Protein AF-0000000078282947 (afdb_homodimer)

Nearest PDB structures (foldseek):
  6z9y-assembly2_B  TM=3.401E-01  e=4.275E+00  Pseudomonas aeruginosa PAO1
  6z9n-assembly1_A  TM=3.709E-01  e=5.200E+00  Pseudomonas aeruginosa PAO1
  3m8d-assembly1_A  TM=2.777E-01  e=8.080E+00  Escherichia coli
  4ql0-assembly1_A  TM=2.095E-01  e=9.829E+00  Bordetella pertussis Tohama I
  5o67-assembly1_C  TM=4.154E-01  e=1.786E+00  Pseudomonas sp. UK4

Organism: NCBI:txid1796616

Radius of gyration: 22.36 Å; Cα contacts (8 Å, |Δi|>4): 1139; chains: 2; bounding box: 47×69×42 Å

Structure (mmCIF, N/CA/C/O backbone):
data_AF-0000000078282947-model_v1
#
loop_
_entity.id
_entity.type
_entity.pdbx_description
1 polymer 'Uncharacterized protein'
#
loop_
_atom_site.group_PDB
_atom_site.id
_atom_site.type_symbol
_atom_site.label_atom_id
_atom_site.label_alt_id
_atom_site.label_comp_id
_atom_site.label_asym_id
_atom_site.label_entity_id
_atom_site.label_seq_id
_atom_site.pdbx_PDB_ins_code
_atom_site.Cartn_x
_atom_site.Cartn_y
_atom_site.Cartn_z
_atom_site.occupancy
_atom_site.B_iso_or_equiv
_atom_site.auth_seq_id
_atom_site.auth_comp_id
_atom_site.auth_asym_id
_atom_site.auth_atom_id
_atom_site.pdbx_PDB_model_num
ATOM 1 N N . MET A 1 1 ? 20.797 -3.238 -6.414 1 92.81 1 MET A N 1
ATOM 2 C CA . MET A 1 1 ? 19.625 -3.043 -7.266 1 92.81 1 MET A CA 1
ATOM 3 C C . MET A 1 1 ? 19.969 -3.309 -8.727 1 92.81 1 MET A C 1
ATOM 5 O O . MET A 1 1 ? 19.297 -4.09 -9.398 1 92.81 1 MET A O 1
ATOM 9 N N . LYS A 1 2 ? 21.141 -2.906 -9.164 1 92.19 2 LYS A N 1
ATOM 10 C CA . LYS A 1 2 ? 21.5 -3.049 -10.57 1 92.19 2 LYS A CA 1
ATOM 11 C C . LYS A 1 2 ? 21.609 -4.52 -10.969 1 92.19 2 LYS A C 1
ATOM 13 O O . LYS A 1 2 ? 21.141 -4.918 -12.031 1 92.19 2 LYS A O 1
ATOM 18 N N . GLU A 1 3 ? 22.234 -5.293 -10.172 1 95.94 3 GLU A N 1
ATOM 19 C CA . GLU A 1 3 ? 22.391 -6.715 -10.469 1 95.94 3 GLU A CA 1
ATOM 20 C C . GLU A 1 3 ? 21.047 -7.422 -10.516 1 95.94 3 GLU A C 1
ATOM 22 O O . GLU A 1 3 ? 20.828 -8.312 -11.352 1 95.94 3 GLU A O 1
ATOM 27 N N . ILE A 1 4 ? 20.203 -7.008 -9.633 1 97.38 4 ILE A N 1
ATOM 28 C CA . ILE A 1 4 ? 18.875 -7.621 -9.586 1 97.38 4 ILE A CA 1
ATOM 29 C C . ILE A 1 4 ? 18.094 -7.227 -10.828 1 97.38 4 ILE A C 1
ATOM 31 O O . ILE A 1 4 ? 17.438 -8.07 -11.453 1 97.38 4 ILE A O 1
ATOM 35 N N . ILE A 1 5 ? 18.172 -6 -11.25 1 96.81 5 ILE A N 1
ATOM 36 C CA . ILE A 1 5 ? 17.5 -5.531 -12.453 1 96.81 5 ILE A CA 1
ATOM 37 C C . ILE A 1 5 ? 18.047 -6.27 -13.672 1 96.81 5 ILE A C 1
ATOM 39 O O . ILE A 1 5 ? 17.281 -6.699 -14.539 1 96.81 5 ILE A O 1
ATOM 43 N N . ASN A 1 6 ? 19.328 -6.387 -13.727 1 97.25 6 ASN A N 1
ATOM 44 C CA . ASN A 1 6 ? 19.922 -7.129 -14.82 1 97.25 6 ASN A CA 1
ATOM 45 C C . ASN A 1 6 ? 19.438 -8.57 -14.867 1 97.25 6 ASN A C 1
ATOM 47 O O . ASN A 1 6 ? 19.109 -9.086 -15.945 1 97.25 6 ASN A O 1
ATOM 51 N N . PHE A 1 7 ? 19.453 -9.203 -13.727 1 98.12 7 PHE A N 1
ATOM 52 C CA . PHE A 1 7 ? 18.953 -10.57 -13.664 1 98.12 7 PHE A CA 1
ATOM 53 C C . PHE A 1 7 ? 17.516 -10.633 -14.18 1 98.12 7 PHE A C 1
ATOM 55 O O . PHE A 1 7 ? 17.172 -11.523 -14.969 1 98.12 7 PHE A O 1
ATOM 62 N N . MET A 1 8 ? 16.688 -9.734 -13.766 1 98 8 MET A N 1
ATOM 63 C CA . MET A 1 8 ? 15.289 -9.727 -14.164 1 98 8 MET A CA 1
ATOM 64 C C . MET A 1 8 ? 15.156 -9.453 -15.664 1 98 8 MET A C 1
ATOM 66 O O . MET A 1 8 ? 14.328 -10.07 -16.328 1 98 8 MET A O 1
ATOM 70 N N . GLU A 1 9 ? 15.883 -8.555 -16.125 1 97.75 9 GLU A N 1
ATOM 71 C CA . GLU A 1 9 ? 15.844 -8.195 -17.547 1 97.75 9 GLU A CA 1
ATOM 72 C C . GLU A 1 9 ? 16.25 -9.375 -18.422 1 97.75 9 GLU A C 1
ATOM 74 O O . GLU A 1 9 ? 15.602 -9.641 -19.438 1 97.75 9 GLU A O 1
ATOM 79 N N . VAL A 1 10 ? 17.25 -10.055 -18.062 1 97.56 10 VAL A N 1
ATOM 80 C CA . VAL A 1 10 ? 17.828 -11.109 -18.891 1 97.56 10 VAL A CA 1
ATOM 81 C C . VAL A 1 10 ? 17 -12.383 -18.75 1 97.56 10 VAL A C 1
ATOM 83 O O . VAL A 1 10 ? 16.75 -13.086 -19.734 1 97.56 10 VAL A O 1
ATOM 86 N N . ASN A 1 11 ? 16.516 -12.617 -17.516 1 98.31 11 ASN A N 1
ATOM 87 C CA . ASN A 1 11 ? 16.047 -13.977 -17.281 1 98.31 11 ASN A CA 1
ATOM 88 C C . ASN A 1 11 ? 14.539 -14.016 -17.047 1 98.31 11 ASN A C 1
ATOM 90 O O . ASN A 1 11 ? 13.906 -15.062 -17.188 1 98.31 11 ASN A O 1
ATOM 94 N N . VAL A 1 12 ? 13.992 -12.938 -16.594 1 98.56 12 VAL A N 1
ATOM 95 C CA . VAL A 1 12 ? 12.625 -13.023 -16.094 1 98.56 12 VAL A CA 1
ATOM 96 C C . VAL A 1 12 ? 11.672 -12.281 -17.016 1 98.56 12 VAL A C 1
ATOM 98 O O . VAL A 1 12 ? 10.656 -12.828 -17.438 1 98.56 12 VAL A O 1
ATOM 101 N N . ASP A 1 13 ? 12.008 -11.039 -17.391 1 98.44 13 ASP A N 1
ATOM 102 C CA . ASP A 1 13 ? 11.148 -10.188 -18.203 1 98.44 13 ASP A CA 1
ATOM 103 C C . ASP A 1 13 ? 10.883 -10.82 -19.562 1 98.44 13 ASP A C 1
ATOM 105 O O . ASP A 1 13 ? 11.82 -11.242 -20.25 1 98.44 13 ASP A O 1
ATOM 109 N N . GLY A 1 14 ? 9.625 -10.883 -19.953 1 97.94 14 GLY A N 1
ATOM 110 C CA . GLY A 1 14 ? 9.242 -11.445 -21.234 1 97.94 14 GLY A CA 1
ATOM 111 C C . GLY A 1 14 ? 9.031 -12.945 -21.188 1 97.94 14 GLY A C 1
ATOM 112 O O . GLY A 1 14 ? 8.672 -13.562 -22.203 1 97.94 14 GLY A O 1
ATOM 113 N N . LYS A 1 15 ? 9.227 -13.578 -20.062 1 98.38 15 LYS A N 1
ATOM 114 C CA . LYS A 1 15 ? 9.117 -15.031 -19.984 1 98.38 15 LYS A CA 1
ATOM 115 C C . LYS A 1 15 ? 7.719 -15.453 -19.547 1 98.38 15 LYS A C 1
ATOM 117 O O . LYS A 1 15 ? 7.051 -14.742 -18.797 1 98.38 15 LYS A O 1
ATOM 122 N N . THR A 1 16 ? 7.359 -16.562 -20.016 1 98.44 16 THR A N 1
ATOM 123 C CA . THR A 1 16 ? 6.105 -17.203 -19.656 1 98.44 16 THR A CA 1
ATOM 124 C C . THR A 1 16 ? 6.363 -18.594 -19.062 1 98.44 16 THR A C 1
ATOM 126 O O . THR A 1 16 ? 7.133 -19.375 -19.609 1 98.44 16 THR A O 1
ATOM 129 N N . LEU A 1 17 ? 5.762 -18.828 -17.938 1 98.62 17 LEU A N 1
ATOM 130 C CA . LEU A 1 17 ? 5.945 -20.062 -17.188 1 98.62 17 LEU A CA 1
ATOM 131 C C . LEU A 1 17 ? 4.613 -20.781 -16.984 1 98.62 17 LEU A C 1
ATOM 133 O O . LEU A 1 17 ? 3.551 -20.156 -17.078 1 98.62 17 LEU A O 1
ATOM 137 N N . PHE A 1 18 ? 4.781 -22.062 -16.703 1 96.94 18 PHE A N 1
ATOM 138 C CA . PHE A 1 18 ? 3.611 -22.906 -16.484 1 96.94 18 PHE A CA 1
ATOM 139 C C . PHE A 1 18 ? 3.736 -23.703 -15.195 1 96.94 18 PHE A C 1
ATOM 141 O O . PHE A 1 18 ? 4.805 -24.234 -14.891 1 96.94 18 PHE A O 1
ATOM 148 N N . THR A 1 19 ? 2.691 -23.656 -14.492 1 94.44 19 THR A N 1
ATOM 149 C CA . THR A 1 19 ? 2.576 -24.469 -13.289 1 94.44 19 THR A CA 1
ATOM 150 C C . THR A 1 19 ? 1.706 -25.703 -13.555 1 94.44 19 THR A C 1
ATOM 152 O O . THR A 1 19 ? 0.556 -25.578 -13.977 1 94.44 19 THR A O 1
ATOM 155 N N . LYS A 1 20 ? 2.35 -26.812 -13.32 1 87.75 20 LYS A N 1
ATOM 156 C CA . LYS A 1 20 ? 1.528 -28.016 -13.445 1 87.75 20 LYS A CA 1
ATOM 157 C C . LYS A 1 20 ? 0.442 -28.047 -12.375 1 87.75 20 LYS A C 1
ATOM 159 O O . LYS A 1 20 ? 0.584 -27.422 -11.32 1 87.75 20 LYS A O 1
ATOM 164 N N . GLU A 1 21 ? -0.53 -28.688 -12.742 1 91.06 21 GLU A N 1
ATOM 165 C CA . GLU A 1 21 ? -1.685 -28.781 -11.859 1 91.06 21 GLU A CA 1
ATOM 166 C C . GLU A 1 21 ? -1.265 -29.203 -10.445 1 91.06 21 GLU A C 1
ATOM 168 O O . GLU A 1 21 ? -0.495 -30.141 -10.273 1 91.06 21 GLU A O 1
ATOM 173 N N . LEU A 1 22 ? -1.725 -28.438 -9.516 1 93.12 22 LEU A N 1
ATOM 174 C CA . LEU A 1 22 ? -1.438 -28.672 -8.109 1 93.12 22 LEU A CA 1
ATOM 175 C C . LEU A 1 22 ? -2.725 -28.922 -7.324 1 93.12 22 LEU A C 1
ATOM 177 O O . LEU A 1 22 ? -3.762 -28.312 -7.621 1 93.12 22 LEU A O 1
ATOM 181 N N . VAL A 1 23 ? -2.561 -29.891 -6.422 1 92.94 23 VAL A N 1
ATOM 182 C CA . VAL A 1 23 ? -3.674 -30.203 -5.535 1 92.94 23 VAL A CA 1
ATOM 183 C C . VAL A 1 23 ? -3.334 -29.781 -4.105 1 92.94 23 VAL A C 1
ATOM 185 O O . VAL A 1 23 ? -2.211 -29.984 -3.641 1 92.94 23 VAL A O 1
ATOM 188 N N . TYR A 1 24 ? -4.312 -29.125 -3.504 1 92.88 24 TYR A N 1
ATOM 189 C CA . TYR A 1 24 ? -4.121 -28.719 -2.115 1 92.88 24 TYR A CA 1
ATOM 190 C C . TYR A 1 24 ? -5.398 -28.922 -1.309 1 92.88 24 TYR A C 1
ATOM 192 O O . TYR A 1 24 ? -6.477 -29.109 -1.877 1 92.88 24 TYR A O 1
ATOM 200 N N . ASN A 1 25 ? -5.168 -29.016 0.058 1 92.5 25 ASN A N 1
ATOM 201 C CA . ASN A 1 25 ? -6.293 -29.297 0.947 1 92.5 25 ASN A CA 1
ATOM 202 C C . ASN A 1 25 ? -6.582 -28.109 1.869 1 92.5 25 ASN A C 1
ATOM 204 O O . ASN A 1 25 ? -5.66 -27.469 2.363 1 92.5 25 ASN A O 1
ATOM 208 N N . LEU A 1 26 ? -7.816 -27.859 1.987 1 92.56 26 LEU A N 1
ATOM 209 C CA . LEU A 1 26 ? -8.32 -26.828 2.896 1 92.56 26 LEU A CA 1
ATOM 210 C C . LEU A 1 26 ? -9.211 -27.453 3.969 1 92.56 26 LEU A C 1
ATOM 212 O O . LEU A 1 26 ? -9.789 -28.516 3.764 1 92.56 26 LEU A O 1
ATOM 216 N N . GLU A 1 27 ? -9.281 -26.719 5.113 1 91.5 27 GLU A N 1
ATOM 217 C CA . GLU A 1 27 ? -10.172 -27.125 6.199 1 91.5 27 GLU A CA 1
ATOM 218 C C . GLU A 1 27 ? -9.961 -28.578 6.57 1 91.5 27 GLU A C 1
ATOM 220 O O . GLU A 1 27 ? -10.914 -29.359 6.621 1 91.5 27 GLU A O 1
ATOM 225 N N . ASN A 1 28 ? -8.773 -28.922 6.785 1 89.81 28 ASN A N 1
ATOM 226 C CA . ASN A 1 28 ? -8.398 -30.25 7.219 1 89.81 28 ASN A CA 1
ATOM 227 C C . ASN A 1 28 ? -8.906 -31.328 6.25 1 89.81 28 ASN A C 1
ATOM 229 O O . ASN A 1 28 ? -9.391 -32.375 6.68 1 89.81 28 ASN A O 1
ATOM 233 N N . GLY A 1 29 ? -8.969 -31 4.98 1 90.88 29 GLY A N 1
ATOM 234 C CA . GLY A 1 29 ? -9.32 -31.984 3.961 1 90.88 29 GLY A CA 1
ATOM 235 C C . GLY A 1 29 ? -10.789 -31.938 3.564 1 90.88 29 GLY A C 1
ATOM 236 O O . GLY A 1 29 ? -11.211 -32.625 2.645 1 90.88 29 GLY A O 1
ATOM 237 N N . ALA A 1 30 ? -11.477 -31.156 4.246 1 91.94 30 ALA A N 1
ATOM 238 C CA . ALA A 1 30 ? -12.891 -31.031 3.889 1 91.94 30 ALA A CA 1
ATOM 239 C C . ALA A 1 30 ? -13.055 -30.391 2.516 1 91.94 30 ALA A C 1
ATOM 241 O O . ALA A 1 30 ? -14.078 -30.594 1.855 1 91.94 30 ALA A O 1
ATOM 242 N N . LEU A 1 31 ? -12.102 -29.688 2.113 1 94.69 31 LEU A N 1
ATOM 243 C CA . LEU A 1 31 ? -12.047 -29.109 0.775 1 94.69 31 LEU A CA 1
ATOM 244 C C . LEU A 1 31 ? -10.734 -29.453 0.082 1 94.69 31 LEU A C 1
ATOM 246 O O . LEU A 1 31 ? -9.688 -29.531 0.729 1 94.69 31 LEU A O 1
ATOM 250 N N . GLN A 1 32 ? -10.883 -29.672 -1.205 1 94.44 32 GLN A N 1
ATOM 251 C CA . GLN A 1 32 ? -9.711 -29.922 -2.047 1 94.44 32 GLN A CA 1
ATOM 252 C C . GLN A 1 32 ? -9.664 -28.938 -3.211 1 94.44 32 GLN A C 1
ATOM 254 O O . GLN A 1 32 ? -10.664 -28.734 -3.906 1 94.44 32 GLN A O 1
ATOM 259 N N . GLY A 1 33 ? -8.555 -28.297 -3.326 1 94.31 33 GLY A N 1
ATOM 260 C CA . GLY A 1 33 ? -8.344 -27.391 -4.43 1 94.31 33 GLY A CA 1
ATOM 261 C C . GLY A 1 33 ? -7.418 -27.938 -5.5 1 94.31 33 GLY A C 1
ATOM 262 O O . GLY A 1 33 ? -6.465 -28.656 -5.188 1 94.31 33 GLY A O 1
ATOM 263 N N . VAL A 1 34 ? -7.805 -27.734 -6.75 1 93.69 34 VAL A N 1
ATOM 264 C CA . VAL A 1 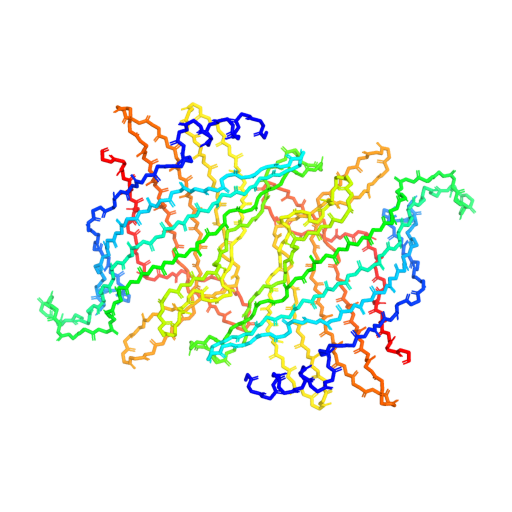34 ? -6.977 -28.016 -7.918 1 93.69 34 VAL A CA 1
ATOM 265 C C . VAL A 1 34 ? -6.648 -26.719 -8.648 1 93.69 34 VAL A C 1
ATOM 267 O O . VAL A 1 34 ? -7.551 -25.953 -8.992 1 93.69 34 VAL A O 1
ATOM 270 N N . TYR A 1 35 ? -5.316 -26.531 -8.812 1 93.56 35 TYR A N 1
ATOM 271 C CA . TYR A 1 35 ? -4.871 -25.234 -9.328 1 93.56 35 TYR A CA 1
ATOM 272 C C . TYR A 1 35 ? -3.832 -25.422 -10.422 1 93.56 35 TYR A C 1
ATOM 274 O O . TYR A 1 35 ? -2.955 -26.281 -10.32 1 93.56 35 TYR A O 1
ATOM 282 N N . SER A 1 36 ? -4.047 -24.672 -11.523 1 93.25 36 SER A N 1
ATOM 283 C CA . SER A 1 36 ? -3.039 -24.531 -12.57 1 93.25 36 SER A CA 1
ATOM 284 C C . SER A 1 36 ? -2.977 -23.094 -13.094 1 93.25 36 SER A C 1
ATOM 286 O O . SER A 1 36 ? -3.965 -22.375 -13.023 1 93.25 36 SER A O 1
ATOM 288 N N . ASP A 1 37 ? -1.728 -22.812 -13.539 1 95.44 37 ASP A N 1
ATOM 289 C CA . ASP A 1 37 ? -1.649 -21.453 -14.07 1 95.44 37 ASP A CA 1
ATOM 290 C C . ASP A 1 37 ? -0.543 -21.328 -15.117 1 95.44 37 ASP A C 1
ATOM 292 O O . ASP A 1 37 ? 0.203 -22.281 -15.352 1 95.44 37 ASP A O 1
ATOM 296 N N . GLN A 1 38 ? -0.722 -20.328 -15.898 1 96.88 38 GLN A N 1
ATOM 297 C CA . GLN A 1 38 ? 0.31 -19.75 -16.75 1 96.88 38 GLN A CA 1
ATOM 298 C C . GLN A 1 38 ? 0.687 -18.344 -16.266 1 96.88 38 GLN A C 1
ATOM 300 O O . GLN A 1 38 ? -0.183 -17.5 -16.094 1 96.88 38 GLN A O 1
ATOM 305 N N . ILE A 1 39 ? 1.977 -18.172 -16.047 1 98.06 39 ILE A N 1
ATOM 306 C CA . ILE A 1 39 ? 2.467 -16.906 -15.523 1 98.06 39 ILE A CA 1
ATOM 307 C C . ILE A 1 39 ? 3.371 -16.25 -16.562 1 98.06 39 ILE A C 1
ATOM 309 O O . ILE A 1 39 ? 4.27 -16.891 -17.109 1 98.06 39 ILE A O 1
ATOM 313 N N . SER A 1 40 ? 3.09 -14.969 -16.859 1 98.5 40 SER A N 1
ATOM 314 C CA . SER A 1 40 ? 3.969 -14.18 -17.719 1 98.5 40 SER A CA 1
ATOM 315 C C . SER A 1 40 ? 4.473 -12.938 -16.984 1 98.5 40 SER A C 1
ATOM 317 O O . SER A 1 40 ? 3.691 -12.219 -16.359 1 98.5 40 SER A O 1
ATOM 319 N N . PHE A 1 41 ? 5.746 -12.805 -17.094 1 98.56 41 PHE A N 1
ATOM 320 C CA . PHE A 1 41 ? 6.367 -11.609 -16.547 1 98.56 41 PHE A CA 1
ATOM 321 C C . PHE A 1 41 ? 6.695 -10.609 -17.641 1 98.56 41 PHE A C 1
ATOM 323 O O . PHE A 1 41 ? 7.25 -10.984 -18.688 1 98.56 41 PHE A O 1
ATOM 330 N N . SER A 1 42 ? 6.289 -9.352 -17.422 1 98.06 42 SER A N 1
ATOM 331 C CA . SER A 1 42 ? 6.566 -8.328 -18.438 1 98.06 42 SER A CA 1
ATOM 332 C C . SER A 1 42 ? 6.539 -6.93 -17.812 1 98.06 42 SER A C 1
ATOM 334 O O . SER A 1 42 ? 6.375 -6.781 -16.609 1 98.06 42 SER A O 1
ATOM 336 N N . ASN A 1 43 ? 6.871 -5.918 -18.625 1 97.94 43 ASN A N 1
ATOM 337 C CA . ASN A 1 43 ? 6.777 -4.504 -18.281 1 97.94 43 ASN A CA 1
ATOM 338 C C . ASN A 1 43 ? 7.75 -4.137 -17.156 1 97.94 43 ASN A C 1
ATOM 340 O O . ASN A 1 43 ? 7.383 -3.434 -16.219 1 97.94 43 ASN A O 1
ATOM 344 N N . LEU A 1 44 ? 8.898 -4.719 -17.281 1 98.25 44 LEU A N 1
ATOM 345 C CA . LEU A 1 44 ? 9.945 -4.266 -16.375 1 98.25 44 LEU A CA 1
ATOM 346 C C . LEU A 1 44 ? 10.305 -2.809 -16.625 1 98.25 44 LEU A C 1
ATOM 348 O O . LEU A 1 44 ? 10.688 -2.449 -17.75 1 98.25 44 LEU A O 1
ATOM 352 N N . LYS A 1 45 ? 10.094 -2.057 -15.719 1 96.06 45 LYS A N 1
ATOM 353 C CA . LYS A 1 45 ? 10.453 -0.642 -15.727 1 96.06 45 LYS A CA 1
ATOM 354 C C . LYS A 1 45 ? 11.273 -0.276 -14.484 1 96.06 45 LYS A C 1
ATOM 356 O O . LYS A 1 45 ? 11.039 -0.809 -13.398 1 96.06 45 LYS A O 1
ATOM 361 N N . TYR A 1 46 ? 12.195 0.547 -14.617 1 92.06 46 TYR A N 1
ATOM 362 C CA . TYR A 1 46 ? 12.969 0.924 -13.445 1 92.06 46 TYR A CA 1
ATOM 363 C C . TYR A 1 46 ? 13.398 2.383 -13.523 1 92.06 46 TYR A C 1
ATOM 365 O O . TYR A 1 46 ? 13.438 2.973 -14.602 1 92.06 46 TYR A O 1
ATOM 373 N N . SER A 1 47 ? 13.484 2.934 -12.5 1 87.31 47 SER A N 1
ATOM 374 C CA . SER A 1 47 ? 14.016 4.273 -12.281 1 87.31 47 SER A CA 1
ATOM 375 C C . SER A 1 47 ? 15.359 4.223 -11.562 1 87.31 47 SER A C 1
ATOM 377 O O . SER A 1 47 ? 15.977 3.162 -11.461 1 87.31 47 SER A O 1
ATOM 379 N N . GLN A 1 48 ? 15.742 5.484 -11.102 1 86.25 48 GLN A N 1
ATOM 380 C CA . GLN A 1 48 ? 17 5.555 -10.359 1 86.25 48 GLN A CA 1
ATOM 381 C C . GLN A 1 48 ? 16.875 4.863 -9.008 1 86.25 48 GLN A C 1
ATOM 383 O O . GLN A 1 48 ? 17.875 4.363 -8.469 1 86.25 48 GLN A O 1
ATOM 388 N N . SER A 1 49 ? 15.742 4.641 -8.602 1 88.44 49 SER A N 1
ATOM 389 C CA . SER A 1 49 ? 15.641 4.203 -7.215 1 88.44 49 SER A CA 1
ATOM 390 C C . SER A 1 49 ? 14.805 2.932 -7.098 1 88.44 49 SER A C 1
ATOM 392 O O . SER A 1 49 ? 14.727 2.334 -6.023 1 88.44 49 SER A O 1
ATOM 394 N N . GLY A 1 50 ? 14.156 2.562 -8.109 1 92.75 50 GLY A N 1
ATOM 395 C CA . GLY A 1 50 ? 13.297 1.398 -7.969 1 92.75 50 GLY A CA 1
ATOM 396 C C . GLY A 1 50 ? 12.906 0.777 -9.297 1 92.75 50 GLY A C 1
ATOM 397 O O . GLY A 1 50 ? 13.375 1.213 -10.352 1 92.75 50 GLY A O 1
ATOM 398 N N . PHE A 1 51 ? 12.234 -0.284 -9.258 1 95.62 51 PHE A N 1
ATOM 399 C CA . PHE A 1 51 ? 11.758 -0.948 -10.469 1 95.62 51 PHE A CA 1
ATOM 400 C C . PHE A 1 51 ? 10.406 -1.61 -10.227 1 95.62 51 PHE A C 1
ATOM 402 O O . PHE A 1 51 ? 9.977 -1.749 -9.078 1 95.62 51 PHE A O 1
ATOM 409 N N . GLN A 1 52 ? 9.688 -1.871 -11.25 1 97.69 52 GLN A N 1
ATOM 410 C CA . GLN A 1 52 ? 8.438 -2.615 -11.195 1 97.69 52 GLN A CA 1
ATOM 411 C C . GLN A 1 52 ? 8.406 -3.715 -12.258 1 97.69 52 GLN A C 1
ATOM 413 O O . GLN A 1 52 ? 9.062 -3.605 -13.297 1 97.69 52 GLN A O 1
ATOM 418 N N . LEU A 1 53 ? 7.75 -4.754 -12.023 1 98.62 53 LEU A N 1
ATOM 419 C CA . LEU A 1 53 ? 7.559 -5.906 -12.898 1 98.62 53 LEU A CA 1
ATOM 420 C C . LEU A 1 53 ? 6.137 -6.453 -12.781 1 98.62 53 LEU A C 1
ATOM 422 O O . LEU A 1 53 ? 5.645 -6.672 -11.672 1 98.62 53 LEU A O 1
ATOM 426 N N . ASP A 1 54 ? 5.508 -6.598 -13.914 1 98.69 54 ASP A N 1
ATOM 427 C CA . ASP A 1 54 ? 4.152 -7.141 -13.945 1 98.69 54 ASP A CA 1
ATOM 428 C C . ASP A 1 54 ? 4.172 -8.664 -14.031 1 98.69 54 ASP A C 1
ATOM 430 O O . ASP A 1 54 ? 5.008 -9.242 -14.727 1 98.69 54 ASP A O 1
ATOM 434 N N . MET A 1 55 ? 3.332 -9.25 -13.32 1 98.56 55 MET A N 1
ATOM 435 C CA . MET A 1 55 ? 3.059 -10.688 -13.336 1 98.56 55 MET A CA 1
ATOM 436 C C . MET A 1 55 ? 1.628 -10.961 -13.789 1 98.56 55 MET A C 1
ATOM 438 O O . MET A 1 55 ? 0.677 -10.688 -13.055 1 98.56 55 MET A O 1
ATOM 442 N N . PHE A 1 56 ? 1.481 -11.484 -14.953 1 97.94 56 PHE A N 1
ATOM 443 C CA . PHE A 1 56 ? 0.197 -11.906 -15.5 1 97.94 56 PHE A CA 1
ATOM 444 C C . PHE A 1 56 ? -0.051 -13.383 -15.227 1 97.94 56 PHE A C 1
ATOM 446 O O . PHE A 1 56 ? 0.805 -14.227 -15.5 1 97.94 56 PHE A O 1
ATOM 453 N N . ILE A 1 57 ? -1.197 -13.656 -14.695 1 96.62 57 ILE A N 1
ATOM 454 C CA . ILE A 1 57 ? -1.521 -15.039 -14.352 1 96.62 57 ILE A CA 1
ATOM 455 C C . ILE A 1 57 ? -2.836 -15.438 -15.016 1 96.62 57 ILE A C 1
ATOM 457 O O . ILE A 1 57 ? -3.873 -14.812 -14.781 1 96.62 57 ILE A O 1
ATOM 461 N N . VAL A 1 58 ? -2.789 -16.344 -15.914 1 94.94 58 VAL A N 1
ATOM 462 C CA . VAL A 1 58 ? -3.969 -17.094 -16.359 1 94.94 58 VAL A CA 1
ATOM 463 C C . VAL A 1 58 ? -4.152 -18.328 -15.492 1 94.94 58 VAL A C 1
ATOM 465 O O . VAL A 1 58 ? -3.32 -19.25 -15.523 1 94.94 58 VAL A O 1
ATOM 468 N N . SER A 1 59 ? -5.199 -18.312 -14.68 1 92.88 59 SER A N 1
ATOM 469 C CA . SER A 1 59 ? -5.297 -19.391 -13.695 1 92.88 59 SER A CA 1
ATOM 470 C C . SER A 1 59 ? -6.645 -20.109 -13.789 1 92.88 59 SER A C 1
ATOM 472 O O . SER A 1 59 ? -7.633 -19.516 -14.219 1 92.88 59 SER A O 1
ATOM 474 N N . ASN A 1 60 ? -6.582 -21.328 -13.508 1 91.56 60 ASN A N 1
ATOM 475 C CA . ASN A 1 60 ? -7.738 -22.188 -13.273 1 91.56 60 ASN A CA 1
ATOM 476 C C . ASN A 1 60 ? -7.703 -22.812 -11.883 1 91.56 60 ASN A C 1
ATOM 478 O O . ASN A 1 60 ? -6.695 -23.391 -11.484 1 91.56 60 ASN A O 1
ATOM 482 N N . GLU A 1 61 ? -8.789 -22.562 -11.164 1 91.56 61 GLU A N 1
ATOM 483 C CA . GLU A 1 61 ? -8.883 -23.125 -9.82 1 91.56 61 GLU A CA 1
ATOM 484 C C . GLU A 1 61 ? -10.273 -23.688 -9.555 1 91.56 61 GLU A C 1
ATOM 486 O O . GLU A 1 61 ? -11.281 -23.031 -9.812 1 91.56 61 GLU A O 1
ATOM 491 N N . LYS A 1 62 ? -10.297 -24.922 -9.156 1 92.94 62 LYS A N 1
ATOM 492 C CA . LYS A 1 62 ? -11.516 -25.547 -8.641 1 92.94 62 LYS A CA 1
ATOM 493 C C . LYS A 1 62 ? -11.336 -25.969 -7.184 1 92.94 62 LYS A C 1
ATOM 495 O O . LYS A 1 62 ? -10.266 -26.453 -6.801 1 92.94 62 LYS A O 1
ATOM 500 N N . ILE A 1 63 ? -12.312 -25.75 -6.426 1 92.88 63 ILE A N 1
ATOM 501 C CA . ILE A 1 63 ? -12.359 -26.234 -5.055 1 92.88 63 ILE A CA 1
ATOM 502 C C . ILE A 1 63 ? -13.609 -27.094 -4.863 1 92.88 63 ILE A C 1
ATOM 504 O O . ILE A 1 63 ? -14.719 -26.688 -5.199 1 92.88 63 ILE A O 1
ATOM 508 N N . TRP A 1 64 ? -13.352 -28.281 -4.344 1 95 64 TRP A N 1
ATOM 509 C CA . TRP A 1 64 ? -14.43 -29.25 -4.148 1 95 64 TRP A CA 1
ATOM 510 C C . TRP A 1 64 ? -14.672 -29.5 -2.666 1 95 64 TRP A C 1
ATOM 512 O O . TRP A 1 64 ? -13.719 -29.578 -1.88 1 95 64 TRP A O 1
ATOM 522 N N . LEU A 1 65 ? -15.883 -29.625 -2.367 1 94.69 65 LEU A N 1
ATOM 523 C CA . LEU A 1 65 ? -16.234 -30.281 -1.108 1 94.69 65 LEU A CA 1
ATOM 524 C C . LEU A 1 65 ? -15.961 -31.781 -1.17 1 94.69 65 LEU A C 1
ATOM 526 O O . LEU A 1 65 ? -16.359 -32.438 -2.121 1 94.69 65 LEU A O 1
ATOM 530 N N . MET A 1 66 ? -15.391 -32.156 -0.127 1 94.19 66 MET A N 1
ATOM 531 C CA . MET A 1 66 ? -15.008 -33.562 -0.103 1 94.19 66 MET A CA 1
ATOM 532 C C . MET A 1 66 ? -15.969 -34.375 0.768 1 94.19 66 MET A C 1
ATOM 534 O O . MET A 1 66 ? -16.375 -33.906 1.84 1 94.19 66 MET A O 1
ATOM 538 N N . GLY A 1 67 ? -16.25 -35.531 0.285 1 91.25 67 GLY A N 1
ATOM 539 C CA . GLY A 1 67 ? -17.062 -36.438 1.066 1 91.25 67 GLY A CA 1
ATOM 540 C C . GLY A 1 67 ? -16.25 -37.281 2.049 1 91.25 67 GLY A C 1
ATOM 541 O O . GLY A 1 67 ? -15.023 -37.25 2.014 1 91.25 67 GLY A O 1
ATOM 542 N N . LYS A 1 68 ? -16.953 -37.938 2.707 1 90.25 68 LYS A N 1
ATOM 543 C CA . LYS A 1 68 ? -16.328 -38.844 3.672 1 90.25 68 LYS A CA 1
ATOM 544 C C . LYS A 1 68 ? -15.531 -39.938 2.967 1 90.25 68 LYS A C 1
ATOM 546 O O . LYS A 1 68 ? -14.57 -40.469 3.525 1 90.25 68 LYS A O 1
ATOM 551 N N . ASP A 1 69 ? -15.898 -40.25 1.861 1 91.12 69 ASP A N 1
ATOM 552 C CA . ASP A 1 69 ? -15.234 -41.312 1.106 1 91.12 69 ASP A CA 1
ATOM 553 C C . ASP A 1 69 ? -14.016 -40.75 0.364 1 91.12 69 ASP A C 1
ATOM 555 O O . ASP A 1 69 ? -13.344 -41.5 -0.359 1 91.12 69 ASP A O 1
ATOM 559 N N . GLY A 1 70 ? -13.859 -39.406 0.472 1 89.31 70 GLY A N 1
ATOM 560 C CA . GLY A 1 70 ? -12.68 -38.844 -0.161 1 89.31 70 GLY A CA 1
ATOM 561 C C . GLY A 1 70 ? -12.938 -38.375 -1.586 1 89.31 70 GLY A C 1
ATOM 562 O O . GLY A 1 70 ? -12.008 -37.969 -2.293 1 89.31 70 GLY A O 1
ATOM 563 N N . GLN A 1 71 ? -14.156 -38.562 -1.923 1 92.62 71 GLN A N 1
ATOM 564 C CA . GLN A 1 71 ? -14.508 -38.156 -3.283 1 92.62 71 GLN A CA 1
ATOM 565 C C . GLN A 1 71 ? -15.031 -36.719 -3.324 1 92.62 71 GLN A C 1
ATOM 567 O O . GLN A 1 71 ? -15.562 -36.219 -2.332 1 92.62 71 GLN A O 1
ATOM 572 N N . ARG A 1 72 ? -14.758 -36.188 -4.426 1 93.88 72 ARG A N 1
ATOM 573 C CA . ARG A 1 72 ? -15.312 -34.875 -4.645 1 93.88 72 ARG A CA 1
ATOM 574 C C . ARG A 1 72 ? -16.828 -34.906 -4.707 1 93.88 72 ARG A C 1
ATOM 576 O O . ARG A 1 72 ? -17.406 -35.656 -5.484 1 93.88 72 ARG A O 1
ATOM 583 N N . GLU A 1 73 ? -17.5 -34.031 -4.043 1 93.19 73 GLU A N 1
ATOM 584 C CA . GLU A 1 73 ? -18.953 -34.062 -3.971 1 93.19 73 GLU A CA 1
ATOM 585 C C . GLU A 1 73 ? -19.562 -32.844 -4.645 1 93.19 73 GLU A C 1
ATOM 587 O O . GLU A 1 73 ? -20.5 -32.969 -5.43 1 93.19 73 GLU A O 1
ATOM 592 N N . LYS A 1 74 ? -19.078 -31.75 -4.207 1 92.06 74 LYS A N 1
ATOM 593 C CA . LYS A 1 74 ? -19.672 -30.516 -4.711 1 92.06 74 LYS A CA 1
ATOM 594 C C . LYS A 1 74 ? -18.609 -29.484 -5.039 1 92.06 74 LYS A C 1
ATOM 596 O O . LYS A 1 74 ? -17.656 -29.297 -4.281 1 92.06 74 LYS A O 1
ATOM 601 N N . LEU A 1 75 ? -18.844 -28.797 -6.141 1 92.81 75 LEU A N 1
ATOM 602 C CA . LEU A 1 75 ? -17.953 -27.734 -6.555 1 92.81 75 LEU A CA 1
ATOM 603 C C . LEU A 1 75 ? -18.25 -26.438 -5.797 1 92.81 75 LEU A C 1
ATOM 605 O O . LEU A 1 75 ? -19.375 -25.938 -5.859 1 92.81 75 LEU A O 1
ATOM 609 N N . ARG A 1 76 ? -17.281 -26.047 -5.156 1 89.75 76 ARG A N 1
ATOM 610 C CA . ARG A 1 76 ? -17.422 -24.859 -4.324 1 89.75 76 A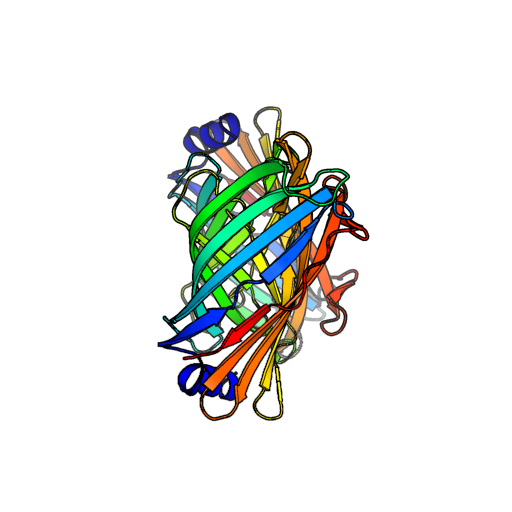RG A CA 1
ATOM 611 C C . ARG A 1 76 ? -16.906 -23.625 -5.043 1 89.75 76 ARG A C 1
ATOM 613 O O . ARG A 1 76 ? -17.406 -22.516 -4.828 1 89.75 76 ARG A O 1
ATOM 620 N N . LYS A 1 77 ? -15.883 -23.781 -5.719 1 87.88 77 LYS A N 1
ATOM 621 C CA . LYS A 1 77 ? -15.273 -22.703 -6.492 1 87.88 77 LYS A CA 1
ATOM 622 C C . LYS A 1 77 ? -14.836 -23.203 -7.867 1 87.88 77 LYS A C 1
ATOM 624 O O . LYS A 1 77 ? -14.258 -24.281 -7.992 1 87.88 77 LYS A O 1
ATOM 629 N N . ASP A 1 78 ? -15.258 -22.547 -8.867 1 88.75 78 ASP A N 1
ATOM 630 C CA . ASP A 1 78 ? -14.836 -22.734 -10.25 1 88.75 78 ASP A CA 1
ATOM 631 C C . ASP A 1 78 ? -14.398 -21.422 -10.875 1 88.75 78 ASP A C 1
ATOM 633 O O . ASP A 1 78 ? -15.234 -20.641 -11.352 1 88.75 78 ASP A O 1
ATOM 637 N N . PHE A 1 79 ? -13.023 -21.344 -10.852 1 86.62 79 PHE A N 1
ATOM 638 C CA . PHE A 1 79 ? -12.469 -20.047 -11.273 1 86.62 79 PHE A CA 1
ATOM 639 C C . PHE A 1 79 ? -11.523 -20.234 -12.453 1 86.62 79 PHE A C 1
ATOM 641 O O . PHE A 1 79 ? -10.656 -21.109 -12.43 1 86.62 79 PHE A O 1
ATOM 648 N N . SER A 1 80 ? -11.852 -19.484 -13.508 1 88 80 SER A N 1
ATOM 649 C CA . SER A 1 80 ? -10.945 -19.281 -14.633 1 88 80 SER A CA 1
ATOM 650 C C . SER A 1 80 ? -10.82 -17.797 -14.977 1 88 80 SER A C 1
ATOM 652 O O . SER A 1 80 ? -11.82 -17.125 -15.227 1 88 80 SER A O 1
ATOM 654 N N . GLY A 1 81 ? -9.555 -17.375 -14.914 1 90.69 81 GLY A N 1
ATOM 655 C CA . GLY A 1 81 ? -9.43 -15.953 -15.164 1 90.69 81 GLY A CA 1
ATOM 656 C C . GLY A 1 81 ? -7.992 -15.5 -15.328 1 90.69 81 GLY A C 1
ATOM 657 O O . GLY A 1 81 ? -7.07 -16.312 -15.312 1 90.69 81 GLY A O 1
ATOM 658 N N . VAL A 1 82 ? -7.996 -14.219 -15.656 1 94.06 82 VAL A N 1
ATOM 659 C CA . VAL A 1 82 ? -6.715 -13.547 -15.836 1 94.06 82 VAL A CA 1
ATOM 660 C C . VAL A 1 82 ? -6.555 -12.453 -14.781 1 94.06 82 VAL A C 1
ATOM 662 O O . VAL A 1 82 ? -7.492 -11.703 -14.516 1 94.06 82 VAL A O 1
ATOM 665 N N . SER A 1 83 ? -5.352 -12.633 -14.172 1 94.5 83 SER A N 1
ATOM 666 C CA . SER A 1 83 ? -5.039 -11.617 -13.164 1 94.5 83 SER A CA 1
ATOM 667 C C . SER A 1 83 ? -3.691 -10.961 -13.445 1 94.5 83 SER A C 1
ATOM 669 O O . SER A 1 83 ? -2.805 -11.578 -14.039 1 94.5 83 SER A O 1
ATOM 671 N N . LEU A 1 84 ? -3.684 -9.703 -13.117 1 97.69 84 LEU A N 1
ATOM 672 C CA . LEU A 1 84 ? -2.445 -8.938 -13.188 1 97.69 84 LEU A CA 1
ATOM 673 C C . LEU A 1 84 ? -2.018 -8.461 -11.805 1 97.69 84 LEU A C 1
ATOM 675 O O . LEU A 1 84 ? -2.803 -7.824 -11.094 1 97.69 84 LEU A O 1
ATOM 679 N N . PHE A 1 85 ? -0.821 -8.867 -11.398 1 98.12 85 PHE A N 1
ATOM 680 C CA . PHE A 1 85 ? -0.155 -8.383 -10.195 1 98.12 85 PHE A CA 1
ATOM 681 C C . PHE A 1 85 ? 1.092 -7.582 -10.562 1 98.12 85 PHE A C 1
ATOM 683 O O . PHE A 1 85 ? 1.638 -7.734 -11.656 1 98.12 85 PHE A O 1
ATOM 690 N N . ARG A 1 86 ? 1.553 -6.762 -9.711 1 98.44 86 ARG A N 1
ATOM 691 C CA . ARG A 1 86 ? 2.742 -5.957 -9.969 1 98.44 86 ARG A CA 1
ATOM 692 C C . ARG A 1 86 ? 3.662 -5.938 -8.75 1 98.44 86 ARG A C 1
ATOM 694 O O . ARG A 1 86 ? 3.211 -5.691 -7.629 1 98.44 86 ARG A O 1
ATOM 701 N N . PHE A 1 87 ? 4.883 -6.238 -9 1 98.69 87 PHE A N 1
ATOM 702 C CA . PHE A 1 87 ? 5.957 -5.93 -8.062 1 98.69 87 PHE A CA 1
ATOM 703 C C . PHE A 1 87 ? 6.398 -4.477 -8.203 1 98.69 87 PHE A C 1
ATOM 705 O O . PHE A 1 87 ? 6.637 -4 -9.32 1 98.69 87 PHE A O 1
ATOM 712 N N . GLU A 1 88 ? 6.465 -3.814 -7.199 1 97.94 88 GLU A N 1
ATOM 713 C CA . GLU A 1 88 ? 7.055 -2.482 -7.125 1 97.94 88 GLU A CA 1
ATOM 714 C C . GLU A 1 88 ? 8.055 -2.383 -5.973 1 97.94 88 GLU A C 1
ATOM 716 O O . GLU A 1 88 ? 7.68 -2.504 -4.805 1 97.94 88 GLU A O 1
ATOM 721 N N . LEU A 1 89 ? 9.281 -2.137 -6.266 1 97.88 89 LEU A N 1
ATOM 722 C CA . LEU A 1 89 ? 10.336 -2.125 -5.258 1 97.88 89 LEU A CA 1
ATOM 723 C C . LEU A 1 89 ? 11.219 -0.89 -5.406 1 97.88 89 LEU A C 1
ATOM 725 O O . LEU A 1 89 ? 11.312 -0.317 -6.496 1 97.88 89 LEU A O 1
ATOM 729 N N . ALA A 1 90 ? 11.82 -0.545 -4.418 1 96.25 90 ALA A N 1
ATOM 730 C CA . ALA A 1 90 ? 12.75 0.58 -4.391 1 96.25 90 ALA A CA 1
ATOM 731 C C . ALA A 1 90 ? 13.844 0.359 -3.355 1 96.25 90 ALA A C 1
ATOM 733 O O . ALA A 1 90 ? 13.648 -0.364 -2.377 1 96.25 90 ALA A O 1
ATOM 734 N N . GLU A 1 91 ? 14.883 0.949 -3.6 1 95.12 91 GLU A N 1
ATOM 735 C CA . GLU A 1 91 ? 16 0.902 -2.662 1 95.12 91 GLU A CA 1
ATOM 736 C C . GLU A 1 91 ? 15.797 1.884 -1.512 1 95.12 91 GLU A C 1
ATOM 738 O O . GLU A 1 91 ? 15.43 3.037 -1.731 1 95.12 91 GLU A O 1
ATOM 743 N N . ARG A 1 92 ? 16.031 1.328 -0.33 1 95.69 92 ARG A N 1
ATOM 744 C CA . ARG A 1 92 ? 15.945 2.164 0.864 1 95.69 92 ARG A CA 1
ATOM 745 C C . ARG A 1 92 ? 17.312 2.717 1.234 1 95.69 92 ARG A C 1
ATOM 747 O O . ARG A 1 92 ? 18.266 1.954 1.422 1 95.69 92 ARG A O 1
ATOM 754 N N . LYS A 1 93 ? 17.359 4.012 1.485 1 92.5 93 LYS A N 1
ATOM 755 C CA . LYS A 1 93 ? 18.625 4.668 1.821 1 92.5 93 LYS A CA 1
ATOM 756 C C . LYS A 1 93 ? 19.094 4.266 3.215 1 92.5 93 LYS A C 1
ATOM 758 O O . LYS A 1 93 ? 20.297 4.203 3.471 1 92.5 93 LYS A O 1
ATOM 763 N N . SER A 1 94 ? 18.203 4.027 3.992 1 94 94 SER A N 1
ATOM 764 C CA . SER A 1 94 ? 18.531 3.742 5.387 1 94 94 SER A CA 1
ATOM 765 C C . SER A 1 94 ? 19.219 2.389 5.527 1 94 94 SER A C 1
ATOM 767 O O . SER A 1 94 ? 20.062 2.203 6.402 1 94 94 SER A O 1
ATOM 769 N N . THR A 1 95 ? 18.875 1.445 4.695 1 95.44 95 THR A N 1
ATOM 770 C CA . THR A 1 95 ? 19.344 0.083 4.914 1 95.44 95 THR A CA 1
ATOM 771 C C . THR A 1 95 ? 20.031 -0.465 3.664 1 95.44 95 THR A C 1
ATOM 773 O O . THR A 1 95 ? 20.656 -1.523 3.707 1 95.44 95 THR A O 1
ATOM 776 N N . ASN A 1 96 ? 19.953 0.231 2.527 1 93.19 96 ASN A N 1
ATOM 777 C CA . ASN A 1 96 ? 20.453 -0.211 1.229 1 93.19 96 ASN A CA 1
ATOM 778 C C . ASN A 1 96 ? 19.734 -1.479 0.762 1 93.19 96 ASN A C 1
ATOM 780 O O . ASN A 1 96 ? 20.266 -2.217 -0.075 1 93.19 96 ASN A O 1
ATOM 784 N N . SER A 1 97 ? 18.641 -1.711 1.408 1 95.88 97 SER A N 1
ATOM 785 C CA . SER A 1 97 ? 17.828 -2.867 1.011 1 95.88 97 SER A CA 1
ATOM 786 C C . SER A 1 97 ? 16.766 -2.477 0 1 95.88 97 SER A C 1
ATOM 788 O O . SER A 1 97 ? 16.406 -1.302 -0.11 1 95.88 97 SER A O 1
ATOM 790 N N . LEU A 1 98 ? 16.391 -3.512 -0.738 1 96.31 98 LEU A N 1
ATOM 791 C CA . LEU A 1 98 ? 15.234 -3.359 -1.614 1 96.31 98 LEU A CA 1
ATOM 792 C C . LEU A 1 98 ? 13.953 -3.809 -0.911 1 96.31 98 LEU A C 1
ATOM 794 O O . LEU A 1 98 ? 13.883 -4.93 -0.405 1 96.31 98 LEU A O 1
ATOM 798 N N . THR A 1 99 ? 13.008 -2.852 -0.809 1 97.62 99 THR A N 1
ATOM 799 C CA . THR A 1 99 ? 11.688 -3.191 -0.284 1 97.62 99 THR A CA 1
ATOM 800 C C . THR A 1 99 ? 10.586 -2.648 -1.191 1 97.62 99 THR A C 1
ATOM 802 O O . THR A 1 99 ? 10.852 -1.824 -2.07 1 97.62 99 THR A O 1
ATOM 805 N N . GLY A 1 100 ? 9.445 -3.16 -0.988 1 98 100 GLY A N 1
ATOM 806 C CA . GLY A 1 100 ? 8.312 -2.674 -1.759 1 98 100 GLY A CA 1
ATOM 807 C C . GLY A 1 100 ? 7.062 -3.508 -1.571 1 98 100 GLY A C 1
ATOM 808 O O . GLY A 1 100 ? 6.766 -3.951 -0.46 1 98 100 GLY A O 1
ATOM 809 N N . CYS A 1 101 ? 6.359 -3.588 -2.68 1 98.44 101 CYS A N 1
ATOM 810 C CA . CYS A 1 101 ? 5.078 -4.27 -2.543 1 98.44 101 CYS A CA 1
ATOM 811 C C . CYS A 1 101 ? 4.785 -5.133 -3.764 1 98.44 101 CYS A C 1
ATOM 813 O O . CYS A 1 101 ? 5.418 -4.973 -4.809 1 98.44 101 CYS A O 1
ATOM 815 N N . PHE A 1 102 ? 4.047 -6.168 -3.533 1 98.56 102 PHE A N 1
ATOM 816 C CA . PHE A 1 102 ? 3.373 -7.008 -4.516 1 98.56 102 PHE A CA 1
ATOM 817 C C . PHE A 1 102 ? 1.861 -6.859 -4.406 1 98.56 102 PHE A C 1
ATOM 819 O O . PHE A 1 102 ? 1.274 -7.164 -3.365 1 98.56 102 PHE A O 1
ATOM 826 N N . ARG A 1 103 ? 1.265 -6.262 -5.559 1 97.88 103 ARG A N 1
ATOM 827 C CA . ARG A 1 103 ? -0.138 -5.902 -5.379 1 97.88 103 ARG A CA 1
ATOM 828 C C . ARG A 1 103 ? -0.977 -6.359 -6.57 1 97.88 103 ARG A C 1
ATOM 830 O O . ARG A 1 103 ? -0.468 -6.473 -7.688 1 97.88 103 ARG A O 1
ATOM 837 N N . PHE A 1 104 ? -2.201 -6.559 -6.27 1 96.25 104 PHE A N 1
ATOM 838 C CA . PHE A 1 104 ? -3.207 -6.836 -7.289 1 96.25 104 PHE A CA 1
ATOM 839 C C . PHE A 1 104 ? -3.518 -5.582 -8.094 1 96.25 104 PHE A C 1
ATOM 841 O O . PHE A 1 104 ? -3.695 -4.5 -7.531 1 96.25 104 PHE A O 1
ATOM 848 N N . ILE A 1 105 ? -3.502 -5.652 -9.406 1 95.12 105 ILE A N 1
ATOM 849 C CA . ILE A 1 105 ? -3.809 -4.535 -10.289 1 95.12 105 ILE A CA 1
ATOM 850 C C . ILE A 1 105 ? -5.227 -4.684 -10.836 1 95.12 105 ILE A C 1
ATOM 852 O O . ILE A 1 105 ? -6.055 -3.779 -10.688 1 95.12 105 ILE A O 1
ATOM 856 N N . SER A 1 106 ? -5.438 -5.914 -11.43 1 92.19 106 SER A N 1
ATOM 857 C CA . SER A 1 106 ? -6.738 -6.145 -12.055 1 92.19 106 SER A CA 1
ATOM 858 C C . SER A 1 106 ? -6.938 -7.621 -12.383 1 92.19 106 SER A C 1
ATOM 860 O O . SER A 1 106 ? -5.973 -8.391 -12.414 1 92.19 106 SER A O 1
ATOM 862 N N . ALA A 1 107 ? -8.156 -7.98 -12.477 1 90.81 107 ALA A N 1
ATOM 863 C CA . ALA A 1 107 ? -8.508 -9.312 -12.953 1 90.81 107 ALA A CA 1
ATOM 864 C C . ALA A 1 107 ? -9.828 -9.305 -13.711 1 90.81 107 ALA A C 1
ATOM 866 O O . ALA A 1 107 ? -10.625 -8.367 -13.57 1 90.81 107 ALA A O 1
ATOM 867 N N . SER A 1 108 ? -9.836 -10.406 -14.594 1 85.44 108 SER A N 1
ATOM 868 C CA . SER A 1 108 ? -11.125 -10.641 -15.234 1 85.44 108 SER A CA 1
ATOM 869 C C . SER A 1 108 ? -12.055 -11.445 -14.344 1 85.44 108 SER A C 1
ATOM 871 O O . SER A 1 108 ? -11.617 -12.367 -13.648 1 85.44 108 SER A O 1
ATOM 873 N N . GLY A 1 109 ? -13.266 -10.852 -14.117 1 76.06 109 GLY A N 1
ATOM 874 C CA . GLY A 1 109 ? -14.25 -11.656 -13.398 1 76.06 109 GLY A CA 1
ATOM 875 C C . GLY A 1 109 ? -15.055 -10.852 -12.398 1 76.06 109 GLY A C 1
ATOM 876 O O . GLY A 1 109 ? -14.742 -9.688 -12.133 1 76.06 109 GLY A O 1
ATOM 877 N N . LYS A 1 110 ? -15.922 -11.742 -11.961 1 72.12 110 LYS A N 1
ATOM 878 C CA . LYS A 1 110 ? -16.781 -11.172 -10.922 1 72.12 110 LYS A CA 1
ATOM 879 C C . LYS A 1 110 ? -16.266 -11.531 -9.531 1 72.12 110 LYS A C 1
ATOM 881 O O . LYS A 1 110 ? -15.742 -12.625 -9.312 1 72.12 110 LYS A O 1
ATOM 886 N N . ASN A 1 111 ? -16.188 -10.625 -8.594 1 71.06 111 ASN A N 1
ATOM 887 C CA . ASN A 1 111 ? -15.844 -10.867 -7.195 1 71.06 111 ASN A CA 1
ATOM 888 C C . ASN A 1 111 ? -14.398 -11.32 -7.039 1 71.06 111 ASN A C 1
ATOM 890 O O . ASN A 1 111 ? -14.133 -12.367 -6.453 1 71.06 111 ASN A O 1
ATOM 894 N N . VAL A 1 112 ? -13.555 -10.68 -7.5 1 75.25 112 VAL A N 1
ATOM 895 C CA . VAL A 1 112 ? -12.125 -10.977 -7.453 1 75.25 112 VAL A CA 1
ATOM 896 C C . VAL A 1 112 ? -11.625 -10.883 -6.012 1 75.25 112 VAL A C 1
ATOM 898 O O . VAL A 1 112 ? -11.602 -9.805 -5.426 1 75.25 112 VAL A O 1
ATOM 901 N N . ALA A 1 113 ? -11.25 -12.055 -5.414 1 74.06 113 ALA A N 1
ATOM 902 C CA . ALA A 1 113 ? -10.852 -12.156 -4.012 1 74.06 113 ALA A CA 1
ATOM 903 C C . ALA A 1 113 ? -9.602 -11.32 -3.738 1 74.06 113 ALA A C 1
ATOM 905 O O . ALA A 1 113 ? -9.414 -10.82 -2.625 1 74.06 113 ALA A O 1
ATOM 906 N N . ALA A 1 114 ? -8.836 -11.125 -4.738 1 80.19 114 ALA A N 1
ATOM 907 C CA . ALA A 1 114 ? -7.547 -10.469 -4.559 1 80.19 114 ALA A CA 1
ATOM 908 C C . ALA A 1 114 ? -7.676 -8.953 -4.719 1 80.19 114 ALA A C 1
ATOM 910 O O . ALA A 1 114 ? -6.688 -8.227 -4.621 1 80.19 114 ALA A O 1
ATOM 911 N N . GLU A 1 115 ? -8.875 -8.5 -4.953 1 89.31 115 GLU A N 1
ATOM 912 C CA . GLU A 1 115 ? -9.023 -7.062 -5.145 1 89.31 115 GLU A CA 1
ATOM 913 C C . GLU A 1 115 ? -8.531 -6.289 -3.926 1 89.31 115 GLU A C 1
ATOM 915 O O . GLU A 1 115 ? -8.859 -6.637 -2.789 1 89.31 115 GLU A O 1
ATOM 920 N N . ALA A 1 116 ? -7.676 -5.324 -4.164 1 94.88 116 ALA A N 1
ATOM 921 C CA . ALA A 1 116 ? -7.117 -4.398 -3.178 1 94.88 116 ALA A CA 1
ATOM 922 C C . ALA A 1 116 ? -6.18 -5.125 -2.219 1 94.88 116 ALA A C 1
ATOM 924 O O . ALA A 1 116 ? -5.938 -4.656 -1.104 1 94.88 116 ALA A O 1
ATOM 925 N N . ILE A 1 117 ? -5.68 -6.301 -2.584 1 96.31 117 ILE A N 1
ATOM 926 C CA . ILE A 1 117 ? -4.703 -7.027 -1.781 1 96.31 117 ILE A CA 1
ATOM 927 C C . ILE A 1 117 ? -3.295 -6.539 -2.119 1 96.31 117 ILE A C 1
ATOM 929 O O . ILE A 1 117 ? -2.98 -6.297 -3.287 1 96.31 117 ILE A O 1
ATOM 933 N N . VAL A 1 118 ? -2.543 -6.461 -1.117 1 98 118 VAL A N 1
ATOM 934 C CA . VAL A 1 118 ? -1.153 -6.047 -1.264 1 98 118 VAL A CA 1
ATOM 935 C C . VAL A 1 118 ? -0.28 -6.797 -0.262 1 98 118 VAL A C 1
ATOM 937 O O . VAL A 1 118 ? -0.762 -7.234 0.786 1 98 118 VAL A O 1
ATOM 940 N N . SER A 1 119 ? 0.896 -7.02 -0.582 1 98.38 119 SER A N 1
ATOM 941 C CA . SER A 1 119 ? 1.91 -7.621 0.278 1 98.38 119 SER A CA 1
ATOM 942 C C . SER A 1 119 ? 3.176 -6.77 0.32 1 98.38 119 SER A C 1
ATOM 944 O O . SER A 1 119 ? 3.477 -6.047 -0.634 1 98.38 119 SER A O 1
ATOM 946 N N . GLY A 1 120 ? 3.807 -6.805 1.431 1 98.44 120 GLY A N 1
ATOM 947 C CA . GLY A 1 120 ? 5.148 -6.254 1.495 1 98.44 120 GLY A CA 1
ATOM 948 C C . GLY A 1 120 ? 6.211 -7.203 0.974 1 98.44 120 GLY A C 1
ATOM 949 O O . GLY A 1 120 ? 6.148 -8.406 1.224 1 98.44 120 GLY A O 1
ATOM 950 N N . ILE A 1 121 ? 7.086 -6.707 0.217 1 98.62 121 ILE A N 1
ATOM 951 C CA . ILE A 1 121 ? 8.227 -7.469 -0.288 1 98.62 121 ILE A CA 1
ATOM 952 C C . ILE A 1 121 ? 9.508 -6.969 0.367 1 98.62 121 ILE A C 1
ATOM 954 O O . ILE A 1 121 ? 9.773 -5.766 0.392 1 98.62 121 ILE A O 1
ATOM 958 N N . TYR A 1 122 ? 10.25 -7.887 0.936 1 98.06 122 TYR A N 1
ATOM 959 C CA . TYR A 1 122 ? 11.492 -7.547 1.621 1 98.06 122 TYR A CA 1
ATOM 960 C C . TYR A 1 122 ? 12.5 -8.688 1.515 1 98.06 122 TYR A C 1
ATOM 962 O O . TYR A 1 122 ? 12.227 -9.711 0.884 1 98.06 122 TYR A O 1
ATOM 970 N N . ASP A 1 123 ? 13.695 -8.43 1.999 1 97.25 123 ASP A N 1
ATOM 971 C CA . ASP A 1 123 ? 14.781 -9.406 1.971 1 97.25 123 ASP A CA 1
ATOM 972 C C . ASP A 1 123 ? 15.039 -9.898 0.549 1 97.25 123 ASP A C 1
ATOM 974 O O . ASP A 1 123 ? 15.07 -11.109 0.301 1 97.25 123 ASP A O 1
ATOM 978 N N . VAL A 1 124 ? 15.141 -8.992 -0.325 1 97.88 124 VAL A N 1
ATOM 979 C CA . VAL A 1 124 ? 15.414 -9.281 -1.728 1 97.88 124 VAL A CA 1
ATOM 980 C C . VAL A 1 124 ? 16.922 -9.484 -1.924 1 97.88 124 VAL A C 1
ATOM 982 O O . VAL A 1 124 ? 17.719 -8.586 -1.646 1 97.88 124 VAL A O 1
ATOM 985 N N . ARG A 1 125 ? 17.266 -10.641 -2.449 1 96.69 125 ARG A N 1
ATOM 986 C CA . ARG A 1 125 ? 18.672 -10.969 -2.602 1 96.69 125 ARG A CA 1
ATOM 987 C C . ARG A 1 125 ? 18.906 -11.82 -3.848 1 96.69 125 ARG A C 1
ATOM 989 O O . ARG A 1 125 ? 18.094 -12.672 -4.184 1 96.69 125 ARG A O 1
ATOM 996 N N . LEU A 1 126 ? 19.906 -11.508 -4.422 1 98.12 126 LEU A N 1
ATOM 997 C CA . LEU A 1 126 ? 20.453 -12.344 -5.492 1 98.12 126 LEU A CA 1
ATOM 998 C C . LEU A 1 126 ? 21.734 -13.039 -5.051 1 98.12 126 LEU A C 1
ATOM 1000 O O . LEU A 1 126 ? 22.766 -12.391 -4.855 1 98.12 126 LEU A O 1
ATOM 1004 N N . GLU A 1 127 ? 21.594 -14.344 -4.793 1 96.69 127 GLU A N 1
ATOM 1005 C CA . GLU A 1 127 ? 22.719 -15.164 -4.371 1 96.69 127 GLU A CA 1
ATOM 1006 C C . GLU A 1 127 ? 22.844 -16.422 -5.227 1 96.69 127 GLU A C 1
ATOM 1008 O O . GLU A 1 127 ? 21.891 -17.188 -5.355 1 96.69 127 GLU A O 1
ATOM 1013 N N . ASN A 1 128 ? 24.031 -16.594 -5.727 1 96.69 128 ASN A N 1
ATOM 1014 C CA . ASN A 1 128 ? 24.297 -17.766 -6.555 1 96.69 128 ASN A CA 1
ATOM 1015 C C . ASN A 1 128 ? 23.266 -17.906 -7.668 1 96.69 128 ASN A C 1
ATOM 1017 O O . ASN A 1 128 ? 22.719 -19 -7.879 1 96.69 128 ASN A O 1
ATOM 1021 N N . ASP A 1 129 ? 22.906 -16.828 -8.305 1 96.38 129 ASP A N 1
ATOM 1022 C CA . ASP A 1 129 ? 22.031 -16.75 -9.469 1 96.38 129 ASP A CA 1
ATOM 1023 C C . ASP A 1 129 ? 20.594 -17.156 -9.109 1 96.38 129 ASP A C 1
ATOM 1025 O O . ASP A 1 129 ? 19.859 -17.672 -9.953 1 96.38 129 ASP A O 1
ATOM 1029 N N . VAL A 1 130 ? 20.344 -17.125 -7.891 1 98.44 130 VAL A N 1
ATOM 1030 C CA . VAL A 1 130 ? 18.984 -17.297 -7.422 1 98.44 130 VAL A CA 1
ATOM 1031 C C . VAL A 1 130 ? 18.469 -16.016 -6.785 1 98.44 130 VAL A C 1
ATOM 1033 O O . VAL A 1 130 ? 19.062 -15.516 -5.82 1 98.44 130 VAL A O 1
ATOM 1036 N N . LEU A 1 131 ? 17.438 -15.477 -7.41 1 98.75 131 LEU A N 1
ATOM 1037 C CA . LEU A 1 131 ? 16.781 -14.312 -6.824 1 98.75 131 LEU A CA 1
ATOM 1038 C C . LEU A 1 131 ? 15.695 -14.734 -5.84 1 98.75 131 LEU A C 1
ATOM 1040 O O . LEU A 1 131 ? 14.781 -15.484 -6.195 1 98.75 131 LEU A O 1
ATOM 1044 N N . LYS A 1 132 ? 15.891 -14.227 -4.66 1 98.5 132 LYS A N 1
ATOM 1045 C CA . LYS A 1 132 ? 14.938 -14.547 -3.6 1 98.5 132 LYS A CA 1
ATOM 1046 C C . LYS A 1 132 ? 14.266 -13.289 -3.061 1 98.5 132 LYS A C 1
ATOM 1048 O O . LYS A 1 132 ? 14.922 -12.258 -2.885 1 98.5 132 LYS A O 1
ATOM 1053 N N . LEU A 1 133 ? 12.945 -13.391 -2.842 1 98.12 133 LEU A N 1
ATOM 1054 C CA . LEU A 1 133 ? 12.172 -12.336 -2.199 1 98.12 133 LEU A CA 1
ATOM 1055 C C . LEU A 1 133 ? 11.242 -12.914 -1.132 1 98.12 133 LEU A C 1
ATOM 1057 O O . LEU A 1 133 ? 10.648 -13.969 -1.329 1 98.12 133 LEU A O 1
ATOM 1061 N N . SER A 1 134 ? 11.18 -12.195 -0.058 1 98.25 134 SER A N 1
ATOM 1062 C CA . SER A 1 134 ? 10.195 -12.539 0.964 1 98.25 134 SER A CA 1
ATOM 1063 C C . SER A 1 134 ? 8.953 -11.672 0.842 1 98.25 134 SER A C 1
ATOM 1065 O O . SER A 1 134 ? 9.047 -10.469 0.584 1 98.25 134 SER A O 1
ATOM 1067 N N . GLU A 1 135 ? 7.828 -12.297 0.943 1 98.38 135 GLU A N 1
ATOM 1068 C CA . GLU A 1 135 ? 6.527 -11.641 0.857 1 98.38 135 GLU A CA 1
ATOM 1069 C C . GLU A 1 135 ? 5.738 -11.805 2.154 1 98.38 135 GLU A C 1
ATOM 1071 O O . GLU A 1 135 ? 5.691 -12.898 2.723 1 98.38 135 GLU A O 1
ATOM 1076 N N . ASP A 1 136 ? 5.148 -10.773 2.629 1 97.81 136 ASP A N 1
ATOM 1077 C CA . ASP A 1 136 ? 4.242 -10.789 3.775 1 97.81 136 ASP A CA 1
ATOM 1078 C C . ASP A 1 136 ? 2.941 -10.055 3.455 1 97.81 136 ASP A C 1
ATOM 1080 O O . ASP A 1 136 ? 2.928 -8.828 3.328 1 97.81 136 ASP A O 1
ATOM 1084 N N . GLN A 1 137 ? 1.934 -10.812 3.303 1 97.69 137 GLN A N 1
ATOM 1085 C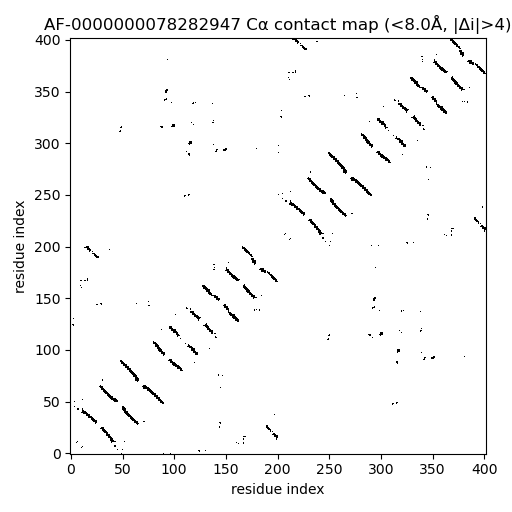 CA . GLN A 1 137 ? 0.652 -10.234 2.908 1 97.69 137 GLN A CA 1
ATOM 1086 C C . GLN A 1 137 ? 0.123 -9.289 3.979 1 97.69 137 GLN A C 1
ATOM 1088 O O . GLN A 1 137 ? 0.181 -9.594 5.172 1 97.69 137 GLN A O 1
ATOM 1093 N N . VAL A 1 138 ? -0.358 -8.18 3.527 1 97.12 138 VAL A N 1
ATOM 1094 C CA . VAL A 1 138 ? -0.911 -7.148 4.395 1 97.12 138 VAL A CA 1
ATOM 1095 C C . VAL A 1 138 ? -2.371 -7.465 4.715 1 97.12 138 VAL A C 1
ATOM 1097 O O . VAL A 1 138 ? -3.146 -7.812 3.818 1 97.12 138 VAL A O 1
ATOM 1100 N N . LEU A 1 139 ? -2.656 -7.367 6 1 97.5 139 LEU A N 1
ATOM 1101 C CA . LEU A 1 139 ? -4.016 -7.625 6.461 1 97.5 139 LEU A CA 1
ATOM 1102 C C . LEU A 1 139 ? -4.453 -9.039 6.113 1 97.5 139 LEU A C 1
ATOM 1104 O O . LEU A 1 139 ? -3.855 -10.016 6.586 1 97.5 139 LEU A O 1
ATOM 1108 N N . TYR A 1 140 ? -5.594 -9.156 5.422 1 96.94 140 TYR A N 1
ATOM 1109 C CA . TYR A 1 140 ? -6.102 -10.484 5.113 1 96.94 140 TYR A CA 1
ATOM 1110 C C . TYR A 1 140 ? -6.914 -10.477 3.822 1 96.94 140 TYR A C 1
ATOM 1112 O O . TYR A 1 140 ? -7.273 -9.406 3.32 1 96.94 140 TYR A O 1
ATOM 1120 N N . ARG A 1 141 ? -7.125 -11.609 3.248 1 95.31 141 ARG A N 1
ATOM 1121 C CA . ARG A 1 141 ? -8.016 -11.867 2.123 1 95.31 141 ARG A CA 1
ATOM 1122 C C . ARG A 1 141 ? -9.016 -12.961 2.459 1 95.31 141 ARG A C 1
ATOM 1124 O O . ARG A 1 141 ? -8.977 -13.531 3.551 1 95.31 141 ARG A O 1
ATOM 1131 N N . ASP A 1 142 ? -9.82 -13.266 1.521 1 92.94 142 ASP A N 1
ATOM 1132 C CA . ASP A 1 142 ? -10.883 -14.242 1.747 1 92.94 142 ASP A CA 1
ATOM 1133 C C . ASP A 1 142 ? -10.477 -15.625 1.252 1 92.94 142 ASP A C 1
ATOM 1135 O O . ASP A 1 142 ? -9.938 -15.766 0.152 1 92.94 142 ASP A O 1
ATOM 1139 N N . GLN A 1 143 ? -10.742 -16.531 1.964 1 90.38 143 GLN A N 1
ATOM 1140 C CA . GLN A 1 143 ? -10.609 -17.953 1.605 1 90.38 143 GLN A CA 1
ATOM 1141 C C . GLN A 1 143 ? -11.945 -18.672 1.738 1 90.38 143 GLN A C 1
ATOM 1143 O O . GLN A 1 143 ? -12.57 -18.641 2.801 1 90.38 143 GLN A O 1
ATOM 1148 N N . PRO A 1 144 ? -12.305 -19.328 0.66 1 87.75 144 PRO A N 1
ATOM 1149 C CA . PRO A 1 144 ? -13.555 -20.078 0.76 1 87.75 144 PRO A CA 1
ATOM 1150 C C . PRO A 1 144 ? -13.484 -21.203 1.785 1 87.75 144 PRO A C 1
ATOM 1152 O O . PRO A 1 144 ? -12.445 -21.859 1.916 1 87.75 144 PRO A O 1
ATOM 1155 N N . ILE A 1 145 ? -14.586 -21.344 2.461 1 89.69 145 ILE A N 1
ATOM 1156 C CA . ILE A 1 145 ? -14.766 -22.469 3.371 1 89.69 145 ILE A CA 1
ATOM 1157 C C . ILE A 1 145 ? -16.109 -23.141 3.1 1 89.69 145 ILE A C 1
ATOM 1159 O O . ILE A 1 145 ? -16.766 -22.859 2.09 1 89.69 145 ILE A O 1
ATOM 1163 N N . GLN A 1 146 ? -16.391 -24.078 3.945 1 84.19 146 GLN A N 1
ATOM 1164 C CA . GLN A 1 146 ? -17.625 -24.844 3.721 1 84.19 146 GLN A CA 1
ATOM 1165 C C . GLN A 1 146 ? -18.859 -23.938 3.832 1 84.19 146 GLN A C 1
ATOM 1167 O O . GLN A 1 146 ? -18.766 -22.844 4.367 1 84.19 146 GLN A O 1
ATOM 1172 N N . GLU A 1 147 ? -19.922 -24.359 3.182 1 81.81 147 GLU A N 1
ATOM 1173 C CA . GLU A 1 147 ? -21.266 -23.797 3.289 1 81.81 147 GLU A CA 1
ATOM 1174 C C . GLU A 1 147 ? -21.328 -22.375 2.73 1 81.81 147 GLU A C 1
ATOM 1176 O O . GLU A 1 147 ? -22 -21.516 3.289 1 81.81 147 GLU A O 1
ATOM 1181 N N . GLY A 1 148 ? -20.453 -22.094 1.85 1 81.25 148 GLY A N 1
ATOM 1182 C CA . GLY A 1 148 ? -20.531 -20.844 1.116 1 81.25 148 GLY A CA 1
ATOM 1183 C C . GLY A 1 148 ? -19.953 -19.656 1.88 1 81.25 148 GLY A C 1
ATOM 1184 O O . GLY A 1 148 ? -20.156 -18.516 1.494 1 81.25 148 GLY A O 1
ATOM 1185 N N . HIS A 1 149 ? -19.219 -20.031 2.877 1 90.06 149 HIS A N 1
ATOM 1186 C CA . HIS A 1 149 ? -18.656 -18.984 3.711 1 90.06 149 HIS A CA 1
ATOM 1187 C C . HIS A 1 149 ? -17.188 -18.75 3.379 1 90.06 149 HIS A C 1
ATOM 1189 O O . HIS A 1 149 ? -16.609 -19.453 2.535 1 90.06 149 HIS A O 1
ATOM 1195 N N . PHE A 1 150 ? -16.672 -17.625 4.023 1 93.38 150 PHE A N 1
ATOM 1196 C CA . PHE A 1 150 ? -15.266 -17.266 3.84 1 93.38 150 PHE A CA 1
ATOM 1197 C C . PHE A 1 150 ? -14.602 -16.969 5.18 1 93.38 150 PHE A C 1
ATOM 1199 O O . PHE A 1 150 ? -15.266 -16.547 6.129 1 93.38 150 PHE A O 1
ATOM 1206 N N . LYS A 1 151 ? -13.43 -17.266 5.133 1 94.25 151 LYS A N 1
ATOM 1207 C CA . LYS A 1 151 ? -12.656 -16.875 6.305 1 94.25 151 LYS A CA 1
ATOM 1208 C C . LYS A 1 151 ? -11.5 -15.969 5.918 1 94.25 151 LYS A C 1
ATOM 1210 O O . LYS A 1 151 ? -10.984 -16.047 4.797 1 94.25 151 LYS A O 1
ATOM 1215 N N . PRO A 1 152 ? -11.094 -15.07 6.859 1 96.19 152 PRO A N 1
ATOM 1216 C CA . PRO A 1 152 ? -9.93 -14.219 6.598 1 96.19 152 PRO A CA 1
ATOM 1217 C C . PRO A 1 152 ? -8.609 -14.969 6.773 1 96.19 152 PRO A C 1
ATOM 1219 O O . PRO A 1 152 ? -8.375 -15.594 7.812 1 96.19 152 PRO A O 1
ATOM 1222 N N . VAL A 1 153 ? -7.766 -14.852 5.73 1 96.75 153 VAL A N 1
ATOM 1223 C CA . VAL A 1 153 ? -6.461 -15.5 5.781 1 96.75 153 VAL A CA 1
ATOM 1224 C C . VAL A 1 153 ? -5.387 -14.547 5.273 1 96.75 153 VAL A C 1
ATOM 1226 O O . VAL A 1 153 ? -5.691 -13.547 4.617 1 96.75 153 VAL A O 1
ATOM 1229 N N . ALA A 1 154 ? -4.184 -14.766 5.641 1 96.88 154 ALA A N 1
ATOM 1230 C CA . ALA A 1 154 ? -3.018 -14.047 5.133 1 96.88 154 ALA A CA 1
ATOM 1231 C C . ALA A 1 154 ? -1.868 -15.008 4.84 1 96.88 154 ALA A C 1
ATOM 1233 O O . ALA A 1 154 ? -1.756 -16.062 5.473 1 96.88 154 ALA A O 1
ATOM 1234 N N . PHE A 1 155 ? -1.022 -14.648 3.879 1 96.19 155 PHE A N 1
ATOM 1235 C CA . PHE A 1 155 ? 0.081 -15.5 3.453 1 96.19 155 PHE A CA 1
ATOM 1236 C C . PHE A 1 155 ? 1.422 -14.836 3.75 1 96.19 155 PHE A C 1
ATOM 1238 O O . PHE A 1 155 ? 1.544 -13.609 3.689 1 96.19 155 PHE A O 1
ATOM 1245 N N . GLN A 1 156 ? 2.32 -15.57 4.172 1 96.88 156 GLN A N 1
ATOM 1246 C CA . GLN A 1 156 ? 3.748 -15.266 4.133 1 96.88 156 GLN A CA 1
ATOM 1247 C C . GLN A 1 156 ? 4.488 -16.219 3.207 1 96.88 156 GLN A C 1
ATOM 1249 O O . GLN A 1 156 ? 4.312 -17.438 3.299 1 96.88 156 GLN A O 1
ATOM 1254 N N . SER A 1 157 ? 5.309 -15.68 2.277 1 97.19 157 SER A N 1
ATOM 1255 C CA . SER A 1 157 ? 5.852 -16.562 1.251 1 97.19 157 SER A CA 1
ATOM 1256 C C . SER A 1 157 ? 7.273 -16.156 0.874 1 97.19 157 SER A C 1
ATOM 1258 O O . SER A 1 157 ? 7.723 -15.062 1.211 1 97.19 157 SER A O 1
ATOM 1260 N N . GLU A 1 158 ? 7.918 -17.016 0.339 1 97.94 158 GLU A N 1
ATOM 1261 C CA . GLU A 1 158 ? 9.195 -16.797 -0.341 1 97.94 158 GLU A CA 1
ATOM 1262 C C . GLU A 1 158 ? 9.07 -17.062 -1.838 1 97.94 158 GLU A C 1
ATOM 1264 O O . GLU A 1 158 ? 8.492 -18.062 -2.248 1 97.94 158 GLU A O 1
ATOM 1269 N N . HIS A 1 159 ? 9.523 -16.141 -2.625 1 98.38 159 HIS A N 1
ATOM 1270 C CA . HIS A 1 159 ? 9.656 -16.281 -4.07 1 98.38 159 HIS A CA 1
ATOM 1271 C C . HIS A 1 159 ? 11.094 -16.594 -4.465 1 98.38 159 HIS A C 1
ATOM 1273 O O . HIS A 1 159 ? 12.031 -15.984 -3.936 1 98.38 159 HIS A O 1
ATOM 1279 N N . ARG A 1 160 ? 11.242 -17.469 -5.352 1 98.38 160 ARG A N 1
ATOM 1280 C CA . ARG A 1 160 ? 12.555 -17.766 -5.902 1 98.38 160 ARG A CA 1
ATOM 1281 C C . ARG A 1 160 ? 12.516 -17.797 -7.43 1 98.38 160 ARG A C 1
ATOM 1283 O O . ARG A 1 160 ? 11.641 -18.438 -8.016 1 98.38 160 ARG A O 1
ATOM 1290 N N . PHE A 1 161 ? 13.406 -17.078 -7.992 1 98.75 161 PHE A N 1
ATOM 1291 C CA . PHE A 1 161 ? 13.656 -17.109 -9.43 1 98.75 161 PHE A CA 1
ATOM 1292 C C . PHE A 1 161 ? 15.047 -17.656 -9.727 1 98.75 161 PHE A C 1
ATOM 1294 O O . PHE A 1 161 ? 16.031 -17.188 -9.164 1 98.75 161 PHE A O 1
ATOM 1301 N N . TYR A 1 162 ? 15.109 -18.625 -10.586 1 98.44 162 TYR A N 1
ATOM 1302 C CA . TYR A 1 162 ? 16.422 -19.125 -11 1 98.44 162 TYR A CA 1
ATOM 1303 C C . TYR A 1 162 ? 16.328 -19.797 -12.359 1 98.44 162 TYR A C 1
ATOM 1305 O O . TYR A 1 162 ? 15.242 -20.156 -12.812 1 98.44 162 TYR A O 1
ATOM 1313 N N . VAL A 1 163 ? 17.453 -19.922 -12.93 1 98.19 163 VAL A N 1
ATOM 1314 C CA . VAL A 1 163 ? 17.562 -20.578 -14.227 1 98.19 163 VAL A CA 1
ATOM 1315 C C . VAL A 1 163 ? 18.219 -21.953 -14.055 1 98.19 163 VAL A C 1
ATOM 1317 O O . VAL A 1 163 ? 19.281 -22.062 -13.422 1 98.19 163 VAL A O 1
ATOM 1320 N N . LYS A 1 164 ? 17.547 -22.891 -14.516 1 96.94 164 LYS A N 1
ATOM 1321 C CA . LYS A 1 164 ? 18.047 -24.25 -14.578 1 96.94 164 LYS A CA 1
ATOM 1322 C C . LYS A 1 164 ? 17.844 -24.859 -15.961 1 96.94 164 LYS A C 1
ATOM 1324 O O . LYS A 1 164 ? 16.734 -24.828 -16.5 1 96.94 164 LYS A O 1
ATOM 1329 N N . ALA A 1 165 ? 18.922 -25.312 -16.5 1 95.81 165 ALA A N 1
ATOM 1330 C CA . ALA A 1 165 ? 18.891 -25.875 -17.844 1 95.81 165 ALA A CA 1
ATOM 1331 C C . ALA A 1 165 ? 18.328 -24.891 -18.859 1 95.81 165 ALA A C 1
ATOM 1333 O O . ALA A 1 165 ? 17.453 -25.234 -19.641 1 95.81 165 ALA A O 1
ATOM 1334 N N . GLN A 1 166 ? 18.625 -23.672 -18.719 1 95.69 166 GLN A N 1
ATOM 1335 C CA . GLN A 1 166 ? 18.328 -22.562 -19.625 1 95.69 166 GLN A CA 1
ATOM 1336 C C . GLN A 1 166 ? 16.844 -22.203 -19.578 1 95.69 166 GLN A C 1
ATOM 1338 O O . GLN A 1 166 ? 16.344 -21.516 -20.469 1 95.69 166 GLN A O 1
ATOM 1343 N N . LYS A 1 167 ? 16.25 -22.656 -18.516 1 97.94 167 LYS A N 1
ATOM 1344 C CA . LYS A 1 167 ? 14.844 -22.328 -18.312 1 97.94 167 LYS A CA 1
ATOM 1345 C C . LYS A 1 167 ? 14.625 -21.609 -16.984 1 97.94 167 LYS A C 1
ATOM 1347 O O . LYS A 1 167 ? 15.219 -21.984 -15.977 1 97.94 167 LYS A O 1
ATOM 1352 N N . LEU A 1 168 ? 13.773 -20.688 -17.078 1 98.62 168 LEU A N 1
ATOM 1353 C CA . LEU A 1 168 ? 13.422 -19.969 -15.852 1 98.62 168 LEU A CA 1
ATOM 1354 C C . LEU A 1 168 ? 12.492 -20.812 -14.984 1 98.62 168 LEU A C 1
ATOM 1356 O O . LEU A 1 168 ? 11.555 -21.422 -15.484 1 98.62 168 LEU A O 1
ATOM 1360 N N . HIS A 1 169 ? 12.859 -20.875 -13.766 1 9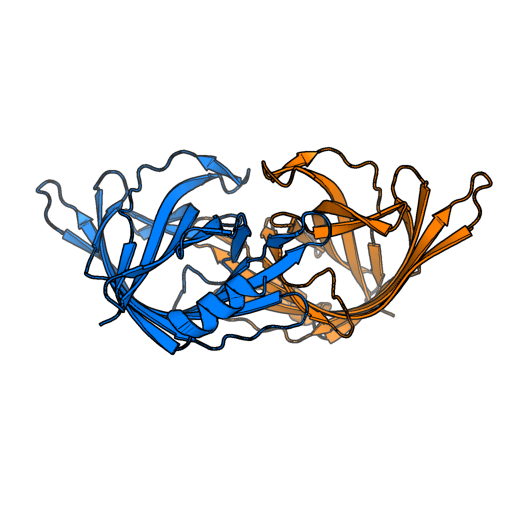8.5 169 HIS A N 1
ATOM 1361 C CA . HIS A 1 169 ? 12.023 -21.469 -12.727 1 98.5 169 HIS A CA 1
ATOM 1362 C C . HIS A 1 169 ? 11.562 -20.391 -11.734 1 98.5 169 HIS A C 1
ATOM 1364 O O . HIS A 1 169 ? 12.344 -19.531 -11.336 1 98.5 169 HIS A O 1
ATOM 1370 N N . TYR A 1 170 ? 10.32 -20.469 -11.438 1 98.44 170 TYR A N 1
ATOM 1371 C CA . TYR A 1 170 ? 9.711 -19.625 -10.406 1 98.44 170 TYR A CA 1
ATOM 1372 C C . TYR A 1 170 ? 9.023 -20.484 -9.344 1 98.44 170 TYR A C 1
ATOM 1374 O O . TYR A 1 170 ? 8.172 -21.312 -9.664 1 98.44 170 TYR A O 1
ATOM 1382 N N . GLU A 1 171 ? 9.516 -20.297 -8.148 1 97.56 171 GLU A N 1
ATOM 1383 C CA . GLU A 1 171 ? 8.945 -21.031 -7.023 1 97.56 171 GLU A CA 1
ATOM 1384 C C . GLU A 1 171 ? 8.281 -20.078 -6.027 1 97.56 171 GLU A C 1
ATOM 1386 O O . GLU A 1 171 ? 8.859 -19.062 -5.648 1 97.56 171 GLU A O 1
ATOM 1391 N N . TYR A 1 172 ? 7.098 -20.406 -5.672 1 96.62 172 TYR A N 1
ATOM 1392 C CA . TYR A 1 172 ? 6.328 -19.719 -4.637 1 96.62 172 TYR A CA 1
ATOM 1393 C C . TYR A 1 172 ? 6.023 -20.656 -3.477 1 96.62 172 TYR A C 1
ATOM 1395 O O . TYR A 1 172 ? 5.312 -21.656 -3.645 1 96.62 172 TYR A O 1
ATOM 1403 N N . ASN A 1 173 ? 6.625 -20.375 -2.381 1 96.44 173 ASN A N 1
ATOM 1404 C CA . ASN A 1 173 ? 6.426 -21.156 -1.167 1 96.44 173 ASN A CA 1
ATOM 1405 C C . ASN A 1 173 ? 5.758 -20.328 -0.071 1 96.44 173 ASN A C 1
ATOM 1407 O O . ASN A 1 173 ? 6.418 -19.531 0.6 1 96.44 173 ASN A O 1
ATOM 1411 N N . GLY A 1 174 ? 4.484 -20.609 0.079 1 94.44 174 GLY A N 1
ATOM 1412 C CA . GLY A 1 174 ? 3.688 -19.766 0.959 1 94.44 174 GLY A CA 1
ATOM 1413 C C . GLY A 1 174 ? 3.104 -20.531 2.139 1 94.44 174 GLY A C 1
ATOM 1414 O O . GLY A 1 174 ? 2.775 -21.703 2.023 1 94.44 174 GLY A O 1
ATOM 1415 N N . LYS A 1 175 ? 3.059 -19.875 3.229 1 95.5 175 LYS A N 1
ATOM 1416 C CA . LYS A 1 175 ? 2.35 -20.328 4.422 1 95.5 175 LYS A CA 1
ATOM 1417 C C . LYS A 1 175 ? 1.097 -19.5 4.672 1 95.5 175 LYS A C 1
ATOM 1419 O O . LYS A 1 175 ? 1.136 -18.266 4.582 1 95.5 175 LYS A O 1
ATOM 1424 N N . CYS A 1 176 ? 0.067 -20.203 4.93 1 95.81 176 CYS A N 1
ATOM 1425 C CA . CYS A 1 176 ? -1.222 -19.562 5.156 1 95.81 176 CYS A CA 1
ATOM 1426 C C . CYS A 1 176 ? -1.51 -19.422 6.648 1 95.81 176 CYS A C 1
ATOM 1428 O O . CYS A 1 176 ? -1.241 -20.344 7.422 1 95.81 176 CYS A O 1
ATOM 1430 N N . PHE A 1 177 ? -2.129 -18.312 7.066 1 97.62 177 PHE A N 1
ATOM 1431 C CA . PHE A 1 177 ? -2.551 -18.047 8.438 1 97.62 177 PHE A CA 1
ATOM 1432 C C . PHE A 1 177 ? -4.02 -17.625 8.484 1 97.62 177 PHE A C 1
ATOM 1434 O O . PHE A 1 177 ? -4.488 -16.891 7.613 1 97.62 177 PHE A O 1
ATOM 1441 N N . ASP A 1 178 ? -4.695 -18.188 9.469 1 97.25 178 ASP A N 1
ATOM 1442 C CA . ASP A 1 178 ? -5.988 -17.594 9.797 1 97.25 178 ASP A CA 1
ATOM 1443 C C . ASP A 1 178 ? -5.809 -16.25 10.5 1 97.25 178 ASP A C 1
ATOM 1445 O O . ASP A 1 178 ? -4.941 -16.109 11.359 1 97.25 178 ASP A O 1
ATOM 1449 N N . VAL A 1 179 ? -6.668 -15.297 10.109 1 97.56 179 VAL A N 1
ATOM 1450 C CA . VAL A 1 179 ? -6.484 -13.953 10.648 1 97.56 179 VAL A CA 1
ATOM 1451 C C . VAL A 1 179 ? -7.707 -13.547 11.469 1 97.56 179 VAL A C 1
ATOM 1453 O O . VAL A 1 179 ? -8.844 -13.695 11.008 1 97.56 179 VAL A O 1
ATOM 1456 N N . ASP A 1 180 ? -7.453 -13.125 12.727 1 96.94 180 ASP A N 1
ATOM 1457 C CA . ASP A 1 180 ? -8.484 -12.422 13.484 1 96.94 180 ASP A CA 1
ATOM 1458 C C . ASP A 1 180 ? -8.656 -10.992 12.969 1 96.94 180 ASP A C 1
ATOM 1460 O O . ASP A 1 180 ? -7.785 -10.148 13.172 1 96.94 180 ASP A O 1
ATOM 1464 N N . SER A 1 181 ? -9.734 -10.75 12.344 1 93.19 181 SER A N 1
ATOM 1465 C CA . SER A 1 181 ? -9.914 -9.5 11.609 1 93.19 181 SER A CA 1
ATOM 1466 C C . SER A 1 181 ? -10.031 -8.312 12.562 1 93.19 181 SER A C 1
ATOM 1468 O O . SER A 1 181 ? -9.906 -7.164 12.141 1 93.19 181 SER A O 1
ATOM 1470 N N . LYS A 1 182 ? -10.281 -8.477 13.859 1 91.69 182 LYS A N 1
ATOM 1471 C CA . LYS A 1 182 ? -10.383 -7.391 14.828 1 91.69 182 LYS A CA 1
ATOM 1472 C C . LYS A 1 182 ? -9 -6.984 15.344 1 91.69 182 LYS A C 1
ATOM 1474 O O . LYS A 1 182 ? -8.727 -5.793 15.5 1 91.69 182 LYS A O 1
ATOM 1479 N N . THR A 1 183 ? -8.188 -7.969 15.445 1 93.19 183 THR A N 1
ATOM 1480 C CA . THR A 1 183 ? -6.887 -7.688 16.047 1 93.19 183 THR A CA 1
ATOM 1481 C C . THR A 1 183 ? -5.777 -7.805 15.008 1 93.19 183 THR A C 1
ATOM 1483 O O . THR A 1 183 ? -4.648 -7.363 15.242 1 93.19 183 THR A O 1
ATOM 1486 N N . MET A 1 184 ? -5.965 -8.375 13.914 1 93.94 184 MET A N 1
ATOM 1487 C CA . MET A 1 184 ? -5.051 -8.641 12.805 1 93.94 184 MET A CA 1
ATOM 1488 C C . MET A 1 184 ? -4.008 -9.68 13.195 1 93.94 184 MET A C 1
ATOM 1490 O O . MET A 1 184 ? -3.012 -9.859 12.492 1 93.94 184 MET A O 1
ATOM 1494 N N . ARG A 1 185 ? -4.34 -10.359 14.336 1 95.75 185 ARG A N 1
ATOM 1495 C CA . ARG A 1 185 ? -3.43 -11.414 14.766 1 95.75 185 ARG A CA 1
ATOM 1496 C C . ARG A 1 185 ? -3.533 -12.625 13.844 1 95.75 185 ARG A C 1
ATOM 1498 O O . ARG A 1 185 ? -4.633 -13.039 13.477 1 95.75 185 ARG A O 1
ATOM 1505 N N . ARG A 1 186 ? -2.396 -13.164 13.477 1 96.69 186 ARG A N 1
ATOM 1506 C CA . ARG A 1 186 ? -2.311 -14.344 12.633 1 96.69 186 ARG A CA 1
ATOM 1507 C C . ARG A 1 186 ? -2.158 -15.609 13.469 1 96.69 186 ARG A C 1
ATOM 1509 O O . ARG A 1 186 ? -1.312 -15.672 14.367 1 96.69 186 ARG A O 1
ATOM 1516 N N . ASN A 1 187 ? -3 -16.516 13.164 1 97 187 ASN A N 1
ATOM 1517 C CA . ASN A 1 187 ? -2.982 -17.812 13.828 1 97 187 ASN A CA 1
ATOM 1518 C C . ASN A 1 187 ? -2.707 -18.938 12.844 1 97 187 ASN A C 1
ATOM 1520 O O . ASN A 1 187 ? -2.877 -18.766 11.633 1 97 187 ASN A O 1
ATOM 1524 N N . HIS A 1 188 ? -2.23 -20 13.414 1 93.69 188 HIS A N 1
ATOM 1525 C CA . HIS A 1 188 ? -1.982 -21.188 12.594 1 93.69 188 HIS A CA 1
A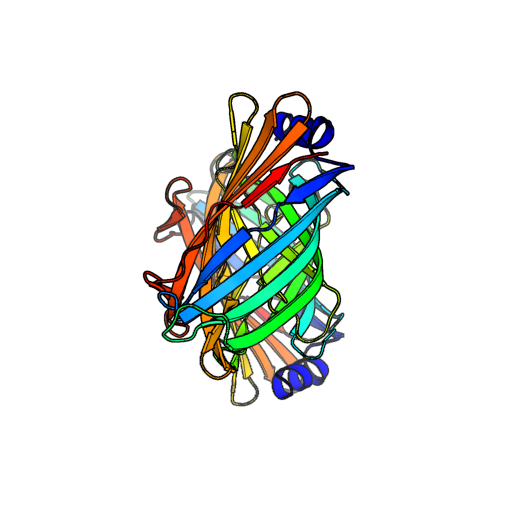TOM 1526 C C . HIS A 1 188 ? -3.236 -21.594 11.828 1 93.69 188 HIS A C 1
ATOM 1528 O O . HIS A 1 188 ? -4.336 -21.609 12.391 1 93.69 188 HIS A O 1
ATOM 1534 N N . SER A 1 189 ? -3.109 -21.828 10.578 1 92.38 189 SER A N 1
ATOM 1535 C CA . SER A 1 189 ? -4.184 -22.312 9.727 1 92.38 189 SER A CA 1
ATOM 1536 C C . SER A 1 189 ? -4.016 -23.812 9.43 1 92.38 189 SER A C 1
ATOM 1538 O O . SER A 1 189 ? -2.893 -24.297 9.32 1 92.38 189 SER A O 1
ATOM 1540 N N . SER A 1 190 ? -5.039 -24.531 9.258 1 89.12 190 SER A N 1
ATOM 1541 C CA . SER A 1 190 ? -5.023 -25.922 8.828 1 89.12 190 SER A CA 1
ATOM 1542 C C . SER A 1 190 ? -4.805 -26.031 7.324 1 89.12 190 SER A C 1
ATOM 1544 O O . SER A 1 190 ? -4.535 -27.125 6.812 1 89.12 190 SER A O 1
ATOM 1546 N N . ASP A 1 191 ? -4.93 -24.891 6.656 1 91.12 191 ASP A N 1
ATOM 1547 C CA . ASP A 1 191 ? -4.75 -24.891 5.207 1 91.12 191 ASP A CA 1
ATOM 1548 C C . ASP A 1 191 ? -3.289 -25.125 4.836 1 91.12 191 ASP A C 1
ATOM 1550 O O . ASP A 1 191 ? -2.393 -24.484 5.387 1 91.12 191 ASP A O 1
ATOM 1554 N N . THR A 1 192 ? -3.131 -26.062 3.924 1 88.62 192 THR A N 1
ATOM 1555 C CA . THR A 1 192 ? -1.789 -26.422 3.471 1 88.62 192 THR A CA 1
ATOM 1556 C C . THR A 1 192 ? -1.663 -26.234 1.96 1 88.62 192 THR A C 1
ATOM 1558 O O . THR A 1 192 ? -2.529 -26.672 1.202 1 88.62 192 THR A O 1
ATOM 1561 N N . PHE A 1 193 ? -0.692 -25.547 1.587 1 90.19 193 PHE A N 1
ATOM 1562 C CA . PHE A 1 193 ? -0.365 -25.328 0.181 1 90.19 193 PHE A CA 1
ATOM 1563 C C . PHE A 1 193 ? 1.032 -25.859 -0.132 1 90.19 193 PHE A C 1
ATOM 1565 O O . PHE A 1 193 ? 1.993 -25.531 0.569 1 90.19 193 PHE A O 1
ATOM 1572 N N . PRO A 1 194 ? 1.138 -26.766 -1.065 1 90.88 194 PRO A N 1
ATOM 1573 C CA . PRO A 1 194 ? 2.486 -27.109 -1.527 1 90.88 194 PRO A CA 1
ATOM 1574 C C . PRO A 1 194 ? 3.17 -25.938 -2.242 1 90.88 194 PRO A C 1
ATOM 1576 O O . PRO A 1 194 ? 2.51 -24.969 -2.613 1 90.88 194 PRO A O 1
ATOM 1579 N N . PRO A 1 195 ? 4.512 -26 -2.275 1 92.19 195 PRO A N 1
ATOM 1580 C CA . PRO A 1 195 ? 5.16 -24.984 -3.115 1 92.19 195 PRO A CA 1
ATOM 1581 C C . PRO A 1 195 ? 4.672 -25.016 -4.562 1 92.19 195 PRO A C 1
ATOM 1583 O O . PRO A 1 195 ? 4.422 -26.094 -5.109 1 92.19 195 PRO A O 1
ATOM 1586 N N . PHE A 1 196 ? 4.473 -23.875 -5.125 1 92.88 196 PHE A N 1
ATOM 1587 C CA . PHE A 1 196 ? 4.141 -23.734 -6.535 1 92.88 196 PHE A CA 1
ATOM 1588 C C . PHE A 1 196 ? 5.398 -23.5 -7.367 1 92.88 196 PHE A C 1
ATOM 1590 O O . PHE A 1 196 ? 6.121 -22.531 -7.152 1 92.88 196 PHE A O 1
ATOM 1597 N N . ILE A 1 197 ? 5.605 -24.438 -8.227 1 95.19 197 ILE A N 1
ATOM 1598 C CA . ILE A 1 197 ? 6.77 -24.328 -9.102 1 95.19 197 ILE A CA 1
ATOM 1599 C C . ILE A 1 197 ? 6.32 -24.141 -10.547 1 95.19 197 ILE A C 1
ATOM 1601 O O . ILE A 1 197 ? 5.598 -24.984 -11.094 1 95.19 197 ILE A O 1
ATOM 1605 N N . SER A 1 198 ? 6.652 -23.047 -11.086 1 97.25 198 SER A N 1
ATOM 1606 C CA . SER A 1 198 ? 6.395 -22.719 -12.484 1 97.25 198 SER A CA 1
ATOM 1607 C C . SER A 1 198 ? 7.68 -22.734 -13.305 1 97.25 198 SER A C 1
ATOM 1609 O O . SER A 1 198 ? 8.711 -22.234 -12.859 1 97.25 198 SER A O 1
ATOM 1611 N N . ILE A 1 199 ? 7.555 -23.359 -14.492 1 97.19 199 ILE A N 1
ATOM 1612 C CA . ILE A 1 199 ? 8.758 -23.531 -15.305 1 97.19 199 ILE A CA 1
ATOM 1613 C C . ILE A 1 199 ? 8.508 -23.031 -16.719 1 97.19 199 ILE A C 1
ATOM 1615 O O . ILE A 1 199 ? 7.426 -23.25 -17.281 1 97.19 199 ILE A O 1
ATOM 1619 N N . GLU A 1 200 ? 9.445 -22.375 -17.203 1 97 200 GLU A N 1
ATOM 1620 C CA . GLU A 1 200 ? 9.438 -21.984 -18.609 1 97 200 GLU A CA 1
ATOM 1621 C C . GLU A 1 200 ? 9.375 -23.203 -19.516 1 97 200 GLU A C 1
ATOM 1623 O O . GLU A 1 200 ? 9.992 -24.234 -19.234 1 97 200 GLU A O 1
ATOM 1628 N N . LYS A 1 201 ? 8.664 -23.109 -20.625 1 89.81 201 LYS A N 1
ATOM 1629 C CA . LYS A 1 201 ? 8.633 -24.203 -21.594 1 89.81 201 LYS A CA 1
ATOM 1630 C C . LYS A 1 201 ? 9.773 -24.078 -22.594 1 89.81 201 LYS A C 1
ATOM 1632 O O . LYS A 1 201 ? 10.172 -22.969 -22.953 1 89.81 201 LYS A O 1
ATOM 1637 N N . MET B 1 1 ? -20.312 -0.466 2.064 1 92.88 1 MET B N 1
ATOM 1638 C CA . MET B 1 1 ? -19.5 0.08 0.979 1 92.88 1 MET B CA 1
ATOM 1639 C C . MET B 1 1 ? -20.25 1.186 0.244 1 92.88 1 MET B C 1
ATOM 1641 O O . MET B 1 1 ? -19.734 2.285 0.067 1 92.88 1 MET B O 1
ATOM 1645 N N . LYS B 1 2 ? -21.531 1.041 0.094 1 92.69 2 LYS B N 1
ATOM 1646 C CA . LYS B 1 2 ? -22.297 2.016 -0.679 1 92.69 2 LYS B CA 1
ATOM 1647 C C . LYS B 1 2 ? -22.344 3.365 0.031 1 92.69 2 LYS B C 1
ATOM 1649 O O . LYS B 1 2 ? -22.188 4.41 -0.601 1 92.69 2 LYS B O 1
ATOM 1654 N N . GLU B 1 3 ? -22.547 3.33 1.231 1 95.94 3 GLU B N 1
ATOM 1655 C CA . GLU B 1 3 ? -22.625 4.578 1.989 1 95.94 3 GLU B CA 1
ATOM 1656 C C . GLU B 1 3 ? -21.281 5.309 1.991 1 95.94 3 GLU B C 1
ATOM 1658 O O . GLU B 1 3 ? -21.25 6.539 1.919 1 95.94 3 GLU B O 1
ATOM 1663 N N . ILE B 1 4 ? -20.344 4.574 2.082 1 97.25 4 ILE B N 1
ATOM 1664 C CA . ILE B 1 4 ? -19 5.156 2.088 1 97.25 4 ILE B CA 1
ATOM 1665 C C . ILE B 1 4 ? -18.703 5.762 0.719 1 97.25 4 ILE B C 1
ATOM 1667 O O . ILE B 1 4 ? -18.172 6.875 0.628 1 97.25 4 ILE B O 1
ATOM 1671 N N . ILE B 1 5 ? -19.016 5.059 -0.353 1 97.12 5 ILE B N 1
ATOM 1672 C CA . ILE B 1 5 ? -18.812 5.566 -1.707 1 97.12 5 ILE B CA 1
ATOM 1673 C C . ILE B 1 5 ? -19.625 6.848 -1.896 1 97.12 5 ILE B C 1
ATOM 1675 O O . ILE B 1 5 ? -19.125 7.824 -2.461 1 97.12 5 ILE B O 1
ATOM 1679 N N . ASN B 1 6 ? -20.812 6.824 -1.43 1 97.12 6 ASN B N 1
ATOM 1680 C CA . ASN B 1 6 ? -21.656 8.023 -1.518 1 97.12 6 ASN B CA 1
ATOM 1681 C C . ASN B 1 6 ? -21.016 9.195 -0.775 1 97.12 6 ASN B C 1
ATOM 1683 O O . ASN B 1 6 ? -21.016 10.32 -1.279 1 97.12 6 ASN B O 1
ATOM 1687 N N . PHE B 1 7 ? -20.641 8.938 0.413 1 98.12 7 PHE B N 1
ATOM 1688 C CA . PHE B 1 7 ? -19.969 9.984 1.174 1 98.12 7 PHE B CA 1
ATOM 1689 C C . PHE B 1 7 ? -18.766 10.531 0.403 1 98.12 7 PHE B C 1
ATOM 1691 O O . PHE B 1 7 ? -18.594 11.75 0.318 1 98.12 7 PHE B O 1
ATOM 1698 N N . MET B 1 8 ? -17.969 9.688 -0.114 1 98.06 8 MET B N 1
ATOM 1699 C CA . MET B 1 8 ? -16.781 10.102 -0.853 1 98.06 8 MET B CA 1
ATOM 1700 C C . MET B 1 8 ? -17.172 10.883 -2.104 1 98.06 8 MET B C 1
ATOM 1702 O O . MET B 1 8 ? -16.531 11.883 -2.438 1 98.06 8 MET B O 1
ATOM 1706 N N . GLU B 1 9 ? -18.094 10.453 -2.797 1 97.5 9 GLU B N 1
ATOM 1707 C CA . GLU B 1 9 ? -18.547 11.094 -4.023 1 97.5 9 GLU B CA 1
ATOM 1708 C C . GLU B 1 9 ? -19.078 12.508 -3.746 1 97.5 9 GLU B C 1
ATOM 1710 O O . GLU B 1 9 ? -18.75 13.445 -4.48 1 97.5 9 GLU B O 1
ATOM 1715 N N . VAL B 1 10 ? -19.797 12.68 -2.693 1 97.5 10 VAL B N 1
ATOM 1716 C CA . VAL B 1 10 ? -20.469 13.938 -2.404 1 97.5 10 VAL B CA 1
ATOM 1717 C C . VAL B 1 10 ? -19.5 14.906 -1.736 1 97.5 10 VAL B C 1
ATOM 1719 O O . VAL B 1 10 ? -19.5 16.109 -2.039 1 97.5 10 VAL B O 1
ATOM 1722 N N . ASN B 1 11 ? -18.641 14.312 -1.005 1 98 11 ASN B N 1
ATOM 1723 C CA . ASN B 1 11 ? -17.953 15.242 -0.112 1 98 11 ASN B CA 1
ATOM 1724 C C . ASN B 1 11 ? -16.453 15.305 -0.398 1 98 11 ASN B C 1
ATOM 1726 O O . ASN B 1 11 ? -15.781 16.266 -0.016 1 98 11 ASN B O 1
ATOM 1730 N N . VAL B 1 12 ? -15.945 14.258 -0.923 1 98.56 12 VAL B N 1
ATOM 1731 C CA . VAL B 1 12 ? -14.492 14.164 -0.94 1 98.56 12 VAL B CA 1
ATOM 1732 C C . VAL B 1 12 ? -13.984 14.312 -2.371 1 98.56 12 VAL B C 1
ATOM 1734 O O . VAL B 1 12 ? -13.094 15.125 -2.639 1 98.56 12 VAL B O 1
ATOM 1737 N N . ASP B 1 13 ? -14.539 13.625 -3.311 1 98.5 13 ASP B N 1
ATOM 1738 C CA . ASP B 1 13 ? -14.086 13.617 -4.699 1 98.5 13 ASP B CA 1
ATOM 1739 C C . ASP B 1 13 ? -14.195 15.016 -5.316 1 98.5 13 ASP B C 1
ATOM 1741 O O . ASP B 1 13 ? -15.242 15.656 -5.23 1 98.5 13 ASP B O 1
ATOM 1745 N N . GLY B 1 14 ? -13.117 15.461 -5.859 1 97.94 14 GLY B N 1
ATOM 1746 C CA . GLY B 1 14 ? -13.094 16.75 -6.516 1 97.94 14 GLY B CA 1
ATOM 1747 C C . GLY B 1 14 ? -12.703 17.891 -5.586 1 97.94 14 GLY B C 1
ATOM 1748 O O . GLY B 1 14 ? -12.617 19.047 -6.012 1 97.94 14 GLY B O 1
ATOM 1749 N N . LYS B 1 15 ? -12.477 17.594 -4.379 1 98.44 15 LYS B N 1
ATOM 1750 C CA . LYS B 1 15 ? -12.172 18.656 -3.412 1 98.44 15 LYS B CA 1
ATOM 1751 C C . LYS B 1 15 ? -10.664 18.859 -3.281 1 98.44 15 LYS B C 1
ATOM 1753 O O . LYS B 1 15 ? -9.891 17.906 -3.439 1 98.44 15 LYS B O 1
ATOM 1758 N N . THR B 1 16 ? -10.375 20.078 -2.971 1 98.44 16 THR B N 1
ATOM 1759 C CA . THR B 1 16 ? -9 20.484 -2.693 1 98.44 16 THR B CA 1
ATOM 1760 C C . THR B 1 16 ? -8.891 21.109 -1.308 1 98.44 16 THR B C 1
ATOM 1762 O O . THR B 1 16 ? -9.695 21.969 -0.944 1 98.44 16 THR B O 1
ATOM 1765 N N . LEU B 1 17 ? -7.957 20.578 -0.594 1 98.62 17 LEU B N 1
ATOM 1766 C CA . LEU B 1 17 ? -7.746 21.016 0.786 1 98.62 17 LEU B CA 1
ATOM 1767 C C . LEU B 1 17 ? -6.344 21.578 0.972 1 98.62 17 LEU B C 1
ATOM 1769 O O . LEU B 1 17 ? -5.449 21.312 0.165 1 98.62 17 LEU B O 1
ATOM 1773 N N . PHE B 1 18 ? -6.258 22.375 2.098 1 97 18 PHE B N 1
ATOM 1774 C CA . PHE B 1 18 ? -4.984 23.016 2.412 1 97 18 PHE B CA 1
ATOM 1775 C C . PHE B 1 18 ? -4.598 22.766 3.863 1 97 18 PHE B C 1
ATOM 1777 O O . PHE B 1 18 ? -5.438 22.844 4.762 1 97 18 PHE B O 1
ATOM 1784 N N . THR B 1 19 ? -3.461 22.391 3.975 1 94.69 19 THR B N 1
ATOM 1785 C CA . THR B 1 19 ? -2.877 22.25 5.305 1 94.69 19 THR B CA 1
ATOM 1786 C C . THR B 1 19 ? -1.99 23.453 5.633 1 94.69 19 THR B C 1
ATOM 1788 O O . THR B 1 19 ? -1.057 23.766 4.891 1 94.69 19 THR B O 1
ATOM 1791 N N . LYS B 1 20 ? -2.359 24.062 6.727 1 88 20 LYS B N 1
ATOM 1792 C CA . LYS B 1 20 ? -1.482 25.141 7.168 1 88 20 LYS B CA 1
ATOM 1793 C C . LYS B 1 20 ? -0.123 24.594 7.605 1 88 20 LYS B C 1
ATOM 1795 O O . LYS B 1 20 ? -0.003 23.438 7.98 1 88 20 LYS B O 1
ATOM 1800 N N . GLU B 1 21 ? 0.697 25.422 7.461 1 91.88 21 GLU B N 1
ATOM 1801 C CA . GLU B 1 21 ? 2.072 25.062 7.789 1 91.88 21 GLU B CA 1
ATOM 1802 C C . GLU B 1 21 ? 2.16 24.406 9.164 1 91.88 21 GLU B C 1
ATOM 1804 O O . GLU B 1 21 ? 1.604 24.938 10.141 1 91.88 21 GLU B O 1
ATOM 1809 N N . LEU B 1 22 ? 2.807 23.328 9.18 1 93.19 22 LEU B N 1
ATOM 1810 C CA . LEU B 1 22 ? 3.002 22.547 10.398 1 93.19 22 LEU B CA 1
ATOM 1811 C C . LEU B 1 22 ? 4.484 22.391 10.711 1 93.19 22 LEU B C 1
ATOM 1813 O O . LEU B 1 22 ? 5.305 22.234 9.797 1 93.19 22 LEU B O 1
ATOM 1817 N N . VAL B 1 23 ? 4.719 22.438 11.992 1 93.31 23 VAL B N 1
ATOM 1818 C CA . VAL B 1 23 ? 6.082 22.25 12.477 1 93.31 23 VAL B CA 1
ATOM 1819 C C . VAL B 1 23 ? 6.156 20.984 13.32 1 93.31 23 VAL B C 1
ATOM 1821 O O . VAL B 1 23 ? 5.262 20.719 14.125 1 93.31 23 VAL B O 1
ATOM 1824 N N . TYR B 1 24 ? 7.191 20.234 13.055 1 92.88 24 TYR B N 1
ATOM 1825 C CA . TYR B 1 24 ? 7.398 19.031 13.836 1 92.88 24 TYR B CA 1
ATOM 1826 C C . TYR B 1 24 ? 8.875 18.812 14.125 1 92.88 24 TYR B C 1
ATOM 1828 O O . TYR B 1 24 ? 9.734 19.438 13.5 1 92.88 24 TYR B O 1
ATOM 1836 N N . ASN B 1 25 ? 9.039 17.984 15.211 1 92.06 25 ASN B N 1
ATOM 1837 C CA . ASN B 1 25 ? 10.406 17.734 15.664 1 92.06 25 ASN B CA 1
ATOM 1838 C C . ASN B 1 25 ? 10.82 16.297 15.445 1 92.06 25 ASN B C 1
ATOM 1840 O O . ASN B 1 25 ? 10.023 15.375 15.648 1 92.06 25 ASN B O 1
ATOM 1844 N N . LEU B 1 26 ? 11.984 16.125 15.039 1 92.56 26 LEU B N 1
ATOM 1845 C CA . LEU B 1 26 ? 12.625 14.82 14.859 1 92.56 26 LEU B CA 1
ATOM 1846 C C . LEU B 1 26 ? 13.867 14.703 15.727 1 92.56 26 LEU B C 1
ATOM 1848 O O . LEU B 1 26 ? 14.477 15.711 16.094 1 92.56 26 LEU B O 1
ATOM 1852 N N . GLU B 1 27 ? 14.188 13.398 16.016 1 91.5 27 GLU B N 1
ATOM 1853 C CA . GLU B 1 27 ? 15.406 13.109 16.766 1 91.5 27 GLU B CA 1
ATOM 1854 C C . GLU B 1 27 ? 15.484 13.945 18.047 1 91.5 27 GLU B C 1
ATOM 1856 O O . GLU B 1 27 ? 16.484 14.617 18.281 1 91.5 27 GLU B O 1
ATOM 1861 N N . ASN B 1 28 ? 14.422 13.906 18.766 1 89.81 28 ASN B N 1
ATOM 1862 C CA . ASN B 1 28 ? 14.352 14.602 20.047 1 89.81 28 ASN B CA 1
ATOM 1863 C C . ASN B 1 28 ? 14.664 16.094 19.891 1 89.81 28 ASN B C 1
ATOM 1865 O O . ASN B 1 28 ? 15.391 16.656 20.719 1 89.81 28 ASN B O 1
ATOM 1869 N N . GLY B 1 29 ? 14.273 16.703 18.797 1 90.94 29 GLY B N 1
ATOM 1870 C CA . GLY B 1 29 ? 14.422 18.141 18.609 1 90.94 29 GLY B CA 1
ATOM 1871 C C . GLY B 1 29 ? 15.68 18.516 17.844 1 90.94 29 GLY B C 1
ATOM 1872 O O . GLY B 1 29 ? 15.883 19.688 17.516 1 90.94 29 GLY B O 1
ATOM 1873 N N . ALA B 1 30 ? 16.453 17.594 17.609 1 91.88 30 ALA B N 1
ATOM 1874 C CA . ALA B 1 30 ? 17.672 17.891 16.844 1 91.88 30 ALA B CA 1
ATOM 1875 C C . ALA B 1 30 ? 17.328 18.328 15.422 1 91.88 30 ALA B C 1
ATOM 1877 O O . ALA B 1 30 ? 18.109 19.016 14.766 1 91.88 30 ALA B O 1
ATOM 1878 N N . LEU B 1 31 ? 16.281 17.875 14.977 1 94.19 31 LEU B N 1
ATOM 1879 C CA . LEU B 1 31 ? 15.766 18.312 13.688 1 94.19 31 LEU B CA 1
ATOM 1880 C C . LEU B 1 31 ? 14.352 18.859 13.828 1 94.19 31 LEU B C 1
ATOM 1882 O O . LEU B 1 31 ? 13.578 18.391 14.656 1 94.19 31 LEU B O 1
ATOM 1886 N N . GLN B 1 32 ? 14.07 19.891 13.023 1 95.12 32 GLN B N 1
ATOM 1887 C CA . GLN B 1 32 ? 12.734 20.469 12.953 1 95.12 32 GLN B CA 1
ATOM 1888 C C . GLN B 1 32 ? 12.211 20.469 11.523 1 95.12 32 GLN B C 1
ATOM 1890 O O . GLN B 1 32 ? 12.922 20.891 10.602 1 95.12 32 GLN B O 1
ATOM 1895 N N . GLY B 1 33 ? 11.125 20.016 11.312 1 94.38 33 GLY B N 1
ATOM 1896 C CA . GLY B 1 33 ? 10.469 20 10.016 1 94.38 33 GLY B CA 1
ATOM 1897 C C . GLY B 1 33 ? 9.336 21.016 9.906 1 94.38 33 GLY B C 1
ATOM 1898 O O . GLY B 1 33 ? 8.609 21.234 10.883 1 94.38 33 GLY B O 1
ATOM 1899 N N . VAL B 1 34 ? 9.273 21.641 8.836 1 94.5 34 VAL B N 1
ATOM 1900 C CA . VAL B 1 34 ? 8.172 22.516 8.453 1 94.5 34 VAL B CA 1
ATOM 1901 C C . VAL B 1 34 ? 7.484 21.969 7.203 1 94.5 34 VAL B C 1
ATOM 1903 O O . VAL B 1 34 ? 8.141 21.719 6.188 1 94.5 34 VAL B O 1
ATOM 1906 N N . TYR B 1 35 ? 6.191 21.812 7.344 1 93.88 35 TYR B N 1
ATOM 1907 C CA . TYR B 1 35 ? 5.465 21.125 6.285 1 93.88 35 TYR B CA 1
ATOM 1908 C C . TYR B 1 35 ? 4.164 21.844 5.957 1 93.88 35 TYR B C 1
ATOM 1910 O O . TYR B 1 35 ? 3.463 22.312 6.855 1 93.88 35 TYR B O 1
ATOM 1918 N N . SER B 1 36 ? 3.904 22 4.715 1 94.19 36 SER B N 1
ATOM 1919 C CA . SER B 1 36 ? 2.609 22.438 4.211 1 94.19 36 SER B CA 1
ATOM 1920 C C . SER B 1 36 ? 2.232 21.703 2.93 1 94.19 36 SER B C 1
ATOM 1922 O O . SER B 1 36 ? 3.107 21.234 2.199 1 94.19 36 SER B O 1
ATOM 1924 N N . ASP B 1 37 ? 0.899 21.625 2.729 1 95.5 37 ASP B N 1
ATOM 1925 C CA . ASP B 1 37 ? 0.5 20.953 1.499 1 95.5 37 ASP B CA 1
ATOM 1926 C C . ASP B 1 37 ? -0.88 21.422 1.038 1 95.5 37 ASP B C 1
ATOM 1928 O O . ASP B 1 37 ? -1.539 22.203 1.726 1 95.5 37 ASP B O 1
ATOM 1932 N N . GLN B 1 38 ? -1.073 21.188 -0.121 1 97 38 GLN B N 1
ATOM 1933 C CA . GLN B 1 38 ? -2.379 21.172 -0.774 1 97 38 GLN B CA 1
ATOM 1934 C C . GLN B 1 38 ? -2.746 19.766 -1.242 1 97 38 GLN B C 1
ATOM 1936 O O . GLN B 1 38 ? -1.97 19.125 -1.949 1 97 38 GLN B O 1
ATOM 1941 N N . ILE B 1 39 ? -3.859 19.359 -0.913 1 98.25 39 ILE B N 1
ATOM 1942 C CA . ILE B 1 39 ? -4.312 18.016 -1.229 1 98.25 39 ILE B CA 1
ATOM 1943 C C . ILE B 1 39 ? -5.566 18.078 -2.1 1 98.25 39 ILE B C 1
ATOM 1945 O O . ILE B 1 39 ? -6.504 18.812 -1.791 1 98.25 39 ILE B O 1
ATOM 1949 N N . SER B 1 40 ? -5.578 17.328 -3.121 1 98.5 40 SER B N 1
ATOM 1950 C CA . SER B 1 40 ? -6.766 17.172 -3.955 1 98.5 40 SER B CA 1
ATOM 1951 C C . SER B 1 40 ? -7.152 15.703 -4.098 1 98.5 40 SER B C 1
ATOM 1953 O O . SER B 1 40 ? -6.301 14.852 -4.352 1 98.5 40 SER B O 1
ATOM 1955 N N . PHE B 1 41 ? -8.359 15.523 -3.883 1 98.62 41 PHE B N 1
ATOM 1956 C CA . PHE B 1 41 ? -8.914 14.188 -4.078 1 98.62 41 PHE B CA 1
ATOM 1957 C C . PHE 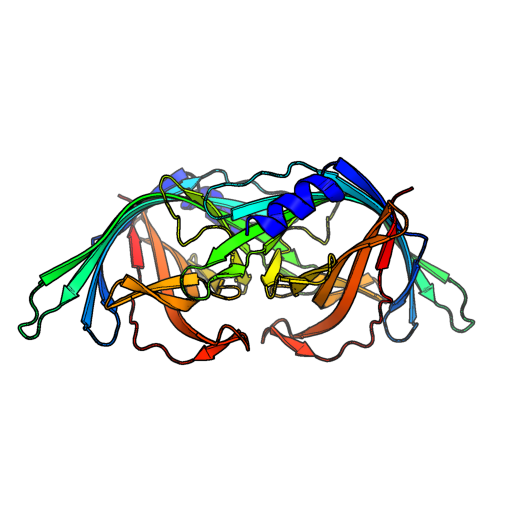B 1 41 ? -9.688 14.109 -5.391 1 98.62 41 PHE B C 1
ATOM 1959 O O . PHE B 1 41 ? -10.484 14.992 -5.699 1 98.62 41 PHE B O 1
ATOM 1966 N N . SER B 1 42 ? -9.406 13.062 -6.18 1 98 42 SER B N 1
ATOM 1967 C CA . SER B 1 42 ? -10.109 12.898 -7.445 1 98 42 SER B CA 1
ATOM 1968 C C . SER B 1 42 ? -10.055 11.453 -7.926 1 98 42 SER B C 1
ATOM 1970 O O . SER B 1 42 ? -9.531 10.578 -7.227 1 98 42 SER B O 1
ATOM 1972 N N . ASN B 1 43 ? -10.781 11.141 -9.008 1 97.94 43 ASN B N 1
ATOM 1973 C CA . ASN B 1 43 ? -10.75 9.867 -9.711 1 97.94 43 ASN B CA 1
ATOM 1974 C C . ASN B 1 43 ? -11.336 8.742 -8.859 1 97.94 43 ASN B C 1
ATOM 1976 O O . ASN B 1 43 ? -10.766 7.656 -8.781 1 97.94 43 ASN B O 1
ATOM 1980 N N . LEU B 1 44 ? -12.406 9.109 -8.219 1 98.25 44 LEU B N 1
ATOM 1981 C CA . LEU B 1 44 ? -13.156 8.055 -7.547 1 98.25 44 LEU B CA 1
ATOM 1982 C C . LEU B 1 44 ? -13.742 7.078 -8.562 1 98.25 44 LEU B C 1
ATOM 1984 O O . LEU B 1 44 ? -14.492 7.477 -9.453 1 98.25 44 LEU B O 1
ATOM 1988 N N . LYS B 1 45 ? -13.32 5.934 -8.484 1 96.06 45 LYS B N 1
ATOM 1989 C CA . LYS B 1 45 ? -13.82 4.816 -9.281 1 96.06 45 LYS B CA 1
ATOM 1990 C C . LYS B 1 45 ? -14.242 3.652 -8.391 1 96.06 45 LYS B C 1
ATOM 1992 O O . LYS B 1 45 ? -13.633 3.408 -7.348 1 96.06 45 LYS B O 1
ATOM 1997 N N . TYR B 1 46 ? -15.305 2.979 -8.773 1 91.56 46 TYR B N 1
ATOM 1998 C CA . TYR B 1 46 ? -15.711 1.84 -7.953 1 91.56 46 TYR B CA 1
ATOM 1999 C C . TYR B 1 46 ? -16.312 0.737 -8.82 1 91.56 46 TYR B C 1
ATOM 2001 O O . TYR B 1 46 ? -16.75 0.99 -9.945 1 91.56 46 TYR B O 1
ATOM 2009 N N . SER B 1 47 ? -16.125 -0.317 -8.344 1 86.5 47 SER B N 1
ATOM 2010 C CA . SER B 1 47 ? -16.719 -1.53 -8.883 1 86.5 47 SER B CA 1
ATOM 2011 C C . SER B 1 47 ? -17.75 -2.123 -7.922 1 86.5 47 SER B C 1
ATOM 2013 O O . SER B 1 47 ? -18.156 -1.463 -6.969 1 86.5 47 SER B O 1
ATOM 2015 N N . GLN B 1 48 ? -18.094 -3.432 -8.336 1 85.88 48 GLN B N 1
ATOM 2016 C CA . GLN B 1 48 ? -19.047 -4.102 -7.457 1 85.88 48 GLN B CA 1
ATOM 2017 C C . GLN B 1 48 ? -18.422 -4.434 -6.109 1 85.88 48 GLN B C 1
ATOM 2019 O O . GLN B 1 48 ? -19.125 -4.508 -5.094 1 85.88 48 GLN B O 1
ATOM 2024 N N . SER B 1 49 ? -17.172 -4.441 -6.023 1 88 49 SER B N 1
ATOM 2025 C CA . SER B 1 49 ? -16.578 -4.992 -4.809 1 88 49 SER B CA 1
ATOM 2026 C C . SER B 1 49 ? -15.602 -4 -4.176 1 88 49 SER B C 1
ATOM 2028 O O . SER B 1 49 ? -15.109 -4.23 -3.068 1 88 49 SER B O 1
ATOM 2030 N N . GLY B 1 50 ? -15.305 -2.918 -4.91 1 92.38 50 GLY B N 1
ATOM 2031 C CA . GLY B 1 50 ? -14.312 -2.021 -4.332 1 92.38 50 GLY B CA 1
ATOM 2032 C C . GLY B 1 50 ? -14.297 -0.651 -4.98 1 92.38 50 GLY B C 1
ATOM 2033 O O . GLY B 1 50 ? -15.125 -0.358 -5.844 1 92.38 50 GLY B O 1
ATOM 2034 N N . PHE B 1 51 ? -13.461 0.152 -4.465 1 95.88 51 PHE B N 1
ATOM 2035 C CA . PHE B 1 51 ? -13.32 1.488 -5.027 1 95.88 51 PHE B CA 1
ATOM 2036 C C . PHE B 1 51 ? -11.891 2 -4.852 1 95.88 51 PHE B C 1
ATOM 2038 O O . PHE B 1 51 ? -11.109 1.416 -4.105 1 95.88 51 PHE B O 1
ATOM 2045 N N . GLN B 1 52 ? -11.609 3.004 -5.543 1 97.69 52 GLN B N 1
ATOM 2046 C CA . GLN B 1 52 ? -10.328 3.682 -5.422 1 97.69 52 GLN B CA 1
ATOM 2047 C C . GLN B 1 52 ? -10.492 5.195 -5.469 1 97.69 52 GLN B C 1
ATOM 2049 O O . GLN B 1 52 ? -11.453 5.703 -6.062 1 97.69 52 GLN B O 1
ATOM 2054 N N . LEU B 1 53 ? -9.609 5.883 -4.961 1 98.62 53 LEU B N 1
ATOM 2055 C CA . LEU B 1 53 ? -9.57 7.336 -4.879 1 98.62 53 LEU B CA 1
ATOM 2056 C C . LEU B 1 53 ? -8.133 7.84 -4.891 1 98.62 53 LEU B C 1
ATOM 2058 O O . LEU B 1 53 ? -7.289 7.348 -4.137 1 98.62 53 LEU B O 1
ATOM 2062 N N . ASP B 1 54 ? -7.926 8.789 -5.734 1 98.69 54 ASP B N 1
ATOM 2063 C CA . ASP B 1 54 ? -6.594 9.383 -5.836 1 98.69 54 ASP B CA 1
ATOM 2064 C C . ASP B 1 54 ? -6.457 10.586 -4.914 1 98.69 54 ASP B C 1
ATOM 2066 O O . ASP B 1 54 ? -7.395 11.375 -4.77 1 98.69 54 ASP B O 1
ATOM 2070 N N . MET B 1 55 ? -5.324 10.68 -4.309 1 98.56 55 MET B N 1
ATOM 2071 C CA . MET B 1 55 ? -4.902 11.805 -3.482 1 98.56 55 MET B CA 1
ATOM 2072 C C . MET B 1 55 ? -3.662 12.477 -4.066 1 98.56 55 MET B C 1
ATOM 2074 O O . MET B 1 55 ? -2.568 11.906 -4.035 1 98.56 55 MET B O 1
ATOM 2078 N N . PHE B 1 56 ? -3.84 13.648 -4.562 1 98 56 PHE B N 1
ATOM 2079 C CA . PHE B 1 56 ? -2.748 14.469 -5.066 1 98 56 PHE B CA 1
ATOM 2080 C C . PHE B 1 56 ? -2.252 15.43 -3.994 1 98 56 PHE B C 1
ATOM 2082 O O . PHE B 1 56 ? -3.047 16.141 -3.379 1 98 56 PHE B O 1
ATOM 2089 N N . ILE B 1 57 ? -1.033 15.445 -3.848 1 96.75 57 ILE B N 1
ATOM 2090 C CA . ILE B 1 57 ? -0.455 16.297 -2.811 1 96.75 57 ILE B CA 1
ATOM 2091 C C . ILE B 1 57 ? 0.631 17.188 -3.416 1 96.75 57 ILE B C 1
ATOM 2093 O O . ILE B 1 57 ? 1.599 16.688 -3.994 1 96.75 57 ILE B O 1
ATOM 2097 N N . VAL B 1 58 ? 0.467 18.438 -3.387 1 95.12 58 VAL B N 1
ATOM 2098 C CA . VAL B 1 58 ? 1.535 19.406 -3.578 1 95.12 58 VAL B CA 1
ATOM 2099 C C . VAL B 1 58 ? 2.109 19.812 -2.223 1 95.12 58 VAL B C 1
ATOM 2101 O O . VAL B 1 58 ? 1.418 20.438 -1.41 1 95.12 58 VAL B O 1
ATOM 2104 N N . SER B 1 59 ? 3.273 19.406 -2.008 1 92.94 59 SER B N 1
ATOM 2105 C CA . SER B 1 59 ? 3.801 19.594 -0.659 1 92.94 59 SER B CA 1
ATOM 2106 C C . SER B 1 59 ? 5.129 20.344 -0.681 1 92.94 59 SER B C 1
ATOM 2108 O O . SER B 1 59 ? 5.852 20.312 -1.679 1 92.94 59 SER B O 1
ATOM 2110 N N . ASN B 1 60 ? 5.309 21.031 0.35 1 92.31 60 ASN B N 1
ATOM 2111 C CA . ASN B 1 60 ? 6.57 21.672 0.71 1 92.31 60 ASN B CA 1
ATOM 2112 C C . ASN B 1 60 ? 7.043 21.234 2.094 1 92.31 60 ASN B C 1
ATOM 2114 O O . ASN B 1 60 ? 6.285 21.297 3.062 1 92.31 60 ASN B O 1
ATOM 2118 N N . GLU B 1 61 ? 8.219 20.75 2.096 1 91.88 61 GLU B N 1
ATOM 2119 C CA . GLU B 1 61 ? 8.797 20.297 3.359 1 91.88 61 GLU B CA 1
ATOM 2120 C C . GLU B 1 61 ? 10.258 20.719 3.477 1 91.88 61 GLU B C 1
ATOM 2122 O O . GLU B 1 61 ? 11.047 20.516 2.555 1 91.88 61 GLU B O 1
ATOM 2127 N N . LYS B 1 62 ? 10.5 21.375 4.555 1 93.88 62 LYS B N 1
ATOM 2128 C CA . LYS B 1 62 ? 11.883 21.656 4.938 1 93.88 62 LYS B CA 1
ATOM 2129 C C . LYS B 1 62 ? 12.211 21.016 6.285 1 93.88 62 LYS B C 1
ATOM 2131 O O . LYS B 1 62 ? 11.383 21 7.195 1 93.88 62 LYS B O 1
ATOM 2136 N N . ILE B 1 63 ? 13.32 20.5 6.395 1 93.06 63 ILE B N 1
ATOM 2137 C CA . ILE B 1 63 ? 13.852 19.984 7.656 1 93.06 63 ILE B CA 1
ATOM 2138 C C . ILE B 1 63 ? 15.188 20.672 7.961 1 93.06 63 ILE B C 1
ATOM 2140 O O . ILE B 1 63 ? 16.078 20.688 7.113 1 93.06 63 ILE B O 1
ATOM 2144 N N . TRP B 1 64 ? 15.25 21.203 9.156 1 95.06 64 TRP B N 1
ATOM 2145 C CA . TRP B 1 64 ? 16.438 21.938 9.602 1 95.06 64 TRP B CA 1
ATOM 2146 C C . TRP B 1 64 ? 17.141 21.188 10.727 1 95.06 64 TRP B C 1
ATOM 2148 O O . TRP B 1 64 ? 16.5 20.609 11.602 1 95.06 64 TRP B O 1
ATOM 2158 N N . LEU B 1 65 ? 18.359 21.156 10.531 1 95.56 65 LEU B N 1
ATOM 2159 C CA . LEU B 1 65 ? 19.156 20.891 11.727 1 95.56 65 LEU B CA 1
ATOM 2160 C C . LEU B 1 65 ? 19.047 22.031 12.727 1 95.56 65 LEU B C 1
ATOM 2162 O O . LEU B 1 65 ? 19.203 23.203 12.367 1 95.56 65 LEU B O 1
ATOM 2166 N N . MET B 1 66 ? 18.938 21.578 14.008 1 93 66 MET B N 1
ATOM 2167 C CA . MET B 1 66 ? 18.75 22.594 15.047 1 93 66 MET B CA 1
ATOM 2168 C C . MET B 1 66 ? 20.016 22.75 15.875 1 93 66 MET B C 1
ATOM 2170 O O . MET B 1 66 ? 20.672 21.766 16.203 1 93 66 MET B O 1
ATOM 2174 N N . GLY B 1 67 ? 20.234 23.984 16.031 1 91.94 67 GLY B N 1
ATOM 2175 C CA . GLY B 1 67 ? 21.344 24.281 16.922 1 91.94 67 GLY B CA 1
ATOM 2176 C C . GLY B 1 67 ? 20.969 24.188 18.391 1 91.94 67 GLY B C 1
ATOM 2177 O O . GLY B 1 67 ? 19.797 24.016 18.719 1 91.94 67 GLY B O 1
ATOM 2178 N N . LYS B 1 68 ? 22 24.297 19.125 1 89.69 68 LYS B N 1
ATOM 2179 C CA . LYS B 1 68 ? 21.812 24.281 20.562 1 89.69 68 LYS B CA 1
ATOM 2180 C C . LYS B 1 68 ? 20.984 25.469 21.031 1 89.69 68 LYS B C 1
ATOM 2182 O O . LYS B 1 68 ? 20.312 25.406 22.062 1 89.69 68 LYS B O 1
ATOM 2187 N N . ASP B 1 69 ? 20.891 26.375 20.359 1 91.12 69 ASP B N 1
ATOM 2188 C CA . ASP B 1 69 ? 20.156 27.594 20.719 1 91.12 69 ASP B CA 1
ATOM 2189 C C . ASP B 1 69 ? 18.719 27.531 20.234 1 91.12 69 ASP B C 1
ATOM 2191 O O . ASP B 1 69 ? 17.953 28.484 20.422 1 91.12 69 ASP B O 1
ATOM 2195 N N . GLY B 1 70 ? 18.438 26.562 19.531 1 88.88 70 GLY B N 1
ATOM 2196 C CA . GLY B 1 70 ? 17.062 26.391 19.078 1 88.88 70 GLY B CA 1
ATOM 2197 C C . GLY B 1 70 ? 16.812 26.984 17.703 1 88.88 70 GLY B C 1
ATOM 2198 O O . GLY B 1 70 ? 15.68 27.016 17.234 1 88.88 70 GLY B O 1
ATOM 2199 N N . GLN B 1 71 ? 17.844 27.453 17.156 1 94.25 71 GLN B N 1
ATOM 2200 C CA . GLN B 1 71 ? 17.703 28.062 15.844 1 94.25 71 GLN B CA 1
ATOM 2201 C C . GLN B 1 71 ? 18.016 27.062 14.734 1 94.25 71 GLN B C 1
ATOM 2203 O O . GLN B 1 71 ? 18.766 26.109 14.945 1 94.25 71 GLN B O 1
ATOM 2208 N N . ARG B 1 72 ? 17.344 27.453 13.711 1 94.56 72 ARG B N 1
ATOM 2209 C CA . ARG B 1 72 ? 17.641 26.656 12.531 1 94.56 72 ARG B CA 1
ATOM 2210 C C . ARG B 1 72 ? 19.078 26.906 12.055 1 94.56 72 ARG B C 1
ATOM 2212 O O . ARG B 1 72 ? 19.453 28.047 11.828 1 94.56 72 ARG B O 1
ATOM 2219 N N . GLU B 1 73 ? 19.922 25.797 11.773 1 93 73 GLU B N 1
ATOM 2220 C CA . GLU B 1 73 ? 21.328 25.953 11.398 1 93 73 GLU B CA 1
ATOM 2221 C C . GLU B 1 73 ? 21.547 25.531 9.945 1 93 73 GLU B C 1
ATOM 2223 O O . GLU B 1 73 ? 22.219 26.234 9.188 1 93 73 GLU B O 1
ATOM 2228 N N . LYS B 1 74 ? 21.016 24.422 9.695 1 92.31 74 LYS B N 1
ATOM 2229 C CA . LYS B 1 74 ? 21.312 23.891 8.367 1 92.31 74 LYS B CA 1
ATOM 2230 C C . LYS B 1 74 ? 20.094 23.188 7.777 1 92.31 74 LYS B C 1
ATOM 2232 O O . LYS B 1 74 ? 19.391 22.453 8.484 1 92.31 74 LYS B O 1
ATOM 2237 N N . LEU B 1 75 ? 19.875 23.438 6.57 1 92.75 75 LEU B N 1
ATOM 2238 C CA . LEU B 1 75 ? 18.797 22.781 5.859 1 92.75 75 LEU B CA 1
ATOM 2239 C C . LEU B 1 75 ? 19.172 21.359 5.461 1 92.75 75 LEU B C 1
ATOM 2241 O O . LEU B 1 75 ? 20.156 21.156 4.75 1 92.75 75 LEU B O 1
ATOM 2245 N N . ARG B 1 76 ? 18.5 20.391 5.93 1 89.31 76 ARG B N 1
ATOM 2246 C CA . ARG B 1 76 ? 18.75 18.984 5.695 1 89.31 76 ARG B CA 1
ATOM 2247 C C . ARG B 1 76 ? 17.891 18.453 4.555 1 89.31 76 ARG B C 1
ATOM 2249 O O . ARG B 1 76 ? 18.312 17.531 3.844 1 89.31 76 ARG B O 1
ATOM 2256 N N . LYS B 1 77 ? 16.75 19.047 4.531 1 87.81 77 LYS B N 1
ATOM 2257 C CA . LYS B 1 77 ? 15.805 18.672 3.48 1 87.81 77 LYS B CA 1
ATOM 2258 C C . LYS B 1 77 ? 15.016 19.875 2.977 1 87.81 77 LYS B C 1
ATOM 2260 O O . LYS B 1 77 ? 14.562 20.703 3.771 1 87.81 77 LYS B O 1
ATOM 2265 N N . ASP B 1 78 ? 15.016 20 1.749 1 89.19 78 ASP B N 1
ATOM 2266 C CA . ASP B 1 78 ? 14.211 21 1.041 1 89.19 78 ASP B CA 1
ATOM 2267 C C . ASP B 1 78 ? 13.445 20.359 -0.12 1 89.19 78 ASP B C 1
ATOM 2269 O O . ASP B 1 78 ? 13.992 20.203 -1.216 1 89.19 78 ASP B O 1
ATOM 2273 N N . PHE B 1 79 ? 12.188 20.141 0.222 1 86.88 79 PHE B N 1
ATOM 2274 C CA . PHE B 1 79 ? 11.391 19.391 -0.735 1 86.88 79 PHE B CA 1
ATOM 2275 C C . PHE B 1 79 ? 10.148 20.172 -1.146 1 86.88 79 PHE B C 1
ATOM 2277 O O . PHE B 1 79 ? 9.438 20.703 -0.294 1 86.88 79 PHE B O 1
ATOM 2284 N N . SER B 1 80 ? 10.031 20.359 -2.439 1 88.25 80 SER B N 1
ATOM 2285 C CA . SER B 1 80 ? 8.797 20.812 -3.072 1 88.25 80 SER B CA 1
ATOM 2286 C C . SER B 1 80 ? 8.406 19.922 -4.242 1 88.25 80 SER B C 1
ATOM 2288 O O . SER B 1 80 ? 9.195 19.734 -5.172 1 88.25 80 SER B O 1
ATOM 2290 N N . GLY B 1 81 ? 7.273 19.391 -4.156 1 90.5 81 GLY B N 1
ATOM 2291 C CA . GLY B 1 81 ? 6.918 18.469 -5.227 1 90.5 81 GLY B CA 1
ATOM 2292 C C . GLY B 1 81 ? 5.453 18.062 -5.211 1 90.5 81 GLY B C 1
ATOM 2293 O O . GLY B 1 81 ? 4.676 18.578 -4.402 1 90.5 81 GLY B O 1
ATOM 2294 N N . VAL B 1 82 ? 5.109 17.359 -6.195 1 94.12 82 VAL B N 1
ATOM 2295 C CA . VAL B 1 82 ? 3.764 16.828 -6.359 1 94.12 82 VAL B CA 1
ATOM 2296 C C . VAL B 1 82 ? 3.809 15.297 -6.309 1 94.12 82 VAL B C 1
ATOM 2298 O O . VAL B 1 82 ? 4.691 14.68 -6.902 1 94.12 82 VAL B O 1
ATOM 2301 N N . SER B 1 83 ? 2.979 14.789 -5.434 1 95.31 83 SER B N 1
ATOM 2302 C CA . SER B 1 83 ? 2.881 13.336 -5.309 1 95.31 83 SER B CA 1
ATOM 2303 C C . SER B 1 83 ? 1.446 12.859 -5.504 1 95.31 83 SER B C 1
ATOM 2305 O O . SER B 1 83 ? 0.499 13.602 -5.23 1 95.31 83 SER B O 1
ATOM 2307 N N . LEU B 1 84 ? 1.336 11.758 -6.051 1 97.75 84 LEU B N 1
ATOM 2308 C CA . LEU B 1 84 ? 0.059 11.07 -6.207 1 97.75 84 LEU B CA 1
ATOM 2309 C C . LEU B 1 84 ? 0.038 9.773 -5.406 1 97.75 84 LEU B C 1
ATOM 2311 O O . LEU B 1 84 ? 0.93 8.93 -5.551 1 97.75 84 LEU B O 1
ATOM 2315 N N . PHE B 1 85 ? -0.895 9.664 -4.488 1 98.19 85 PHE B N 1
ATOM 2316 C CA . PHE B 1 85 ? -1.202 8.445 -3.76 1 98.19 85 PHE B CA 1
ATOM 2317 C C . PHE B 1 85 ? -2.586 7.926 -4.129 1 98.19 85 PHE B C 1
ATOM 2319 O O . PHE B 1 85 ? -3.426 8.68 -4.629 1 98.19 85 PHE B O 1
ATOM 2326 N N . ARG B 1 86 ? -2.818 6.66 -3.959 1 98.5 86 ARG B N 1
ATOM 2327 C CA . ARG B 1 86 ? -4.117 6.078 -4.281 1 98.5 86 ARG B CA 1
ATOM 2328 C C . ARG B 1 86 ? -4.602 5.168 -3.156 1 98.5 86 ARG B C 1
ATOM 2330 O O . ARG B 1 86 ? -3.855 4.309 -2.682 1 98.5 86 ARG B O 1
ATOM 2337 N N . PHE B 1 87 ? -5.844 5.414 -2.723 1 98.69 87 PHE B N 1
ATOM 2338 C CA . PHE B 1 87 ? -6.594 4.445 -1.934 1 98.69 87 PHE B CA 1
ATOM 2339 C C . PHE B 1 87 ? -7.215 3.379 -2.83 1 98.69 87 PHE B C 1
ATOM 2341 O O . PHE B 1 87 ? -7.84 3.701 -3.842 1 98.69 87 PHE B O 1
ATOM 2348 N N . GLU B 1 88 ? -6.992 2.199 -2.559 1 97.94 88 GLU B N 1
ATOM 2349 C CA . GLU B 1 88 ? -7.68 1.071 -3.18 1 97.94 88 GLU B CA 1
ATOM 2350 C C . GLU B 1 88 ? -8.273 0.139 -2.129 1 97.94 88 GLU B C 1
ATOM 2352 O O . GLU B 1 88 ? -7.543 -0.479 -1.354 1 97.94 88 GLU B O 1
ATOM 2357 N N . LEU B 1 89 ? -9.594 0.036 -2.109 1 97.75 89 LEU B N 1
ATOM 2358 C CA . LEU B 1 89 ? -10.266 -0.753 -1.082 1 97.75 89 LEU B CA 1
ATOM 2359 C C . LEU B 1 89 ? -11.281 -1.703 -1.706 1 97.75 89 LEU B C 1
ATOM 2361 O O . LEU B 1 89 ? -11.789 -1.449 -2.803 1 97.75 89 LEU B O 1
ATOM 2365 N N . ALA B 1 90 ? -11.539 -2.76 -1.058 1 96.06 90 ALA B N 1
ATOM 2366 C CA . ALA B 1 90 ? -12.547 -3.736 -1.468 1 96.06 90 ALA B CA 1
ATOM 2367 C C . ALA B 1 90 ? -13.227 -4.359 -0.256 1 96.06 90 ALA B C 1
ATOM 2369 O O . ALA B 1 90 ? -12.648 -4.43 0.828 1 96.06 90 ALA B O 1
ATOM 2370 N N . GLU B 1 91 ? -14.367 -4.715 -0.442 1 95.06 91 GLU B N 1
ATOM 2371 C CA . GLU B 1 91 ? -15.125 -5.414 0.593 1 95.06 91 GLU B CA 1
ATOM 2372 C C . GLU B 1 91 ? -14.688 -6.875 0.702 1 95.06 91 GLU B C 1
ATOM 2374 O O . GLU B 1 91 ? -14.547 -7.562 -0.312 1 95.06 91 GLU B O 1
ATOM 2379 N N . ARG B 1 92 ? -14.484 -7.281 1.916 1 95.62 92 ARG B N 1
ATOM 2380 C CA . ARG B 1 92 ? -14.133 -8.672 2.184 1 95.62 92 ARG B CA 1
ATOM 2381 C C . ARG B 1 92 ? -15.375 -9.492 2.514 1 95.62 92 ARG B C 1
ATOM 2383 O O . ARG B 1 92 ? -16.125 -9.148 3.43 1 95.62 92 ARG B O 1
ATOM 2390 N N . LYS B 1 93 ? -15.516 -10.602 1.907 1 92.75 93 LYS B N 1
ATOM 2391 C CA . LYS B 1 93 ? -16.688 -11.453 2.115 1 92.75 93 LYS B CA 1
ATOM 2392 C C . LYS B 1 93 ? -16.641 -12.109 3.494 1 92.75 93 LYS B C 1
ATOM 2394 O O . LYS B 1 93 ? -17.688 -12.359 4.094 1 92.75 93 LYS B O 1
ATOM 2399 N N . SER B 1 94 ? -15.539 -12.344 3.939 1 94.12 94 SER B N 1
ATOM 2400 C CA . SER B 1 94 ? -15.383 -13.062 5.199 1 94.12 94 SER B CA 1
ATOM 2401 C C . SER B 1 94 ? -15.82 -12.203 6.383 1 94.12 94 SER B C 1
ATOM 2403 O O . SER B 1 94 ? -16.328 -12.727 7.383 1 94.12 94 SER B O 1
ATOM 2405 N N . THR B 1 95 ? -15.656 -10.898 6.289 1 95.44 95 THR B N 1
ATOM 2406 C CA . THR B 1 95 ? -15.859 -10.062 7.469 1 95.44 95 THR B CA 1
ATOM 2407 C C . THR B 1 95 ? -16.828 -8.922 7.16 1 95.44 95 THR B C 1
ATOM 2409 O O . THR B 1 95 ? -17.281 -8.219 8.07 1 95.44 95 THR B O 1
ATOM 2412 N N . ASN B 1 96 ? -17.156 -8.727 5.879 1 93.12 96 ASN B N 1
ATOM 2413 C CA . ASN B 1 96 ? -17.953 -7.609 5.406 1 93.12 96 ASN B CA 1
ATOM 2414 C C . ASN B 1 96 ? -17.281 -6.27 5.68 1 93.12 96 ASN B C 1
ATOM 2416 O O . ASN B 1 96 ? -17.938 -5.23 5.719 1 93.12 96 ASN B O 1
ATOM 2420 N N . SER B 1 97 ? -16.016 -6.359 5.922 1 95.81 97 SER B N 1
ATOM 2421 C CA . SER B 1 97 ? -15.242 -5.145 6.137 1 95.81 97 SER B CA 1
ATOM 2422 C C . SER B 1 97 ? -14.594 -4.668 4.844 1 95.81 97 SER B C 1
ATOM 2424 O O . SER B 1 97 ? -14.43 -5.445 3.898 1 95.81 97 SER B O 1
ATOM 2426 N N . LEU B 1 98 ? -14.328 -3.408 4.863 1 96.62 98 LEU B N 1
ATOM 2427 C CA . LEU B 1 98 ? -13.531 -2.822 3.793 1 96.62 98 LEU B CA 1
ATOM 2428 C C . LEU B 1 98 ? -12.055 -2.789 4.172 1 96.62 98 LEU B C 1
ATOM 2430 O O . LEU B 1 98 ? -11.688 -2.27 5.23 1 96.62 98 LEU B O 1
ATOM 2434 N N . THR B 1 99 ? -11.258 -3.402 3.371 1 97.56 99 THR B N 1
ATOM 2435 C CA . THR B 1 99 ? -9.805 -3.338 3.541 1 97.56 99 THR B CA 1
ATOM 2436 C C . THR B 1 99 ? -9.117 -3.033 2.213 1 97.56 99 THR B C 1
ATOM 2438 O O . THR B 1 99 ? -9.742 -3.121 1.152 1 97.56 99 THR B O 1
ATOM 2441 N N . GLY B 1 100 ? -7.887 -2.678 2.24 1 98.06 100 GLY B N 1
ATOM 2442 C CA . GLY B 1 100 ? -7.121 -2.42 1.032 1 98.06 100 GLY B CA 1
ATOM 2443 C C . GLY B 1 100 ? -5.785 -1.754 1.303 1 98.06 100 GLY B C 1
ATOM 2444 O O . GLY B 1 100 ? -5.105 -2.088 2.275 1 98.06 100 GLY B O 1
ATOM 2445 N N . CYS B 1 101 ? -5.539 -0.806 0.483 1 98.31 101 CYS B N 1
ATOM 2446 C CA . CYS B 1 101 ? -4.211 -0.217 0.613 1 98.31 101 CYS B CA 1
ATOM 2447 C C . CYS B 1 101 ? -4.227 1.258 0.229 1 98.31 101 CYS B C 1
ATOM 2449 O O . CYS B 1 101 ? -5.164 1.724 -0.421 1 98.31 101 CYS B O 1
ATOM 2451 N N . PHE B 1 102 ? -3.289 1.874 0.702 1 98.62 102 PHE B N 1
ATOM 2452 C CA . PHE B 1 102 ? -2.867 3.229 0.367 1 98.62 102 PHE B CA 1
ATOM 2453 C C . PHE B 1 102 ? -1.426 3.242 -0.126 1 98.62 102 PHE B C 1
ATOM 2455 O O . PHE B 1 102 ? -0.509 2.877 0.613 1 98.62 102 PHE B O 1
ATOM 2462 N N . ARG B 1 103 ? -1.33 3.697 -1.407 1 97.88 103 ARG B N 1
ATOM 2463 C CA . ARG B 1 103 ? 0.004 3.48 -1.955 1 97.88 103 ARG B CA 1
ATOM 2464 C C . ARG B 1 103 ? 0.472 4.691 -2.754 1 97.88 103 ARG B C 1
ATOM 2466 O O . ARG B 1 103 ? -0.346 5.438 -3.301 1 97.88 103 ARG B O 1
ATOM 2473 N N . PHE B 1 104 ? 1.789 4.758 -2.846 1 96.38 104 PHE B N 1
ATOM 2474 C CA . PHE B 1 104 ? 2.451 5.742 -3.695 1 96.38 104 PHE B CA 1
ATOM 2475 C C . PHE B 1 104 ? 2.336 5.352 -5.164 1 96.38 104 PHE B C 1
ATOM 2477 O O . PHE B 1 104 ? 2.547 4.191 -5.523 1 96.38 104 PHE B O 1
ATOM 2484 N N . ILE B 1 105 ? 1.897 6.293 -5.992 1 95.25 105 ILE B N 1
ATOM 2485 C CA . ILE B 1 105 ? 1.773 6.039 -7.426 1 95.25 105 ILE B CA 1
ATOM 2486 C C . ILE B 1 105 ? 2.947 6.676 -8.164 1 95.25 105 ILE B C 1
ATOM 2488 O O . ILE B 1 105 ? 3.664 6 -8.906 1 95.25 105 ILE B O 1
ATOM 2492 N N . SER B 1 106 ? 3.123 7.977 -7.848 1 92.44 106 SER B N 1
ATOM 2493 C CA . SER B 1 106 ? 4.168 8.719 -8.547 1 92.44 106 SER B CA 1
ATOM 2494 C C . SER B 1 106 ? 4.43 10.07 -7.891 1 92.44 106 SER B C 1
ATOM 2496 O O . SER B 1 106 ? 3.605 10.547 -7.105 1 92.44 106 SER B O 1
ATOM 2498 N N . ALA B 1 107 ? 5.531 10.57 -8.141 1 90.94 107 ALA B N 1
ATOM 2499 C CA . ALA B 1 107 ? 5.867 11.93 -7.723 1 90.94 107 ALA B CA 1
ATOM 2500 C C . ALA B 1 107 ? 6.863 12.57 -8.688 1 90.94 107 ALA B C 1
ATOM 2502 O O . ALA B 1 107 ? 7.527 11.875 -9.453 1 90.94 107 ALA B O 1
ATOM 2503 N N . SER B 1 108 ? 6.793 13.914 -8.586 1 85.81 108 SER B N 1
ATOM 2504 C CA . SER B 1 108 ? 7.824 14.656 -9.305 1 85.81 108 SER B CA 1
ATOM 2505 C C . SER B 1 108 ? 9.086 14.805 -8.469 1 85.81 108 SER B C 1
ATOM 2507 O O . SER B 1 108 ? 9.016 15 -7.254 1 85.81 108 SER B O 1
ATOM 2509 N N . GLY B 1 109 ? 10.109 14.523 -9.109 1 76.62 109 GLY B N 1
ATOM 2510 C CA . GLY B 1 109 ? 11.359 14.789 -8.422 1 76.62 109 GLY B CA 1
ATOM 2511 C C . GLY B 1 109 ? 12.359 13.648 -8.539 1 76.62 109 GLY B C 1
ATOM 2512 O O . GLY B 1 109 ? 12.016 12.57 -9.016 1 76.62 109 GLY B O 1
ATOM 2513 N N . LYS B 1 110 ? 13.508 14.102 -7.961 1 72.44 110 LYS B N 1
ATOM 2514 C CA . LYS B 1 110 ? 14.586 13.117 -7.891 1 72.44 110 LYS B CA 1
ATOM 2515 C C . LYS B 1 110 ? 14.602 12.414 -6.539 1 72.44 110 LYS B C 1
ATOM 2517 O O . LYS B 1 110 ? 14.305 13.023 -5.512 1 72.44 110 LYS B O 1
ATOM 2522 N N . ASN B 1 111 ? 14.75 11.133 -6.48 1 71.31 111 ASN B N 1
ATOM 2523 C CA . ASN B 1 111 ? 14.898 10.352 -5.258 1 71.31 111 ASN B CA 1
ATOM 2524 C C . ASN B 1 111 ? 13.617 10.383 -4.418 1 71.31 111 ASN B C 1
ATOM 2526 O O . ASN B 1 111 ? 13.656 10.75 -3.242 1 71.31 111 ASN B O 1
ATOM 2530 N N . VAL B 1 112 ? 12.641 10.055 -4.949 1 75.19 112 VAL B N 1
ATOM 2531 C CA . VAL B 1 112 ? 11.336 10.055 -4.297 1 75.19 112 VAL B CA 1
ATOM 2532 C C . VAL B 1 112 ? 11.328 9.031 -3.164 1 75.19 112 VAL B C 1
ATOM 2534 O O . VAL B 1 112 ? 11.391 7.828 -3.408 1 75.19 112 VAL B O 1
ATOM 2537 N N . ALA B 1 113 ? 11.203 9.508 -1.828 1 73.38 113 ALA B N 1
ATOM 2538 C CA . ALA B 1 113 ? 11.305 8.68 -0.633 1 73.38 113 ALA B CA 1
ATOM 2539 C C . ALA B 1 113 ? 10.125 7.711 -0.537 1 73.38 113 ALA B C 1
ATOM 2541 O O . ALA B 1 113 ? 10.258 6.621 0.024 1 73.38 113 ALA B O 1
ATOM 2542 N N . ALA B 1 114 ? 9.109 8.078 -1.174 1 80.75 114 ALA B N 1
ATOM 2543 C CA . ALA B 1 114 ? 7.883 7.301 -1 1 80.75 114 ALA B CA 1
ATOM 2544 C C . ALA B 1 114 ? 7.758 6.227 -2.078 1 80.75 114 ALA B C 1
ATOM 2546 O O . ALA B 1 114 ? 6.77 5.492 -2.117 1 80.75 114 ALA B O 1
ATOM 2547 N N . GLU B 1 115 ? 8.734 6.137 -2.908 1 89.69 115 GLU B N 1
ATOM 2548 C CA . GLU B 1 115 ? 8.641 5.137 -3.969 1 89.69 115 GLU B CA 1
ATOM 2549 C C . GLU B 1 115 ? 8.484 3.734 -3.391 1 89.69 115 GLU B C 1
ATOM 2551 O O . GLU B 1 115 ? 9.195 3.354 -2.461 1 89.69 115 GLU B O 1
ATOM 2556 N N . ALA B 1 116 ? 7.512 2.99 -3.875 1 95.12 116 ALA B N 1
ATOM 2557 C CA . ALA B 1 116 ? 7.195 1.605 -3.533 1 95.12 116 ALA B CA 1
ATOM 2558 C C . ALA B 1 116 ? 6.703 1.494 -2.094 1 95.12 116 ALA B C 1
ATOM 2560 O O . ALA B 1 116 ? 6.816 0.435 -1.473 1 95.12 116 ALA B O 1
ATOM 2561 N N . ILE B 1 117 ? 6.203 2.627 -1.507 1 96.5 117 ILE B N 1
ATOM 2562 C CA . ILE B 1 117 ? 5.602 2.59 -0.177 1 96.5 117 ILE B CA 1
ATOM 2563 C C . ILE B 1 117 ? 4.113 2.279 -0.292 1 96.5 117 ILE B C 1
ATOM 2565 O O . ILE B 1 117 ? 3.424 2.82 -1.16 1 96.5 117 ILE B O 1
ATOM 2569 N N . VAL B 1 118 ? 3.709 1.457 0.596 1 98.12 118 VAL B N 1
ATOM 2570 C CA . VAL B 1 118 ? 2.299 1.082 0.656 1 98.12 118 VAL B CA 1
ATOM 2571 C C . VAL B 1 118 ? 1.882 0.875 2.111 1 98.12 118 VAL B C 1
ATOM 2573 O O . VAL B 1 118 ? 2.719 0.583 2.969 1 98.12 118 VAL B O 1
ATOM 2576 N N . SER B 1 119 ? 0.687 1.088 2.377 1 98.44 119 SER B N 1
ATOM 2577 C CA . SER B 1 119 ? 0.081 0.838 3.68 1 98.44 119 SER B CA 1
ATOM 2578 C C . SER B 1 119 ? -1.194 0.012 3.549 1 98.44 119 SER B C 1
ATOM 2580 O O . SER B 1 119 ? -1.868 0.061 2.518 1 98.44 119 SER B O 1
ATOM 2582 N N . GLY B 1 120 ? -1.396 -0.799 4.555 1 98.44 120 GLY B N 1
ATOM 2583 C CA . GLY B 1 120 ? -2.707 -1.418 4.66 1 98.44 120 GLY B CA 1
ATOM 2584 C C . GLY B 1 120 ? -3.754 -0.497 5.262 1 98.44 120 GLY B C 1
ATOM 2585 O O . GLY B 1 120 ? -3.469 0.245 6.203 1 98.44 120 GLY B O 1
ATOM 2586 N N . ILE B 1 121 ? -4.91 -0.471 4.672 1 98.62 121 ILE B N 1
ATOM 2587 C CA . ILE B 1 121 ? -6.051 0.285 5.172 1 98.62 121 ILE B CA 1
ATOM 2588 C C . ILE B 1 121 ? -7.109 -0.674 5.711 1 98.62 121 ILE B C 1
ATOM 2590 O O . ILE B 1 121 ? -7.477 -1.644 5.043 1 98.62 121 ILE B O 1
ATOM 2594 N N . 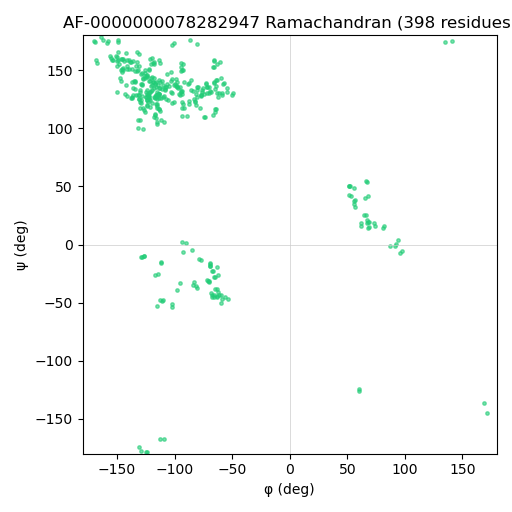TYR B 1 122 ? -7.516 -0.424 6.906 1 98.19 122 TYR B N 1
ATOM 2595 C CA . TYR B 1 122 ? -8.516 -1.267 7.551 1 98.19 122 TYR B CA 1
ATOM 2596 C C . TYR B 1 122 ? -9.367 -0.455 8.516 1 98.19 122 TYR B C 1
ATOM 2598 O O . TYR B 1 122 ? -9.188 0.757 8.648 1 98.19 122 TYR B O 1
ATOM 2606 N N . ASP B 1 123 ? -10.359 -1.121 9.094 1 97.44 123 ASP B N 1
ATOM 2607 C CA . ASP B 1 123 ? -11.281 -0.49 10.031 1 97.44 123 ASP B CA 1
ATOM 2608 C C . ASP B 1 123 ? -11.898 0.77 9.438 1 97.44 123 ASP B C 1
ATOM 2610 O O . ASP B 1 123 ? -11.859 1.84 10.047 1 97.44 123 ASP B O 1
ATOM 2614 N N . VAL B 1 124 ? -12.398 0.66 8.281 1 97.88 124 VAL B N 1
ATOM 2615 C CA . VAL B 1 124 ? -13.07 1.746 7.57 1 97.88 124 VAL B CA 1
ATOM 2616 C C . VAL B 1 124 ? -14.523 1.854 8.031 1 97.88 124 VAL B C 1
ATOM 2618 O O . VAL B 1 124 ? -15.297 0.903 7.902 1 97.88 124 VAL B O 1
ATOM 2621 N N . ARG B 1 125 ? -14.844 2.975 8.477 1 97 125 ARG B N 1
ATOM 2622 C CA . ARG B 1 125 ? -16.188 3.158 9.023 1 97 125 ARG B CA 1
ATOM 2623 C C . ARG B 1 125 ? -16.688 4.574 8.766 1 97 125 ARG B C 1
ATOM 2625 O O . ARG B 1 125 ? -15.922 5.535 8.82 1 97 125 ARG B O 1
ATOM 2632 N N . LEU B 1 126 ? -17.828 4.586 8.531 1 98.25 126 LEU B N 1
ATOM 2633 C CA . LEU B 1 126 ? -18.578 5.84 8.492 1 98.25 126 LEU B CA 1
ATOM 2634 C C . LEU B 1 126 ? -19.562 5.922 9.656 1 98.25 126 LEU B C 1
ATOM 2636 O O . LEU B 1 126 ? -20.547 5.172 9.703 1 98.25 126 LEU B O 1
ATOM 2640 N N . GLU B 1 127 ? -19.234 6.754 10.586 1 97.19 127 GLU B N 1
ATOM 2641 C CA . GLU B 1 127 ? -20.062 6.965 11.766 1 97.19 127 GLU B CA 1
ATOM 2642 C C . GLU B 1 127 ? -20.297 8.453 12.023 1 97.19 127 GLU B C 1
ATOM 2644 O O . GLU B 1 127 ? -19.344 9.227 12.109 1 97.19 127 GLU B O 1
ATOM 2649 N N . ASN B 1 128 ? -21.547 8.758 12.109 1 96.69 128 ASN B N 1
ATOM 2650 C CA . ASN B 1 128 ? -21.922 10.148 12.375 1 96.69 128 ASN B CA 1
ATOM 2651 C C . ASN B 1 128 ? -21.266 11.094 11.375 1 96.69 128 ASN B C 1
ATOM 2653 O O . ASN B 1 128 ? -20.688 12.109 11.766 1 96.69 128 ASN B O 1
ATOM 2657 N N . ASP B 1 129 ? -21.25 10.719 10.211 1 96.62 129 ASP B N 1
ATOM 2658 C CA . ASP B 1 129 ? -20.797 11.516 9.078 1 96.62 129 ASP B CA 1
ATOM 2659 C C . ASP B 1 129 ? -19.281 11.758 9.141 1 96.62 129 ASP B C 1
ATOM 2661 O O . ASP B 1 129 ? -18.797 12.781 8.656 1 96.62 129 ASP B O 1
ATOM 2665 N N . VAL B 1 130 ? -18.672 11.047 9.797 1 98.56 130 VAL B N 1
ATOM 2666 C CA . VAL B 1 130 ? -17.219 11.047 9.812 1 98.56 130 VAL B CA 1
ATOM 2667 C C . VAL B 1 130 ? -16.703 9.719 9.266 1 98.56 130 VAL B C 1
ATOM 2669 O O . VAL B 1 130 ? -17.016 8.648 9.797 1 98.56 130 VAL B O 1
ATOM 2672 N N . LEU B 1 131 ? -16 9.758 8.203 1 98.75 131 LEU B N 1
ATOM 2673 C CA . LEU B 1 131 ? -15.344 8.586 7.648 1 98.75 131 LEU B CA 1
ATOM 2674 C C . LEU B 1 131 ? -13.961 8.398 8.266 1 98.75 131 LEU B C 1
ATOM 2676 O O . LEU B 1 131 ? -13.125 9.305 8.211 1 98.75 131 LEU B O 1
ATOM 2680 N N . LYS B 1 132 ? -13.789 7.332 8.844 1 98.56 132 LYS B N 1
ATOM 2681 C CA . LYS B 1 132 ? -12.531 6.996 9.5 1 98.56 132 LYS B CA 1
ATOM 2682 C C . LYS B 1 132 ? -11.883 5.773 8.852 1 98.56 132 LYS B C 1
ATOM 2684 O O . LYS B 1 132 ? -12.57 4.809 8.516 1 98.56 132 LYS B O 1
ATOM 2689 N N . LEU B 1 133 ? -10.617 5.809 8.672 1 98.12 133 LEU B N 1
ATOM 2690 C CA . LEU B 1 133 ? -9.82 4.688 8.195 1 98.12 133 LEU B CA 1
ATOM 2691 C C . LEU B 1 133 ? -8.539 4.543 9.016 1 98.12 133 LEU B C 1
ATOM 2693 O O . LEU B 1 133 ? -7.91 5.543 9.367 1 98.12 133 LEU B O 1
ATOM 2697 N N . SER B 1 134 ? -8.188 3.371 9.273 1 98.25 134 SER B N 1
ATOM 2698 C CA . SER B 1 134 ? -6.902 3.092 9.906 1 98.25 134 SER B CA 1
ATOM 2699 C C . SER B 1 134 ? -5.867 2.658 8.875 1 98.25 134 SER B C 1
ATOM 2701 O O . SER B 1 134 ? -6.18 1.901 7.949 1 98.25 134 SER B O 1
ATOM 2703 N N . GLU B 1 135 ? -4.723 3.158 9.031 1 98.38 135 GLU B N 1
ATOM 2704 C CA . GLU B 1 135 ? -3.598 2.881 8.148 1 98.38 135 GLU B CA 1
ATOM 2705 C C . GLU B 1 135 ? -2.434 2.26 8.914 1 98.38 135 GLU B C 1
ATOM 2707 O O . GLU B 1 135 ? -2.086 2.717 10 1 98.38 135 GLU B O 1
ATOM 2712 N N . ASP B 1 136 ? -1.849 1.279 8.367 1 97.81 136 ASP B N 1
ATOM 2713 C CA . ASP B 1 136 ? -0.643 0.64 8.883 1 97.81 136 ASP B CA 1
ATOM 2714 C C . ASP B 1 136 ? 0.399 0.461 7.781 1 97.81 136 ASP B C 1
ATOM 2716 O O . ASP B 1 136 ? 0.224 -0.364 6.883 1 97.81 136 ASP B O 1
ATOM 2720 N N . GLN B 1 137 ? 1.446 1.266 7.855 1 97.75 137 GLN B N 1
ATOM 2721 C CA . GLN B 1 137 ? 2.471 1.256 6.816 1 97.75 137 GLN B CA 1
ATOM 2722 C C . GLN B 1 137 ? 3.18 -0.093 6.754 1 97.75 137 GLN B C 1
ATOM 2724 O O . GLN B 1 137 ? 3.523 -0.668 7.793 1 97.75 137 GLN B O 1
ATOM 2729 N N . VAL B 1 138 ? 3.275 -0.634 5.586 1 97.5 138 VAL B N 1
ATOM 2730 C CA . VAL B 1 138 ? 3.934 -1.91 5.328 1 97.5 138 VAL B CA 1
ATOM 2731 C C . VAL B 1 138 ? 5.449 -1.722 5.344 1 97.5 138 VAL B C 1
ATOM 2733 O O . VAL B 1 138 ? 5.973 -0.802 4.711 1 97.5 138 VAL B O 1
ATOM 2736 N N . LEU B 1 139 ? 6.102 -2.535 6.098 1 97.5 139 LEU B N 1
ATOM 2737 C CA . LEU B 1 139 ? 7.555 -2.504 6.219 1 97.5 139 LEU B CA 1
ATOM 2738 C C . LEU B 1 139 ? 8.031 -1.153 6.746 1 97.5 139 LEU B C 1
ATOM 2740 O O . LEU B 1 139 ? 7.699 -0.771 7.871 1 97.5 139 LEU B O 1
ATOM 2744 N N . TYR B 1 140 ? 8.898 -0.528 6.027 1 96.88 140 TYR B N 1
ATOM 2745 C CA . TYR B 1 140 ? 9.445 0.736 6.512 1 96.88 140 TYR B CA 1
ATOM 2746 C C . TYR B 1 140 ? 9.828 1.646 5.348 1 96.88 140 TYR B C 1
ATOM 2748 O O . TYR B 1 140 ? 9.898 1.201 4.199 1 96.88 140 TYR B O 1
ATOM 2756 N N . ARG B 1 141 ? 9.961 2.926 5.629 1 95.31 141 ARG B N 1
ATOM 2757 C CA . ARG B 1 141 ? 10.492 3.957 4.746 1 95.31 141 ARG B CA 1
ATOM 2758 C C . ARG B 1 141 ? 11.664 4.68 5.391 1 95.31 141 ARG B C 1
ATOM 2760 O O . ARG B 1 141 ? 12.047 4.367 6.523 1 95.31 141 ARG B O 1
ATOM 2767 N N . ASP B 1 142 ? 12.125 5.594 4.672 1 93.25 142 ASP B N 1
ATOM 2768 C CA . ASP B 1 142 ? 13.312 6.301 5.137 1 93.25 142 ASP B CA 1
ATOM 2769 C C . ASP B 1 142 ? 12.938 7.621 5.809 1 93.25 142 ASP B C 1
ATOM 2771 O O . ASP B 1 142 ? 12.102 8.367 5.293 1 93.25 142 ASP B O 1
ATOM 2775 N N . GLN B 1 143 ? 13.578 7.883 6.797 1 90.5 143 GLN B N 1
ATOM 2776 C CA . GLN B 1 143 ? 13.508 9.156 7.496 1 90.5 143 GLN B CA 1
ATOM 2777 C C . GLN B 1 143 ? 14.891 9.789 7.637 1 90.5 143 GLN B C 1
ATOM 2779 O O . GLN B 1 143 ? 15.812 9.164 8.156 1 90.5 143 GLN B O 1
ATOM 2784 N N . PRO B 1 144 ? 14.859 11.023 7.176 1 88.12 144 PRO B N 1
ATOM 2785 C CA . PRO B 1 144 ? 16.156 11.68 7.348 1 88.12 144 PRO B CA 1
ATOM 2786 C C . PRO B 1 144 ? 16.516 11.891 8.812 1 88.12 144 PRO B C 1
ATOM 2788 O O . PRO B 1 144 ? 15.656 12.203 9.633 1 88.12 144 PRO B O 1
ATOM 2791 N N . ILE B 1 145 ? 17.797 11.672 9.102 1 89.69 145 ILE B N 1
ATOM 2792 C CA . ILE B 1 145 ? 18.375 11.953 10.414 1 89.69 145 ILE B CA 1
ATOM 2793 C C . ILE B 1 145 ? 19.641 12.789 10.258 1 89.69 145 ILE B C 1
ATOM 2795 O O . ILE B 1 145 ? 19.922 13.305 9.172 1 89.69 145 ILE B O 1
ATOM 2799 N N . GLN B 1 146 ? 20.219 13.031 11.32 1 84.25 146 GLN B N 1
ATOM 2800 C CA . GLN B 1 146 ? 21.406 13.883 11.281 1 84.25 146 GLN B CA 1
ATOM 2801 C C . GLN B 1 146 ? 22.5 13.266 10.422 1 84.25 146 GLN B C 1
ATOM 2803 O O . GLN B 1 146 ? 22.469 12.07 10.125 1 84.25 146 GLN B O 1
ATOM 2808 N N . GLU B 1 147 ? 23.359 14.125 9.969 1 82.25 147 GLU B N 1
ATOM 2809 C CA . GLU B 1 147 ? 24.609 13.789 9.273 1 82.25 147 GLU B CA 1
ATOM 2810 C C . GLU B 1 147 ? 24.328 13.086 7.945 1 82.25 147 GLU B C 1
ATOM 2812 O O . GLU B 1 147 ? 25.031 12.164 7.562 1 82.25 147 GLU B O 1
ATOM 2817 N N . GLY B 1 148 ? 23.203 13.352 7.449 1 82.12 148 GLY B N 1
ATOM 2818 C CA . GLY B 1 148 ? 22.922 12.898 6.098 1 82.12 148 GLY B CA 1
ATOM 2819 C C . GLY B 1 148 ? 22.5 11.445 6.031 1 82.12 148 GLY B C 1
ATOM 2820 O O . GLY B 1 148 ? 22.469 10.844 4.953 1 82.12 148 GLY B O 1
ATOM 2821 N N . HIS B 1 149 ? 22.203 10.945 7.066 1 90.12 149 HIS B N 1
ATOM 2822 C CA . HIS B 1 149 ? 21.797 9.539 7.141 1 90.12 149 HIS B CA 1
ATOM 2823 C C . HIS B 1 149 ? 20.281 9.406 7.215 1 90.12 149 HIS B C 1
ATOM 2825 O O . HIS B 1 149 ? 19.562 10.406 7.238 1 90.12 149 HIS B O 1
ATOM 2831 N N . PHE B 1 150 ? 19.891 8.172 7.137 1 93.69 150 PHE B N 1
ATOM 2832 C CA . PHE B 1 150 ? 18.469 7.836 7.195 1 93.69 150 PHE B CA 1
ATOM 2833 C C . PHE B 1 150 ? 18.219 6.664 8.133 1 93.69 150 PHE B C 1
ATOM 2835 O O . PHE B 1 150 ? 19.094 5.812 8.312 1 93.69 150 PHE B O 1
ATOM 2842 N N . LYS B 1 151 ? 17.172 6.645 8.695 1 94.06 151 LYS B N 1
ATOM 2843 C CA . LYS B 1 151 ? 16.75 5.496 9.492 1 94.06 151 LYS B CA 1
ATOM 2844 C C . LYS B 1 151 ? 15.422 4.93 8.992 1 94.06 151 LYS B C 1
ATOM 2846 O O . LYS B 1 151 ? 14.602 5.656 8.422 1 94.06 151 LYS B O 1
ATOM 2851 N N . PRO B 1 152 ? 15.227 3.738 9.148 1 96.69 152 PRO B N 1
ATOM 2852 C CA . PRO B 1 152 ? 13.945 3.131 8.781 1 96.69 152 PRO B CA 1
ATOM 2853 C C . PRO B 1 152 ? 12.836 3.436 9.781 1 96.69 152 PRO B C 1
ATOM 2855 O O . PRO B 1 152 ? 13.008 3.219 10.984 1 96.69 152 PRO B O 1
ATOM 2858 N N . VAL B 1 153 ? 11.734 3.783 9.289 1 96.81 153 VAL B N 1
ATOM 2859 C CA . VAL B 1 153 ? 10.586 4.082 10.141 1 96.81 153 VAL B CA 1
ATOM 2860 C C . VAL B 1 153 ? 9.305 3.574 9.484 1 96.81 153 VAL B C 1
ATOM 2862 O O . VAL B 1 153 ? 9.281 3.311 8.281 1 96.81 153 VAL B O 1
ATOM 2865 N N . ALA B 1 154 ? 8.312 3.488 10.195 1 97.25 154 ALA B N 1
ATOM 2866 C CA . ALA B 1 154 ? 6.977 3.133 9.734 1 97.25 154 ALA B CA 1
ATOM 2867 C C . ALA B 1 154 ? 5.91 3.912 10.5 1 97.25 154 ALA B C 1
ATOM 2869 O O . ALA B 1 154 ? 6.113 4.281 11.656 1 97.25 154 ALA B O 1
ATOM 2870 N N . PHE B 1 155 ? 4.812 4.004 9.914 1 96.5 155 PHE B N 1
ATOM 2871 C CA . PHE B 1 155 ? 3.732 4.789 10.5 1 96.5 155 PHE B CA 1
ATOM 2872 C C . PHE B 1 155 ? 2.48 3.939 10.672 1 96.5 155 PHE B C 1
ATOM 2874 O O . PHE B 1 155 ? 2.205 3.057 9.852 1 96.5 155 PHE B O 1
ATOM 2881 N N . GLN B 1 156 ? 1.829 4.215 11.68 1 97.12 156 GLN B N 1
ATOM 2882 C CA . GLN B 1 156 ? 0.431 3.859 11.891 1 97.12 156 GLN B CA 1
ATOM 2883 C C . GLN B 1 156 ? -0.429 5.102 12.102 1 97.12 156 GLN B C 1
ATOM 2885 O O . GLN B 1 156 ? -0.077 5.98 12.891 1 97.12 156 GLN B O 1
ATOM 2890 N N . SER B 1 157 ? -1.562 5.121 11.359 1 97.5 157 SER B N 1
ATOM 2891 C CA . SER B 1 157 ? -2.295 6.383 11.383 1 97.5 157 SER B CA 1
ATOM 2892 C C . SER B 1 157 ? -3.801 6.152 11.289 1 97.5 157 SER B C 1
ATOM 2894 O O . SER B 1 157 ? -4.246 5.047 10.961 1 97.5 157 SER B O 1
ATOM 2896 N N . GLU B 1 158 ? -4.445 7.133 11.703 1 98.06 158 GLU B N 1
ATOM 2897 C CA . GLU B 1 158 ? -5.883 7.258 11.484 1 98.06 158 GLU B CA 1
ATOM 2898 C C . GLU B 1 158 ? -6.199 8.445 10.57 1 98.06 158 GLU B C 1
ATOM 2900 O O . GLU B 1 158 ? -5.648 9.531 10.75 1 98.06 158 GLU B O 1
ATOM 2905 N N . HIS B 1 159 ? -6.996 8.211 9.516 1 98.38 159 HIS B N 1
ATOM 2906 C CA . HIS B 1 159 ? -7.559 9.234 8.633 1 98.38 159 HIS B CA 1
ATOM 2907 C C . HIS B 1 159 ? -9 9.555 9.008 1 98.38 159 HIS B C 1
ATOM 2909 O O . HIS B 1 159 ? -9.789 8.641 9.297 1 98.38 159 HIS B O 1
ATOM 2915 N N . ARG B 1 160 ? -9.281 10.734 9.016 1 98.5 160 ARG B N 1
ATOM 2916 C CA . ARG B 1 160 ? -10.656 11.156 9.234 1 98.5 160 ARG B CA 1
ATOM 2917 C C . ARG B 1 160 ? -11.094 12.172 8.188 1 98.5 160 ARG B C 1
ATOM 2919 O O . ARG B 1 160 ? -10.375 13.141 7.914 1 98.5 160 ARG B O 1
ATOM 2926 N N . PHE B 1 161 ? -12.211 11.898 7.574 1 98.75 161 PHE B N 1
ATOM 2927 C CA . PHE B 1 161 ? -12.898 12.812 6.672 1 98.75 161 PHE B CA 1
ATOM 2928 C C . PHE B 1 161 ? -14.234 13.25 7.258 1 98.75 161 PHE B C 1
ATOM 2930 O O . PHE B 1 161 ? -15.047 12.414 7.66 1 98.75 161 PHE B O 1
ATOM 2937 N N . TYR B 1 162 ? -14.43 14.516 7.336 1 98.56 162 TYR B N 1
ATOM 2938 C CA . TYR B 1 162 ? -15.727 15.016 7.785 1 98.56 162 TYR B CA 1
ATOM 2939 C C . TYR B 1 162 ? -15.992 16.422 7.246 1 98.56 162 TYR B C 1
ATOM 2941 O O . TYR B 1 162 ? -15.062 17.109 6.809 1 98.56 162 TYR B O 1
ATOM 2949 N N . VAL B 1 163 ? -17.203 16.719 7.242 1 98.19 163 VAL B N 1
ATOM 2950 C CA . VAL B 1 163 ? -17.641 18.047 6.809 1 98.19 163 VAL B CA 1
ATOM 2951 C C . VAL B 1 163 ? -18.047 18.875 8.023 1 98.19 163 VAL B C 1
ATOM 2953 O O . VAL B 1 163 ? -18.812 18.422 8.867 1 98.19 163 VAL B O 1
ATOM 2956 N N . LYS B 1 164 ? -17.406 20 8.117 1 97.12 164 LYS B N 1
ATOM 2957 C CA . LYS B 1 164 ? -17.734 21.016 9.117 1 97.12 164 LYS B CA 1
ATOM 2958 C C . LYS B 1 164 ? -17.906 22.375 8.477 1 97.12 164 LYS B C 1
ATOM 2960 O O . LYS B 1 164 ? -17.031 22.828 7.727 1 97.12 164 LYS B O 1
ATOM 2965 N N . ALA B 1 165 ? -19.047 22.906 8.734 1 95.25 165 ALA B N 1
ATOM 2966 C CA . ALA B 1 165 ? -19.391 24.219 8.156 1 95.25 165 ALA B CA 1
ATOM 2967 C C . ALA B 1 165 ? -19.281 24.188 6.637 1 95.25 165 ALA B C 1
ATOM 2969 O O . ALA B 1 165 ? -18.672 25.062 6.027 1 95.25 165 ALA B O 1
ATOM 2970 N N . GLN B 1 166 ? -19.672 23.125 6.023 1 95.75 166 GLN B N 1
ATOM 2971 C CA . GLN B 1 166 ? -19.812 22.922 4.586 1 95.75 166 GLN B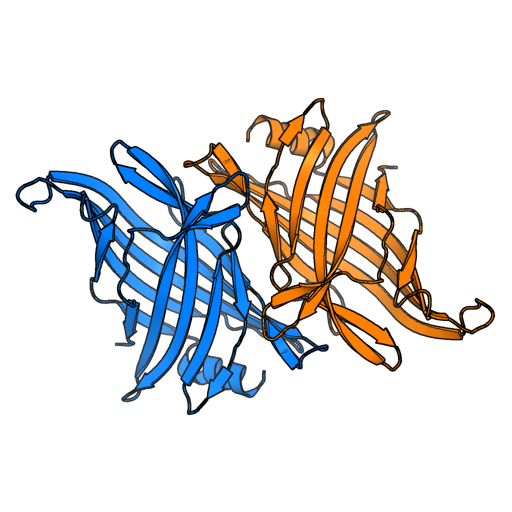 CA 1
ATOM 2972 C C . GLN B 1 166 ? -18.438 22.781 3.918 1 95.75 166 GLN B C 1
ATOM 2974 O O . GLN B 1 166 ? -18.328 22.906 2.699 1 95.75 166 GLN B O 1
ATOM 2979 N N . LYS B 1 167 ? -17.531 22.547 4.762 1 97.94 167 LYS B N 1
ATOM 2980 C CA . LYS B 1 167 ? -16.188 22.344 4.246 1 97.94 167 LYS B CA 1
ATOM 2981 C C . LYS B 1 167 ? -15.641 20.969 4.633 1 97.94 167 LYS B C 1
ATOM 2983 O O . LYS B 1 167 ? -15.836 20.531 5.766 1 97.94 167 LYS B O 1
ATOM 2988 N N . LEU B 1 168 ? -14.953 20.422 3.629 1 98.5 168 LEU B N 1
ATOM 2989 C CA . LEU B 1 168 ? -14.328 19.125 3.91 1 98.5 168 LEU B CA 1
ATOM 2990 C C . LEU B 1 168 ? -13.07 19.312 4.75 1 98.5 168 LEU B C 1
ATOM 2992 O O . LEU B 1 168 ? -12.273 20.219 4.496 1 98.5 168 LEU B O 1
ATOM 2996 N N . HIS B 1 169 ? -13.023 18.562 5.848 1 98.56 169 HIS B N 1
ATOM 2997 C CA . HIS B 1 169 ? -11.836 18.422 6.691 1 98.56 169 HIS B CA 1
ATOM 2998 C C . HIS B 1 169 ? -11.219 17.047 6.539 1 98.56 169 HIS B C 1
ATOM 3000 O O . HIS B 1 169 ? -11.938 16.031 6.496 1 98.56 169 HIS B O 1
ATOM 3006 N N . TYR B 1 170 ? -9.984 17.047 6.398 1 98.38 170 TYR B N 1
ATOM 3007 C CA . TYR B 1 170 ? -9.195 15.828 6.383 1 98.38 170 TYR B CA 1
ATOM 3008 C C . TYR B 1 170 ? -8.102 15.867 7.445 1 98.38 170 TYR B C 1
ATOM 3010 O O . TYR B 1 170 ? -7.293 16.797 7.477 1 98.38 170 TYR B O 1
ATOM 3018 N N . GLU B 1 171 ? -8.195 14.898 8.367 1 97.5 171 GLU B N 1
ATOM 3019 C CA . GLU B 1 171 ? -7.219 14.781 9.453 1 97.5 171 GLU B CA 1
ATOM 3020 C C . GLU B 1 171 ? -6.391 13.508 9.32 1 97.5 171 GLU B C 1
ATOM 3022 O O . GLU B 1 171 ? -6.941 12.43 9.102 1 97.5 171 GLU B O 1
ATOM 3027 N N . TYR B 1 172 ? -5.145 13.672 9.398 1 96.81 172 TYR B N 1
ATOM 3028 C CA . TYR B 1 172 ? -4.184 12.57 9.445 1 96.81 172 TYR B CA 1
ATOM 3029 C C . TYR B 1 172 ? -3.418 12.57 10.758 1 96.81 172 TYR B C 1
ATOM 3031 O O . TYR B 1 172 ? -2.674 13.508 11.055 1 96.81 172 TYR B O 1
ATOM 3039 N N . ASN B 1 173 ? -3.682 11.586 11.508 1 96.38 173 ASN B N 1
ATOM 3040 C CA . ASN B 1 173 ? -3.016 11.422 12.789 1 96.38 173 ASN B CA 1
ATOM 3041 C C . ASN B 1 173 ? -2.143 10.172 12.812 1 96.38 173 ASN B C 1
ATOM 3043 O O . ASN B 1 173 ? -2.648 9.055 12.984 1 96.38 173 ASN B O 1
ATOM 3047 N N . GLY B 1 174 ? -0.882 10.414 12.742 1 94.62 174 GLY B N 1
ATOM 3048 C CA . GLY B 1 174 ? 0.043 9.312 12.57 1 94.62 174 GLY B CA 1
ATOM 3049 C C . GLY B 1 174 ? 1.044 9.188 13.703 1 94.62 174 GLY B C 1
ATOM 3050 O O . GLY B 1 174 ? 1.472 10.188 14.273 1 94.62 174 GLY B O 1
ATOM 3051 N N . LYS B 1 175 ? 1.331 8.047 13.984 1 95.56 175 LYS B N 1
ATOM 3052 C CA . LYS B 1 175 ? 2.416 7.699 14.898 1 95.56 175 LYS B CA 1
ATOM 3053 C C . LYS B 1 175 ? 3.576 7.047 14.156 1 95.56 175 LYS B C 1
ATOM 3055 O O . LYS B 1 175 ? 3.365 6.164 13.32 1 95.56 175 LYS B O 1
ATOM 3060 N N . CYS B 1 176 ? 4.691 7.465 14.523 1 95.94 176 CYS B N 1
ATOM 3061 C CA . CYS B 1 176 ? 5.91 6.988 13.883 1 95.94 176 CYS B CA 1
ATOM 3062 C C . CYS B 1 176 ? 6.621 5.957 14.75 1 95.94 176 CYS B C 1
ATOM 3064 O O . CYS B 1 176 ? 6.707 6.121 15.969 1 95.94 176 CYS B O 1
ATOM 3066 N N . PHE B 1 177 ? 7.172 4.977 14.141 1 97.69 177 PHE B N 1
ATOM 3067 C CA . PHE B 1 177 ? 7.957 3.938 14.797 1 97.69 177 PHE B CA 1
ATOM 3068 C C . PHE B 1 177 ? 9.312 3.775 14.117 1 97.69 177 PHE B C 1
ATOM 3070 O O . PHE B 1 177 ? 9.414 3.85 12.891 1 97.69 177 PHE B O 1
ATOM 3077 N N . ASP B 1 178 ? 10.352 3.609 14.945 1 97.25 178 ASP B N 1
ATOM 3078 C CA . ASP B 1 178 ? 11.609 3.105 14.406 1 97.25 178 ASP B CA 1
ATOM 3079 C C . ASP B 1 178 ? 11.508 1.617 14.078 1 97.25 178 ASP B C 1
ATOM 3081 O O . ASP B 1 178 ? 10.938 0.843 14.852 1 97.25 178 ASP B O 1
ATOM 3085 N N . VAL B 1 179 ? 12.031 1.218 13 1 97.62 179 VAL B N 1
ATOM 3086 C CA . VAL B 1 179 ? 11.875 -0.167 12.57 1 97.62 179 VAL B CA 1
ATOM 3087 C C . VAL B 1 179 ? 13.234 -0.85 12.508 1 97.62 179 VAL B C 1
ATOM 3089 O O . VAL B 1 179 ? 14.188 -0.307 11.938 1 97.62 179 VAL B O 1
ATOM 3092 N N . ASP B 1 180 ? 13.359 -2.002 13.18 1 97 180 ASP B N 1
ATOM 3093 C CA . ASP B 1 180 ? 14.492 -2.895 12.945 1 97 180 ASP B CA 1
ATOM 3094 C C . ASP B 1 180 ? 14.352 -3.623 11.617 1 97 180 ASP B C 1
ATOM 3096 O O . ASP B 1 180 ? 13.492 -4.5 11.469 1 97 180 ASP B O 1
ATOM 3100 N N . SER B 1 181 ? 15.172 -3.277 10.664 1 93.12 181 SER B N 1
ATOM 3101 C CA . SER B 1 181 ? 14.992 -3.727 9.289 1 93.12 181 SER B CA 1
ATOM 3102 C C . SER B 1 181 ? 15.266 -5.219 9.156 1 93.12 181 SER B C 1
ATOM 3104 O O . SER B 1 181 ? 14.906 -5.836 8.148 1 93.12 181 SER B O 1
ATOM 3106 N N . LYS B 1 182 ? 15.953 -5.891 10.086 1 91.69 182 LYS B N 1
ATOM 3107 C CA . LYS B 1 182 ? 16.234 -7.32 10.031 1 91.69 182 LYS B CA 1
ATOM 3108 C C . LYS B 1 182 ? 15.039 -8.133 10.531 1 91.69 182 LYS B C 1
ATOM 3110 O O . LYS B 1 182 ? 14.695 -9.172 9.961 1 91.69 182 LYS B O 1
ATOM 3115 N N . THR B 1 183 ? 14.328 -7.59 11.539 1 93.19 183 THR B N 1
ATOM 3116 C CA . THR B 1 183 ? 13.242 -8.344 12.164 1 93.19 183 THR B CA 1
ATOM 3117 C C . THR B 1 183 ? 11.891 -7.715 11.844 1 93.19 183 THR B C 1
ATOM 3119 O O . THR B 1 183 ? 10.844 -8.328 12.062 1 93.19 183 THR B O 1
ATOM 3122 N N . MET B 1 184 ? 11.836 -6.516 11.359 1 93.94 184 MET B N 1
ATOM 3123 C CA . MET B 1 184 ? 10.664 -5.711 11.031 1 93.94 184 MET B CA 1
ATOM 3124 C C . MET B 1 184 ? 9.906 -5.305 12.297 1 93.94 184 MET B C 1
ATOM 3126 O O . MET B 1 184 ? 8.773 -4.828 12.219 1 93.94 184 MET B O 1
ATOM 3130 N N . ARG B 1 185 ? 10.617 -5.504 13.438 1 95.88 185 ARG B N 1
ATOM 3131 C CA . ARG B 1 185 ? 10.008 -5.086 14.695 1 95.88 185 ARG B CA 1
ATOM 3132 C C . ARG B 1 185 ? 9.945 -3.564 14.797 1 95.88 185 ARG B C 1
ATOM 3134 O O . ARG B 1 185 ? 10.922 -2.879 14.461 1 95.88 185 ARG B O 1
ATOM 3141 N N . ARG B 1 186 ? 8.805 -3.076 15.234 1 96.81 186 ARG B N 1
ATOM 3142 C CA . ARG B 1 186 ? 8.594 -1.646 15.43 1 96.81 186 ARG B CA 1
ATOM 3143 C C . ARG B 1 186 ? 8.844 -1.254 16.891 1 96.81 186 ARG B C 1
ATOM 3145 O O . ARG B 1 186 ? 8.312 -1.887 17.797 1 96.81 186 ARG B O 1
ATOM 3152 N N . ASN B 1 187 ? 9.688 -0.206 16.984 1 97.25 187 ASN B N 1
ATOM 3153 C CA . ASN B 1 187 ? 10.008 0.344 18.297 1 97.25 187 ASN B CA 1
ATOM 3154 C C . ASN B 1 187 ? 9.57 1.801 18.406 1 97.25 187 ASN B C 1
ATOM 3156 O O . ASN B 1 187 ? 9.352 2.473 17.406 1 97.25 187 ASN B O 1
ATOM 3160 N N . HIS B 1 188 ? 9.391 2.107 19.641 1 93.19 188 HIS B N 1
ATOM 3161 C CA . HIS B 1 188 ? 9.031 3.5 19.891 1 93.19 188 HIS B CA 1
ATOM 3162 C C . HIS B 1 188 ? 10.039 4.449 19.266 1 93.19 188 HIS B C 1
ATOM 3164 O O . HIS B 1 188 ? 11.25 4.223 19.344 1 93.19 188 HIS B O 1
ATOM 3170 N N . SER B 1 189 ? 9.531 5.492 18.594 1 92.44 189 SER B N 1
ATOM 3171 C CA . SER B 1 189 ? 10.352 6.539 17.984 1 92.44 189 SER B CA 1
ATOM 3172 C C . SER B 1 189 ? 10.273 7.836 18.781 1 92.44 189 SER B C 1
ATOM 3174 O O . SER B 1 189 ? 9.227 8.148 19.359 1 92.44 189 SER B O 1
ATOM 3176 N N . SER B 1 190 ? 11.25 8.523 18.812 1 88.88 190 SER B N 1
ATOM 3177 C CA . SER B 1 190 ? 11.258 9.859 19.406 1 88.88 190 SER B CA 1
ATOM 3178 C C . SER B 1 190 ? 10.609 10.883 18.484 1 88.88 190 SER B C 1
ATOM 3180 O O . SER B 1 190 ? 10.312 12 18.906 1 88.88 190 SER B O 1
ATOM 3182 N N . ASP B 1 191 ? 10.414 10.484 17.25 1 90.94 191 ASP B N 1
ATOM 3183 C CA . ASP B 1 191 ? 9.805 11.391 16.297 1 90.94 191 ASP B CA 1
ATOM 3184 C C . ASP B 1 191 ? 8.336 11.633 16.625 1 90.94 191 ASP B C 1
ATOM 3186 O O . ASP B 1 191 ? 7.582 10.68 16.844 1 90.94 191 ASP B O 1
ATOM 3190 N N . THR B 1 192 ? 8.023 12.891 16.609 1 88.56 192 THR B N 1
ATOM 3191 C CA . THR B 1 192 ? 6.648 13.273 16.906 1 88.56 192 THR B CA 1
ATOM 3192 C C . THR B 1 192 ? 6.055 14.102 15.781 1 88.56 192 THR B C 1
ATOM 3194 O O . THR B 1 192 ? 6.695 15.031 15.273 1 88.56 192 THR B O 1
ATOM 3197 N N . PHE B 1 193 ? 4.941 13.789 15.398 1 90 193 PHE B N 1
ATOM 3198 C CA . PHE B 1 193 ? 4.168 14.5 14.391 1 90 193 PHE B CA 1
ATOM 3199 C C . PHE B 1 193 ? 2.814 14.93 14.945 1 90 193 PHE B C 1
ATOM 3201 O O . PHE B 1 193 ? 2.094 14.117 15.531 1 90 193 PHE B O 1
ATOM 3208 N N . PRO B 1 194 ? 2.58 16.172 14.898 1 91.06 194 PRO B N 1
ATOM 3209 C CA . PRO B 1 194 ? 1.2 16.562 15.195 1 91.06 194 PRO B CA 1
ATOM 3210 C C . PRO B 1 194 ? 0.204 16.062 14.148 1 91.06 194 PRO B C 1
ATOM 3212 O O . PRO B 1 194 ? 0.604 15.648 13.062 1 91.06 194 PRO B O 1
ATOM 3215 N N . PRO B 1 195 ? -1.058 16 14.602 1 92.12 195 PRO B N 1
ATOM 3216 C CA . PRO B 1 195 ? -2.043 15.703 13.562 1 92.12 195 PRO B CA 1
ATOM 3217 C C . PRO B 1 195 ? -2.027 16.719 12.43 1 92.12 195 PRO B C 1
ATOM 3219 O O . PRO B 1 195 ? -1.842 17.922 12.672 1 92.12 195 PRO B O 1
ATOM 3222 N N . PHE B 1 196 ? -2.133 16.281 11.203 1 92.62 196 PHE B N 1
ATOM 3223 C CA . PHE B 1 196 ? -2.285 17.109 10.016 1 92.62 196 PHE B CA 1
ATOM 3224 C C . PHE B 1 196 ? -3.758 17.328 9.688 1 92.62 196 PHE B C 1
ATOM 3226 O O . PHE B 1 196 ? -4.496 16.375 9.461 1 92.62 196 PHE B O 1
ATOM 3233 N N . ILE B 1 197 ? -4.09 18.5 9.742 1 95.69 197 ILE B N 1
ATOM 3234 C CA . ILE B 1 197 ? -5.473 18.844 9.43 1 95.69 197 ILE B CA 1
ATOM 3235 C C . ILE B 1 197 ? -5.52 19.703 8.164 1 95.69 197 ILE B C 1
ATOM 3237 O O . ILE B 1 197 ? -4.906 20.766 8.102 1 95.69 197 ILE B O 1
ATOM 3241 N N . SER B 1 198 ? -6.148 19.234 7.234 1 97.38 198 SER B N 1
ATOM 3242 C CA . SER B 1 198 ? -6.379 19.922 5.969 1 97.38 198 SER B CA 1
ATOM 3243 C C . SER B 1 198 ? -7.844 20.312 5.816 1 97.38 198 SER B C 1
ATOM 3245 O O . SER B 1 198 ? -8.742 19.531 6.109 1 97.38 198 SER B O 1
ATOM 3247 N N . ILE B 1 199 ? -8.039 21.516 5.262 1 97.5 199 ILE B N 1
ATOM 3248 C CA . ILE B 1 199 ? -9.398 22.031 5.191 1 97.5 199 ILE B CA 1
ATOM 3249 C C . ILE B 1 199 ? -9.656 22.609 3.801 1 97.5 199 ILE B C 1
ATOM 3251 O O . ILE B 1 199 ? -8.789 23.266 3.221 1 97.5 199 ILE B O 1
ATOM 3255 N N . GLU B 1 200 ? -10.789 22.328 3.436 1 97.12 200 GLU B N 1
ATOM 3256 C CA . GLU B 1 200 ? -11.273 22.953 2.205 1 97.12 200 GLU B CA 1
ATOM 3257 C C . GLU B 1 200 ? -11.359 24.469 2.355 1 97.12 200 GLU B C 1
ATOM 3259 O O . GLU B 1 200 ? -11.742 24.969 3.414 1 97.12 200 GLU B O 1
ATOM 3264 N N . LYS B 1 201 ? -10.992 25.219 1.251 1 89.25 201 LYS B N 1
ATOM 3265 C CA . LYS B 1 201 ? -11.125 26.672 1.293 1 89.25 201 LYS B CA 1
ATOM 3266 C C . LYS B 1 201 ? -12.523 27.109 0.859 1 89.25 201 LYS B C 1
ATOM 3268 O O . LYS B 1 201 ? -13.141 26.469 0.005 1 89.25 201 LYS B O 1
#

Secondary structure (DSSP, 8-state):
-HHHHHHIIIIITT-EEEEEEEEEEEGGGTEEEEEEEEEEEEEEEE-SSEEEEEEEEEEEEEEEEE-TTS-EEEEEEEEEEEEEEEEEEEE-TTT--EEEEEEEEEESSSS-TTTT-EEEEEEEEEETTEEEEEEEE-S-EEEE-GGG-EEEEEEEEEEEEEEETTEEEEEEEEEEEEE-TTT--EEE-S-B-PPEEEEE-/-HHHHHHIIIIITT-EEEEEEEEEEEGGGTEEEEEEEEEEEEEEEE-SSEEEEEEEEEEEEEEEEE-TTS-EEEEEEEEEEEEEEEEEEEE-TTT--EEEEEEEEEESSSS-TTTT-EEEEEEEEEETTEEEEEEEE-S-EEEE-GGG-EEEEEEEEEEEEEEETTEEEEEEEEEEEEE-TTT--EEE-S-B-PPEEEEE-

Foldseek 3Di:
DVVVLVLCVVAAAAFKWWWPWDWWAAPLNQKIKIKIWIWHKHDWDADPWKIKIKIKIFMWMWMFGADPVRDGDGTLDTDTKIWIKMDIWGADPVPRWIKGKIATDDMDDDPDQRPPKMWIWGPWDQDPQKTKIKTWTDQWTWDDDPPNDTFTKTKIWMWIWHDDPNKIKIKIGIAMFGADNVVRDTHHGPTDDDITIIITD/DVVVLVLCVVAAAFFKWWWPWDWWAAPLRQKIKIKIWMKHKHDWDDDPWWIKIKIKIFMWMWMFGADPVGDGDGTLDTDTKIWMKMDIWGQDPVPRWIKGKIATDDMDDDPDQRPPKMWIWTPWDQDPQKTKIKTWTDQWTWDDDPPNDTFTKIKIWMWIWHDDPNKIKIKIGIAMFGADNVVRDTHHGPTDDDITIIMTD

Sequence (402 aa):
MKEIINFMEVNVDGKTLFTKELVYNLENGALQGVYSDQISFSNLKYSQSGFQLDMFIVSNEKIWLMGKDGQREKLRKDFSGVSLFRFELAERKSTNSLTGCFRFISASGKNVAAEAIVSGIYDVRLENDVLKLSEDQVLYRDQPIQEGHFKPVAFQSEHRFYVKAQKLHYEYNGKCFDVDSKTMRRNHSSDTFPPFISIEKMKEIINFMEVNVDGKTLFTKELVYNLENGALQGVYSDQISFSNLKYSQSGFQLDMFIVSNEKIWLMGKDGQREKLRKDFSGVSLFRFELAERKSTNSLTGCFRFISASGKNVAAEAIVSGIYDVRLENDVLKLSEDQVLYRDQPIQEGHFKPVAFQSEHRFYVKAQKLHYEYNGKCFDVDSKTMRRNHSSDTFPPFISIEK

Solvent-accessible surface area (backbone atoms only — not comparable to full-atom values): 20106 Å² total; per-residue (Å²): 108,67,66,57,49,49,48,38,58,75,59,41,46,74,37,52,26,38,29,66,76,40,74,33,36,30,71,78,52,45,25,39,34,40,37,33,37,36,39,34,29,33,75,68,43,69,62,100,51,30,39,34,38,33,40,36,33,44,36,38,37,38,28,26,34,39,41,93,87,69,42,76,71,42,81,73,40,83,45,72,37,40,36,36,32,34,39,30,33,17,60,34,82,39,72,72,40,45,33,20,30,41,30,51,76,49,61,59,72,80,80,60,66,53,55,35,37,42,21,32,30,33,76,55,45,77,55,93,73,30,37,34,34,32,37,42,42,46,77,60,39,56,37,83,48,76,93,84,36,40,39,39,27,31,43,40,32,40,38,38,39,34,69,56,94,91,26,42,34,38,36,42,43,50,45,53,22,34,38,42,84,88,76,67,48,74,37,89,40,70,44,48,58,68,68,43,59,24,36,38,126,108,67,66,56,51,50,49,36,59,74,57,40,47,73,36,53,27,39,28,66,76,40,72,34,37,30,71,76,52,43,25,39,33,40,36,33,38,37,37,35,28,33,75,70,45,67,60,98,50,31,37,32,36,34,38,34,35,42,36,39,38,35,27,24,33,40,42,94,83,69,41,81,70,41,79,75,39,81,43,73,37,42,36,35,32,36,40,30,33,16,60,35,79,40,74,71,40,45,35,19,30,40,30,50,74,49,62,60,70,82,80,60,74,54,55,37,38,42,21,34,30,32,76,55,44,74,54,93,70,30,38,34,34,33,37,40,42,48,74,60,42,62,36,83,48,77,92,82,38,38,41,38,25,31,43,40,32,39,39,37,39,34,70,56,95,91,24,43,33,38,36,42,42,49,45,51,23,33,37,42,85,90,77,65,48,74,36,90,40,70,42,48,58,68,69,44,56,24,35,39,124

pLDDT: mean 94.27, std 4.92, range [71.06, 98.75]